Protein AF-A0A9W8QPH6-F1 (afdb_monomer)

Sequence (709 aa):
MYGTMNSGSGHKARTRTVLFAVLGLACQLSTSHVIPPYNDSLAPQSFYENPLHSRKEDDPTSFGWVRRFAAIGDSYTSGVGSGLQLGGLFHNLGDWWCSRYDLSYPMMVKNELGSGVEDMQYTACMGDQIPAIYDQAKALKGDIDLLTLTAGGNDLCLADIIKNCVVLPFFGEESCNEILKKAKDNLDNIVGDGISQLLTALDDKMAKDGIVVYNSYAQFFNTENEDCATKQSWALTPWIVYVWPDKLQTPLTMTVARRKKFNELTVGLNDLIRKKVNDMKGKVKYNLGFSSWDVWPSESVKGRMCDPSSTGSYPDPKQPDLLFFKPDTRNTWFKLPGKKRRVEDDQEVEAEEKIVHSPQEGEAFAPLTKEDLEQLRAAFPEPPKRDLDSRGVDRSIYRSSLWNSVNPSAAALKKLDARAPSPPGCPGDPGPWMPNLGKFLPDFFGRIFHPNEDGHNAMASFMVAKTIDMRAKVLGLSPEVCKITDEFKCSKKDGGKAYATANTLDETYKKFCEDLKPPGDDVYGWTKKQKYYEGTLDEHEYVLSLEVPAQKYDKQQCLDSMERIIHGCDGSDPENPMNWKFGGKWKRDEYTYEVNIKRDNRPWPAPKEADGWCKGKYKFLFSDFEMKGKGWSSWDYGQDTLLKKARDCLGKGVTKWKFEYFDKPDEDGYEWKSTFRTPVFVSNRCFRNNKVAFGAGGFTHGCTGDSGA

Mean predicted aligned error: 17.38 Å

Organism: Akanthomyces muscarius (NCBI:txid2231603)

Radius of gyration: 33.37 Å; Cα contacts (8 Å, |Δi|>4): 1262; chains: 1; bounding box: 130×60×75 Å

Structure (mmCIF, N/CA/C/O backbone):
data_AF-A0A9W8QPH6-F1
#
_entry.id   AF-A0A9W8QPH6-F1
#
loop_
_atom_site.group_PDB
_atom_site.id
_atom_site.type_symbol
_atom_site.label_atom_id
_atom_site.label_alt_id
_atom_site.label_comp_id
_atom_site.label_asym_id
_atom_site.label_entity_id
_atom_site.label_seq_id
_atom_site.pdbx_PDB_ins_code
_atom_site.Cartn_x
_atom_site.Cartn_y
_atom_site.Cartn_z
_atom_site.occupancy
_atom_site.B_iso_or_equiv
_atom_site.auth_seq_id
_atom_site.auth_comp_id
_atom_site.auth_asym_id
_atom_site.auth_atom_id
_atom_site.pdbx_PDB_model_num
ATOM 1 N N . MET A 1 1 ? -79.594 5.891 -29.400 1.00 34.91 1 MET A N 1
ATOM 2 C CA . MET A 1 1 ? -79.811 7.027 -30.319 1.00 34.91 1 MET A CA 1
ATOM 3 C C . MET A 1 1 ? -78.982 8.182 -29.811 1.00 34.91 1 MET A C 1
ATOM 5 O O . MET A 1 1 ? -79.172 8.527 -28.662 1.00 34.91 1 MET A O 1
ATOM 9 N N . TYR A 1 2 ? -78.029 8.677 -30.591 1.00 25.89 2 TYR A N 1
ATOM 10 C CA . TYR A 1 2 ? -77.812 10.105 -30.853 1.00 25.89 2 TYR A CA 1
ATOM 11 C C . TYR A 1 2 ? -76.587 10.215 -31.757 1.00 25.89 2 TYR A C 1
ATOM 13 O O . TYR A 1 2 ? -75.482 9.819 -31.395 1.00 25.89 2 TYR A O 1
ATOM 21 N N . GLY A 1 3 ? -76.839 10.673 -32.980 1.00 23.86 3 GLY A N 1
ATOM 22 C CA . GLY A 1 3 ? -75.811 11.039 -33.933 1.00 23.86 3 GLY A CA 1
ATOM 23 C C . GLY A 1 3 ? -75.282 12.450 -33.680 1.00 23.86 3 GLY A C 1
ATOM 24 O O . GLY A 1 3 ? -76.002 13.316 -33.192 1.00 23.86 3 GLY A O 1
ATOM 25 N N . THR A 1 4 ? -74.018 12.613 -34.076 1.00 27.38 4 THR A N 1
ATOM 26 C CA . THR A 1 4 ? -73.451 13.724 -34.866 1.00 27.38 4 THR A CA 1
ATOM 27 C C . THR A 1 4 ? -73.630 15.166 -34.367 1.00 27.38 4 THR A C 1
ATOM 29 O O . THR A 1 4 ? -74.707 15.730 -34.498 1.00 27.38 4 THR A O 1
ATOM 32 N N . MET A 1 5 ? -72.525 15.848 -34.022 1.00 25.97 5 MET A N 1
ATOM 33 C CA . MET A 1 5 ? -71.778 16.695 -34.977 1.00 25.97 5 MET A CA 1
ATOM 34 C C . MET A 1 5 ? -70.530 17.378 -34.368 1.00 25.97 5 MET A C 1
ATOM 36 O O . MET A 1 5 ? -70.567 17.985 -33.307 1.00 25.97 5 MET A O 1
ATOM 40 N N . ASN A 1 6 ? -69.443 17.248 -35.131 1.00 26.45 6 ASN A N 1
ATOM 41 C CA . ASN A 1 6 ? -68.242 18.068 -35.338 1.00 26.45 6 ASN A CA 1
ATOM 42 C C . ASN A 1 6 ? -67.990 19.419 -34.620 1.00 26.45 6 ASN A C 1
ATOM 44 O O . ASN A 1 6 ? -68.744 20.377 -34.751 1.00 26.45 6 ASN A O 1
ATOM 48 N N . SER A 1 7 ? -66.729 19.534 -34.172 1.00 27.75 7 SER A N 1
ATOM 49 C CA . SER A 1 7 ? -65.688 20.519 -34.568 1.00 27.75 7 SER A CA 1
ATOM 50 C C . SER A 1 7 ? -65.093 21.349 -33.425 1.00 27.75 7 SER A C 1
ATOM 52 O O . SER A 1 7 ? -65.807 21.930 -32.618 1.00 27.75 7 SER A O 1
ATOM 54 N N . GLY A 1 8 ? -63.757 21.429 -33.398 1.00 23.97 8 GLY A N 1
ATOM 55 C CA . GLY A 1 8 ? -63.021 22.408 -32.594 1.00 23.97 8 GLY A CA 1
ATOM 56 C C . GLY A 1 8 ? -61.659 21.917 -32.105 1.00 23.97 8 GLY A C 1
ATOM 57 O O . GLY A 1 8 ? -61.585 21.222 -31.101 1.00 23.97 8 GLY A O 1
ATOM 58 N N . SER A 1 9 ? -60.610 22.282 -32.853 1.00 26.91 9 SER A N 1
ATOM 59 C CA . SER A 1 9 ? -59.177 22.408 -32.505 1.00 26.91 9 SER A CA 1
ATOM 60 C C . SER A 1 9 ? -58.738 21.961 -31.097 1.00 26.91 9 SER A C 1
ATOM 62 O O . SER A 1 9 ? -59.230 22.455 -30.092 1.00 26.91 9 SER A O 1
ATOM 64 N N . GLY A 1 10 ? -57.749 21.083 -30.939 1.00 36.41 10 GLY A N 1
ATOM 65 C CA . GLY A 1 10 ? -56.367 21.332 -31.354 1.00 36.41 10 GLY A CA 1
ATOM 66 C C . GLY A 1 10 ? -55.564 21.890 -30.167 1.00 36.41 10 GLY A C 1
ATOM 67 O O . GLY A 1 10 ? -55.909 22.934 -29.640 1.00 36.41 10 GLY A O 1
ATOM 68 N N . HIS A 1 11 ? -54.481 21.195 -29.794 1.00 32.78 11 HIS A N 1
ATOM 69 C CA . HIS A 1 11 ? -53.516 21.517 -28.718 1.00 32.78 11 HIS A CA 1
ATOM 70 C C . HIS A 1 11 ? -53.918 21.156 -27.274 1.00 32.78 11 HIS A C 1
ATOM 72 O O . HIS A 1 11 ? -54.258 22.031 -26.488 1.00 32.78 11 HIS A O 1
ATOM 78 N N . LYS A 1 12 ? -53.776 19.870 -26.900 1.00 30.73 12 LYS A N 1
ATOM 79 C CA . LYS A 1 12 ? -53.351 19.382 -25.556 1.00 30.73 12 LYS A CA 1
ATOM 80 C C . LYS A 1 12 ? -53.425 17.845 -25.491 1.00 30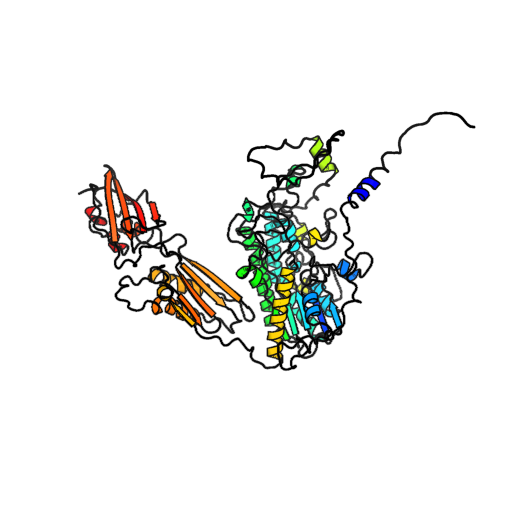.73 12 LYS A C 1
ATOM 82 O O . LYS A 1 12 ? -54.291 17.282 -24.839 1.00 30.73 12 LYS A O 1
ATOM 87 N N . ALA A 1 13 ? -52.531 17.139 -26.186 1.00 29.31 13 ALA A N 1
ATOM 88 C CA . ALA A 1 13 ? -52.465 15.670 -26.081 1.00 29.31 13 ALA A CA 1
ATOM 89 C C . ALA A 1 13 ? -51.074 15.069 -26.366 1.00 29.31 13 ALA A C 1
ATOM 91 O O . ALA A 1 13 ? -50.976 13.929 -26.802 1.00 29.31 13 ALA A O 1
ATOM 92 N N . ARG A 1 14 ? -49.980 15.815 -26.140 1.00 30.28 14 ARG A N 1
ATOM 93 C CA . ARG A 1 14 ? -48.608 15.281 -26.302 1.00 30.28 14 ARG A CA 1
ATOM 94 C C . ARG A 1 14 ? -47.751 15.266 -25.036 1.00 30.28 14 ARG A C 1
ATOM 96 O O . ARG A 1 14 ? -46.672 14.694 -25.054 1.00 30.28 14 ARG A O 1
ATOM 103 N N . THR A 1 15 ? -48.247 15.793 -23.918 1.00 32.31 15 THR A N 1
ATOM 104 C CA . THR A 1 15 ? -47.460 15.912 -22.675 1.00 32.31 15 THR A CA 1
ATOM 105 C C . THR A 1 15 ? -47.725 14.802 -21.650 1.00 32.31 15 THR A C 1
ATOM 107 O O . THR A 1 15 ? -47.071 14.770 -20.617 1.00 32.31 15 THR A O 1
ATOM 110 N N . ARG A 1 16 ? -48.660 13.874 -21.905 1.00 31.30 16 ARG A N 1
ATOM 111 C CA . ARG A 1 16 ? -48.999 12.791 -20.954 1.00 31.30 16 ARG A CA 1
ATOM 112 C C . ARG A 1 16 ? -48.498 11.394 -21.336 1.00 31.30 16 ARG A C 1
ATOM 114 O O . ARG A 1 16 ? -48.491 10.523 -20.478 1.00 31.30 16 ARG A O 1
ATOM 121 N N . THR A 1 17 ? -47.995 11.190 -22.553 1.00 29.70 17 THR A N 1
ATOM 122 C CA . THR A 1 17 ? -47.491 9.870 -22.992 1.00 29.70 17 THR A CA 1
ATOM 123 C C . THR A 1 17 ? -45.995 9.667 -22.704 1.00 29.70 17 THR A C 1
ATOM 125 O O . THR A 1 17 ? -45.531 8.537 -22.654 1.00 29.70 17 THR A O 1
ATOM 128 N N . VAL A 1 18 ? -45.234 10.735 -22.433 1.00 31.05 18 VAL A N 1
ATOM 129 C CA . VAL A 1 18 ? -43.787 10.635 -22.143 1.00 31.05 18 VAL A CA 1
ATOM 130 C C . VAL A 1 18 ? -43.510 10.285 -20.673 1.00 31.05 18 VAL A C 1
ATOM 132 O O . VAL A 1 18 ? -42.521 9.624 -20.378 1.00 31.05 18 VAL A O 1
ATOM 135 N N . LEU A 1 19 ? -44.417 10.623 -19.747 1.00 27.64 19 LEU A N 1
ATOM 136 C CA . LEU A 1 19 ? -44.213 10.359 -18.315 1.00 27.64 19 LEU A CA 1
ATOM 137 C C . LEU A 1 19 ? -44.389 8.874 -17.934 1.00 27.64 19 LEU A C 1
ATOM 139 O O . LEU A 1 19 ? -43.776 8.414 -16.978 1.00 27.64 19 LEU A O 1
ATOM 143 N N . PHE A 1 20 ? -45.160 8.101 -18.707 1.00 28.62 20 PHE A N 1
ATOM 144 C CA . PHE A 1 20 ? -45.342 6.660 -18.472 1.00 28.62 20 PHE A CA 1
ATOM 145 C C . PHE A 1 20 ? -44.271 5.780 -19.142 1.00 28.62 20 PHE A C 1
ATOM 147 O O . PHE A 1 20 ? -44.054 4.653 -18.707 1.00 28.62 20 PHE A O 1
ATOM 154 N N . ALA A 1 21 ? -43.543 6.292 -20.140 1.00 28.08 21 ALA A N 1
ATOM 155 C CA . ALA A 1 21 ? -42.453 5.551 -20.784 1.00 28.08 21 ALA A CA 1
ATOM 156 C C . ALA A 1 21 ? -41.146 5.566 -19.964 1.00 28.08 21 ALA A C 1
ATOM 158 O O . ALA A 1 21 ? -40.352 4.634 -20.063 1.00 28.08 21 ALA A O 1
ATOM 159 N N . VAL A 1 22 ? -40.945 6.579 -19.111 1.00 29.47 22 VAL A N 1
ATOM 160 C CA . VAL A 1 22 ? -39.766 6.679 -18.226 1.00 29.47 22 VAL A CA 1
ATOM 161 C C . VAL A 1 22 ? -39.915 5.803 -16.972 1.00 29.47 22 VAL A C 1
ATOM 163 O O . VAL A 1 22 ? -38.933 5.247 -16.495 1.00 29.47 22 VAL A O 1
ATOM 166 N N . LEU A 1 23 ? -41.143 5.579 -16.491 1.00 28.95 23 LEU A N 1
ATOM 167 C CA . LEU A 1 23 ? -41.429 4.617 -15.413 1.00 28.95 23 LEU A CA 1
ATOM 168 C C . LEU A 1 23 ? -41.485 3.158 -15.908 1.00 28.95 23 LEU A C 1
ATOM 170 O O . LEU A 1 23 ? -41.177 2.243 -15.150 1.00 28.95 23 LEU A O 1
ATOM 174 N N . GLY A 1 24 ? -41.814 2.930 -17.185 1.00 26.97 24 GLY A N 1
ATOM 175 C CA . GLY A 1 24 ? -41.874 1.590 -17.781 1.00 26.97 24 GLY A CA 1
ATOM 176 C C . GLY A 1 24 ? -40.510 0.947 -18.062 1.00 26.97 24 GLY A C 1
ATOM 177 O O . GLY A 1 24 ? -40.394 -0.273 -17.980 1.00 26.97 24 GLY A O 1
ATOM 178 N N . LEU A 1 25 ? -39.461 1.736 -18.335 1.00 27.11 25 LEU A N 1
ATOM 179 C CA . LEU A 1 25 ? -38.108 1.198 -18.567 1.00 27.11 25 LEU A CA 1
ATOM 180 C C . LEU A 1 25 ? -37.333 0.893 -17.273 1.00 27.11 25 LEU A C 1
ATOM 182 O O . LEU A 1 25 ? -36.382 0.119 -17.309 1.00 27.11 25 LEU A O 1
ATOM 186 N N . ALA A 1 26 ? -37.755 1.446 -16.133 1.00 28.55 26 ALA A N 1
ATOM 187 C CA . ALA A 1 26 ? -37.195 1.115 -14.821 1.00 28.55 26 ALA A CA 1
ATOM 188 C C . ALA A 1 26 ? -37.794 -0.175 -14.217 1.00 28.55 26 ALA A C 1
ATOM 190 O O . ALA A 1 26 ? -37.285 -0.676 -13.221 1.00 28.55 26 ALA A O 1
ATOM 191 N N . CYS A 1 27 ? -38.854 -0.732 -14.819 1.00 26.75 27 CYS A N 1
ATOM 192 C CA . CYS A 1 27 ? -39.609 -1.868 -14.277 1.00 26.75 27 CYS A CA 1
ATOM 193 C C . CYS A 1 27 ? -39.429 -3.183 -15.070 1.00 26.75 27 CYS A C 1
ATOM 195 O O . CYS A 1 27 ? -40.127 -4.157 -14.811 1.00 26.75 27 CYS A O 1
ATOM 197 N N . GLN A 1 28 ? -38.498 -3.242 -16.035 1.00 25.38 28 GLN A N 1
ATOM 198 C CA . GLN A 1 28 ? -38.234 -4.453 -16.841 1.00 25.38 28 GLN A CA 1
ATOM 199 C C . GLN A 1 28 ? -36.819 -5.045 -16.689 1.00 25.38 28 GLN A C 1
ATOM 201 O O . GLN A 1 28 ? -36.432 -5.907 -17.469 1.00 25.38 28 GLN A O 1
ATOM 206 N N . LEU A 1 29 ? -36.071 -4.655 -15.651 1.00 29.19 29 LEU A N 1
ATOM 207 C CA . LEU A 1 29 ? -34.862 -5.376 -15.206 1.00 29.19 29 LEU A CA 1
ATOM 208 C C . LEU A 1 29 ? -34.995 -5.982 -13.800 1.00 29.19 29 LEU A C 1
ATOM 210 O O . LEU A 1 29 ? -34.026 -6.488 -13.248 1.00 29.19 29 LEU A O 1
ATOM 214 N N . SER A 1 30 ? -36.203 -6.003 -13.238 1.00 27.38 30 SER A N 1
ATOM 215 C CA . SER A 1 30 ? -36.522 -6.789 -12.049 1.00 27.38 30 SER A CA 1
ATOM 216 C C . SER A 1 30 ? -37.290 -8.046 -12.452 1.00 27.38 30 SER A C 1
ATOM 218 O O . SER A 1 30 ? -38.467 -8.199 -12.130 1.00 27.38 30 SER A O 1
ATOM 220 N N . THR A 1 31 ? -36.633 -8.991 -13.128 1.00 26.91 31 THR A N 1
ATOM 221 C CA . THR A 1 31 ? -36.966 -10.392 -12.846 1.00 26.91 31 THR A CA 1
ATOM 222 C C . THR A 1 31 ? -36.381 -10.689 -11.479 1.00 26.91 31 THR A C 1
ATOM 224 O O . THR A 1 31 ? -35.292 -11.245 -11.355 1.00 26.91 31 THR A O 1
ATOM 227 N N . SER A 1 32 ? -37.096 -10.241 -10.449 1.00 29.22 32 SER A N 1
ATOM 228 C CA . SER A 1 32 ? -36.931 -10.710 -9.089 1.00 29.22 32 SER A CA 1
ATOM 229 C C . SER A 1 32 ? -37.043 -12.227 -9.157 1.00 29.22 32 SER A C 1
ATOM 231 O O . SER A 1 32 ? -38.141 -12.774 -9.246 1.00 29.22 32 SER A O 1
ATOM 233 N N . HIS A 1 33 ? -35.909 -12.922 -9.168 1.00 24.45 33 HIS A N 1
ATOM 234 C CA . HIS A 1 33 ? -35.897 -14.254 -8.600 1.00 24.45 33 HIS A CA 1
ATOM 235 C C . HIS A 1 33 ? -36.201 -14.003 -7.132 1.00 24.45 33 HIS A C 1
ATOM 237 O O . HIS A 1 33 ? -35.340 -13.571 -6.370 1.00 24.45 33 HIS A O 1
ATOM 243 N N . VAL A 1 34 ? -37.481 -14.131 -6.783 1.00 26.06 34 VAL A N 1
ATOM 244 C CA . VAL A 1 34 ? -37.929 -14.232 -5.402 1.00 26.06 34 VAL A CA 1
ATOM 245 C C . VAL A 1 34 ? -37.305 -15.523 -4.893 1.00 26.06 34 VAL A C 1
ATOM 247 O O . VAL A 1 34 ? -37.898 -16.594 -4.967 1.00 26.06 34 VAL A O 1
ATOM 250 N N . ILE A 1 35 ? -36.053 -15.431 -4.457 1.00 30.08 35 ILE A N 1
ATOM 251 C CA . ILE A 1 35 ? -35.504 -16.385 -3.516 1.00 30.08 35 ILE A CA 1
ATOM 252 C C . ILE A 1 35 ? -36.321 -16.123 -2.249 1.00 30.08 35 ILE A C 1
ATOM 254 O O . ILE A 1 35 ? -36.413 -14.963 -1.828 1.00 30.08 35 ILE A O 1
ATOM 258 N N . PRO A 1 36 ? -37.024 -17.130 -1.707 1.00 24.64 36 PRO A N 1
ATOM 259 C CA . PRO A 1 36 ? -37.829 -16.933 -0.514 1.00 24.64 36 PRO A CA 1
ATOM 260 C C . PRO A 1 36 ? -36.955 -16.299 0.578 1.00 24.64 36 PRO A C 1
ATOM 262 O O . PRO A 1 36 ? -35.760 -16.607 0.631 1.00 24.64 36 PRO A O 1
ATOM 265 N N . PRO A 1 37 ? -37.514 -15.412 1.425 1.00 27.17 37 PRO A N 1
ATOM 266 C CA . PRO A 1 37 ? -36.774 -14.879 2.559 1.00 27.17 37 PRO A CA 1
ATOM 267 C C . PRO A 1 37 ? -36.151 -16.057 3.299 1.00 27.17 37 PRO A C 1
ATOM 269 O O . PRO A 1 37 ? -36.844 -17.043 3.568 1.00 27.17 37 PRO A O 1
ATOM 272 N N . TYR A 1 38 ? -34.847 -15.975 3.568 1.00 33.78 38 TYR A N 1
ATOM 273 C CA . TYR A 1 38 ? -34.197 -16.908 4.471 1.00 33.78 38 TYR A CA 1
ATOM 274 C C . TYR A 1 38 ? -34.962 -16.827 5.790 1.00 33.78 38 TYR A C 1
ATOM 276 O O . TYR A 1 38 ? -34.931 -15.826 6.503 1.00 33.78 38 TYR A O 1
ATOM 284 N N . ASN A 1 39 ? -35.792 -17.838 6.010 1.00 27.09 39 ASN A N 1
ATOM 285 C CA . ASN A 1 39 ? -36.684 -17.894 7.136 1.00 27.09 39 ASN A CA 1
ATOM 286 C C . ASN A 1 39 ? -35.852 -18.409 8.305 1.00 27.09 39 ASN A C 1
ATOM 288 O O . ASN A 1 39 ? -35.534 -19.597 8.358 1.00 27.09 39 ASN A O 1
ATOM 292 N N . ASP A 1 40 ? -35.536 -17.519 9.240 1.00 35.78 40 ASP A N 1
ATOM 293 C CA . ASP A 1 40 ? -34.767 -17.781 10.468 1.00 35.78 40 ASP A CA 1
ATOM 294 C C . ASP A 1 40 ? -35.403 -18.856 11.381 1.00 35.78 40 ASP A C 1
ATOM 296 O O . ASP A 1 40 ? -34.892 -19.182 12.447 1.00 35.78 40 ASP A O 1
ATOM 300 N N . SER A 1 41 ? -36.543 -19.428 10.979 1.00 36.41 41 SER A N 1
ATOM 301 C CA . SER A 1 41 ? -37.345 -20.355 11.775 1.00 36.41 41 SER A CA 1
ATOM 302 C C . SER A 1 41 ? -37.253 -21.833 11.366 1.00 36.41 41 SER A C 1
ATOM 304 O O . SER A 1 41 ? -38.041 -22.633 11.867 1.00 36.41 41 SER A O 1
ATOM 306 N N . LEU A 1 42 ? -36.299 -22.242 10.512 1.00 32.97 42 LEU A N 1
ATOM 307 C CA . LEU A 1 42 ? -36.121 -23.667 10.153 1.00 32.97 42 LEU A CA 1
ATOM 308 C C . LEU A 1 42 ? -34.690 -24.229 10.229 1.00 32.97 42 LEU A C 1
ATOM 310 O O . LEU A 1 42 ? -34.496 -25.405 9.920 1.00 32.97 42 LEU A O 1
ATOM 314 N N . ALA A 1 43 ? -33.702 -23.473 10.713 1.00 28.66 43 ALA A N 1
ATOM 315 C CA . ALA A 1 43 ? -32.483 -24.101 11.216 1.00 28.66 43 ALA A CA 1
ATOM 316 C C . ALA A 1 43 ? -32.784 -24.662 12.617 1.00 28.66 43 ALA A C 1
ATOM 318 O O . ALA A 1 43 ? -33.250 -23.906 13.475 1.00 28.66 43 ALA A O 1
ATOM 319 N N . PRO A 1 44 ? -32.549 -25.956 12.900 1.00 31.11 44 PRO A N 1
ATOM 320 C CA . PRO A 1 44 ? -32.545 -26.416 14.277 1.00 31.11 44 PRO A CA 1
ATOM 321 C C . PRO A 1 44 ? -31.515 -25.564 15.022 1.00 31.11 44 PRO A C 1
ATOM 323 O O . PRO A 1 44 ? -30.340 -25.576 14.659 1.00 31.11 44 PRO A O 1
ATOM 326 N N . GLN A 1 45 ? -31.945 -24.825 16.049 1.00 37.19 45 GLN A N 1
ATOM 327 C CA . GLN A 1 45 ? -31.058 -24.267 17.068 1.00 37.19 45 GLN A CA 1
ATOM 328 C C . GLN A 1 45 ? -30.412 -25.433 17.831 1.00 37.19 45 GLN A C 1
ATOM 330 O O . GLN A 1 45 ? -30.727 -25.712 18.986 1.00 37.19 45 GLN A O 1
ATOM 335 N N . SER A 1 46 ? -29.525 -26.177 17.178 1.00 33.75 46 SER A N 1
ATOM 336 C CA . SER A 1 46 ? -28.513 -26.927 17.892 1.00 33.75 46 SER A CA 1
ATOM 337 C C . SER A 1 46 ? -27.560 -25.885 18.457 1.00 33.75 46 SER A C 1
ATOM 339 O O . SER A 1 46 ? -26.871 -25.204 17.698 1.00 33.75 46 SER A O 1
ATOM 341 N N . PHE A 1 47 ? -27.574 -25.753 19.781 1.00 38.84 47 PHE A N 1
ATOM 342 C CA . PHE A 1 47 ? -26.577 -25.077 20.603 1.00 38.84 47 PHE A CA 1
ATOM 343 C C . PHE A 1 47 ? -25.181 -25.667 20.335 1.00 38.84 47 PHE A C 1
ATOM 345 O O . PHE A 1 47 ? -24.637 -26.405 21.152 1.00 38.84 47 PHE A O 1
ATOM 352 N N . TYR A 1 48 ? -24.594 -25.391 19.173 1.00 38.62 48 TYR A N 1
ATOM 353 C CA . TYR A 1 48 ? -23.153 -25.484 19.035 1.00 38.62 48 TYR A CA 1
ATOM 354 C C . TYR A 1 48 ? -22.602 -24.282 19.792 1.00 38.62 48 TYR A C 1
ATOM 356 O O . TYR A 1 48 ? -22.761 -23.144 19.353 1.00 38.62 48 TYR A O 1
ATOM 364 N N . GLU A 1 49 ? -22.044 -24.532 20.979 1.00 47.28 49 GLU A N 1
ATOM 365 C CA . GLU A 1 49 ? -21.244 -23.537 21.687 1.00 47.28 49 GLU A CA 1
ATOM 366 C C . GLU A 1 49 ? -20.254 -22.937 20.691 1.00 47.28 49 GLU A C 1
ATOM 368 O O . GLU A 1 49 ? -19.494 -23.666 20.047 1.00 47.28 49 GLU A O 1
ATOM 373 N N . ASN A 1 50 ? -20.299 -21.615 20.526 1.00 56.31 50 ASN A N 1
ATOM 374 C CA . ASN A 1 50 ? -19.369 -20.929 19.651 1.00 56.31 50 ASN A CA 1
ATOM 375 C C . ASN A 1 50 ? -17.938 -21.252 20.132 1.00 56.31 50 ASN A C 1
ATOM 377 O O . ASN A 1 50 ? -17.616 -20.934 21.282 1.00 56.31 50 ASN A O 1
ATOM 381 N N . PRO A 1 51 ? -17.069 -21.851 19.294 1.00 55.38 51 PRO A N 1
ATOM 382 C CA . PRO A 1 51 ? -15.705 -22.210 19.679 1.00 55.38 51 PRO A CA 1
ATOM 383 C C . PRO A 1 51 ? -14.850 -21.030 20.160 1.00 55.38 51 PRO A C 1
ATOM 385 O O . PRO A 1 51 ? -13.793 -21.252 20.746 1.00 55.38 51 PRO A O 1
ATOM 388 N N . LEU A 1 52 ? -15.258 -19.785 19.885 1.00 59.00 52 LEU A N 1
ATOM 389 C CA . LEU A 1 52 ? -14.619 -18.570 20.401 1.00 59.00 52 LEU A CA 1
ATOM 390 C C . LEU A 1 52 ? -15.068 -18.213 21.828 1.00 59.00 52 LEU A C 1
ATOM 392 O O . LEU A 1 52 ? -14.342 -17.517 22.531 1.00 59.00 52 LEU A O 1
ATOM 396 N N . HIS A 1 53 ? -16.228 -18.697 22.275 1.00 60.12 53 HIS A N 1
ATOM 397 C CA . HIS A 1 53 ? -16.776 -18.472 23.619 1.00 60.12 53 HIS A CA 1
ATOM 398 C C . HIS A 1 53 ? -16.521 -19.642 24.580 1.00 60.12 53 HIS A C 1
ATOM 400 O O . HIS A 1 53 ? -16.548 -19.444 25.791 1.00 60.12 53 HIS A O 1
ATOM 406 N N . SER A 1 54 ? -16.257 -20.849 24.068 1.00 58.06 54 SER A N 1
ATOM 407 C CA . SER A 1 54 ? -15.993 -22.043 24.889 1.00 58.06 54 SER A CA 1
ATOM 408 C C . SER A 1 54 ? -14.542 -22.163 25.385 1.00 58.06 54 SER A C 1
ATOM 410 O O . SER A 1 54 ? -14.228 -23.038 26.195 1.00 58.06 54 SER A O 1
ATOM 412 N N . ARG A 1 55 ? -13.638 -21.297 24.905 1.00 66.06 55 ARG A N 1
ATOM 413 C CA . ARG A 1 55 ? -12.231 -21.245 25.338 1.00 66.06 55 ARG A CA 1
ATOM 414 C C . ARG A 1 55 ? -12.113 -20.555 26.692 1.00 66.06 55 ARG A C 1
ATOM 416 O O . ARG A 1 55 ? -12.888 -19.653 27.009 1.00 66.06 55 ARG A O 1
ATOM 423 N N . LYS A 1 56 ? -11.109 -20.954 27.476 1.00 70.62 56 LYS A N 1
ATOM 424 C CA . LYS A 1 56 ? -10.842 -20.351 28.788 1.00 70.62 56 LYS A CA 1
ATOM 425 C C . LYS A 1 56 ? -10.632 -18.838 28.656 1.00 70.62 56 LYS A C 1
ATOM 427 O O . LYS A 1 56 ? -10.072 -18.376 27.670 1.00 70.62 56 LYS A O 1
ATOM 432 N N . GLU A 1 57 ? -11.060 -18.062 29.649 1.00 74.75 57 GLU A N 1
ATOM 433 C CA . GLU A 1 57 ? -10.948 -16.592 29.604 1.00 74.75 57 GLU A CA 1
ATOM 434 C C . GLU A 1 57 ? -9.498 -16.073 29.621 1.00 74.75 57 GLU A C 1
ATOM 436 O O . GLU A 1 57 ? -9.260 -14.918 29.253 1.00 74.75 57 GLU A O 1
ATOM 441 N N . ASP A 1 58 ? -8.545 -16.917 30.036 1.00 78.19 58 ASP A N 1
ATOM 442 C CA . ASP A 1 58 ? -7.101 -16.671 29.987 1.00 78.19 58 ASP A CA 1
ATOM 443 C C . ASP A 1 58 ? -6.469 -17.020 28.626 1.00 78.19 58 ASP A C 1
ATOM 445 O O . ASP A 1 58 ? -5.276 -16.801 28.437 1.00 78.19 58 ASP A O 1
ATOM 449 N N . ASP A 1 59 ? -7.249 -17.506 27.656 1.00 82.19 59 ASP A N 1
ATOM 450 C CA . ASP A 1 59 ? -6.821 -17.696 26.270 1.00 82.19 59 ASP A CA 1
ATOM 451 C C . ASP A 1 59 ? -7.072 -16.402 25.466 1.00 82.19 59 ASP A C 1
ATOM 453 O O . ASP A 1 59 ? -8.220 -15.956 25.359 1.00 82.19 59 ASP A O 1
ATOM 457 N N . PRO A 1 60 ? -6.045 -15.784 24.850 1.00 84.06 60 PRO A N 1
ATOM 458 C CA . PRO A 1 60 ? -6.213 -14.557 24.069 1.00 84.06 60 PRO A CA 1
ATOM 459 C C . PRO A 1 60 ? -7.070 -14.735 22.809 1.00 84.06 60 PRO A C 1
ATOM 461 O O . PRO A 1 60 ? -7.524 -13.749 22.233 1.00 84.06 60 PRO A O 1
ATOM 464 N N . THR A 1 61 ? -7.299 -15.977 22.381 1.00 83.19 61 THR A N 1
ATOM 465 C CA . THR A 1 61 ? -8.195 -16.328 21.274 1.00 83.19 61 THR A CA 1
ATOM 466 C C . THR A 1 61 ? -9.644 -16.554 21.718 1.00 83.19 61 THR A C 1
ATOM 468 O O . THR A 1 61 ? -10.509 -16.792 20.875 1.00 83.19 61 THR A O 1
ATOM 471 N N . SER A 1 62 ? -9.925 -16.467 23.025 1.00 85.25 62 SER A N 1
ATOM 472 C CA . SER A 1 62 ? -11.283 -16.435 23.563 1.00 85.25 62 SER A CA 1
ATOM 473 C C . SER A 1 62 ? -11.883 -15.038 23.412 1.00 85.25 62 SER A C 1
ATOM 475 O O . SER A 1 62 ? -11.293 -14.034 23.818 1.00 85.25 62 SER A O 1
ATOM 477 N N . PHE A 1 63 ? -13.094 -14.974 22.865 1.00 88.06 63 PHE A N 1
ATOM 478 C CA . PHE A 1 63 ? -13.880 -13.746 22.730 1.00 88.06 63 PHE A CA 1
ATOM 479 C C . PHE A 1 63 ? -15.068 -13.691 23.703 1.00 88.06 63 PHE A C 1
ATOM 481 O O . PHE A 1 63 ? -15.904 -12.795 23.611 1.00 88.06 63 PHE A O 1
ATOM 488 N N . GLY A 1 64 ? -15.098 -14.584 24.703 1.00 86.19 64 GLY A N 1
ATOM 489 C CA . GLY A 1 64 ? -16.097 -14.599 25.783 1.00 86.19 64 GLY A CA 1
ATOM 490 C C . GLY A 1 64 ? -16.292 -13.267 26.513 1.00 86.19 64 GLY A C 1
ATOM 491 O O . GLY A 1 64 ? -17.373 -12.987 27.024 1.00 86.19 64 GLY A O 1
ATOM 492 N N . TRP A 1 65 ? -15.259 -12.427 26.517 1.00 90.75 65 TRP A N 1
ATOM 493 C CA . TRP A 1 65 ? -15.238 -11.118 27.160 1.00 90.75 65 TRP A CA 1
ATOM 494 C C . TRP A 1 65 ? -15.940 -10.009 26.353 1.00 90.75 65 TRP A C 1
ATOM 496 O O . TRP A 1 65 ? -16.155 -8.928 26.894 1.00 90.75 65 TRP A O 1
ATOM 506 N N . VAL A 1 66 ? -16.294 -10.245 25.083 1.00 94.62 66 VAL A N 1
ATOM 507 C CA . VAL A 1 66 ? -16.947 -9.246 24.223 1.00 94.62 66 VAL A CA 1
ATOM 508 C C . VAL A 1 66 ? -18.465 -9.379 24.329 1.00 94.62 66 VAL A C 1
ATOM 510 O O . VAL A 1 66 ? -19.084 -10.112 23.560 1.00 94.62 66 VAL A O 1
ATOM 513 N N . ARG A 1 67 ? -19.083 -8.646 25.261 1.00 94.94 67 ARG A N 1
ATOM 514 C CA . ARG A 1 67 ? -20.551 -8.583 25.396 1.00 94.94 67 ARG A CA 1
ATOM 515 C C . ARG A 1 67 ? -21.124 -7.359 24.696 1.00 94.94 67 ARG A C 1
ATOM 517 O O . ARG A 1 67 ? -22.225 -7.417 24.155 1.00 94.94 67 ARG A O 1
ATOM 524 N N . ARG A 1 68 ? -20.379 -6.253 24.670 1.00 97.50 68 ARG A N 1
ATOM 525 C CA . ARG A 1 68 ? -20.771 -5.000 24.016 1.00 97.50 68 ARG A CA 1
ATOM 526 C C . ARG A 1 68 ? -19.767 -4.625 22.942 1.00 97.50 68 ARG A C 1
ATOM 528 O O . ARG A 1 68 ? -18.607 -4.328 23.235 1.00 97.50 68 ARG A O 1
ATOM 535 N N . PHE A 1 69 ? -20.234 -4.620 21.698 1.00 98.06 69 PHE A N 1
ATOM 536 C CA . PHE A 1 69 ? -19.416 -4.360 20.519 1.00 98.06 69 PHE A CA 1
ATOM 537 C C . PHE A 1 69 ? -19.891 -3.096 19.798 1.00 98.06 69 PHE A C 1
ATOM 539 O O . PHE A 1 69 ? -21.075 -2.945 19.507 1.00 98.06 69 PHE A O 1
ATOM 546 N N . ALA A 1 70 ? -18.978 -2.179 19.486 1.00 98.56 70 ALA A N 1
ATOM 547 C CA . ALA A 1 70 ? -19.297 -0.960 18.752 1.00 98.56 70 ALA A CA 1
ATOM 548 C C . ALA A 1 70 ? -18.519 -0.846 17.436 1.00 98.56 70 ALA A C 1
ATOM 550 O O . ALA A 1 70 ? -17.341 -1.189 17.345 1.00 98.56 70 ALA A O 1
ATOM 551 N N . ALA A 1 71 ? -19.178 -0.304 16.419 1.00 98.56 71 ALA A N 1
ATOM 552 C CA . ALA A 1 71 ? -18.596 -0.028 15.117 1.00 98.56 71 ALA A CA 1
ATOM 553 C C . ALA A 1 71 ? -18.968 1.393 14.683 1.00 98.56 71 ALA A C 1
ATOM 555 O O . ALA A 1 71 ? -20.122 1.681 14.349 1.00 98.56 71 ALA A O 1
ATOM 556 N N . ILE A 1 72 ? -17.974 2.278 14.701 1.00 98.50 72 ILE A N 1
ATOM 557 C CA . ILE A 1 72 ? -18.093 3.675 14.266 1.00 98.50 72 ILE A CA 1
ATOM 558 C C . ILE A 1 72 ? -17.160 3.909 13.083 1.00 98.50 72 ILE A C 1
ATOM 560 O O . ILE A 1 72 ? -16.226 3.144 12.859 1.00 98.50 72 ILE A O 1
ATOM 564 N N . GLY A 1 73 ? -17.378 4.965 12.318 1.00 96.62 73 GLY A N 1
ATOM 565 C CA . GLY A 1 73 ? -16.474 5.327 11.238 1.00 96.62 73 GLY A CA 1
ATOM 566 C C . GLY A 1 73 ? -17.178 5.766 9.972 1.00 96.62 73 GLY A C 1
ATOM 567 O O . GLY A 1 73 ? -18.335 6.197 9.986 1.00 96.62 73 GLY A O 1
ATOM 568 N N . ASP A 1 74 ? -16.434 5.659 8.882 1.00 92.62 74 ASP A N 1
ATOM 569 C CA . ASP A 1 74 ? -16.864 6.060 7.552 1.00 92.62 74 ASP A CA 1
ATOM 570 C C . ASP A 1 74 ? -17.455 4.894 6.733 1.00 92.62 74 ASP A C 1
ATOM 572 O O . ASP A 1 74 ? -17.944 3.895 7.273 1.00 92.62 74 ASP A O 1
ATOM 576 N N . SER A 1 75 ? -17.426 5.030 5.405 1.00 92.19 75 SER A N 1
ATOM 577 C CA . SER A 1 75 ? -17.978 4.064 4.459 1.00 92.19 75 SER A CA 1
ATOM 578 C C . SER A 1 75 ? -17.272 2.703 4.456 1.00 92.19 75 SER A C 1
ATOM 580 O O . SER A 1 75 ? -17.866 1.713 4.028 1.00 92.19 75 SER A O 1
ATOM 582 N N . TYR A 1 76 ? -16.032 2.618 4.949 1.00 95.19 76 TYR A N 1
ATOM 583 C CA . TYR A 1 76 ? -15.322 1.344 5.077 1.00 95.19 76 TYR A CA 1
ATOM 584 C C . TYR A 1 76 ? -15.816 0.562 6.300 1.00 95.19 76 TYR A C 1
ATOM 586 O O . TYR A 1 76 ? -15.883 -0.663 6.253 1.00 95.19 76 TYR A O 1
ATOM 594 N N . THR A 1 77 ? -16.242 1.236 7.372 1.00 98.00 77 THR A N 1
ATOM 595 C CA . THR A 1 77 ? -16.943 0.570 8.480 1.00 98.00 77 THR A CA 1
ATOM 596 C C . THR A 1 77 ? -18.402 0.269 8.127 1.00 98.00 77 THR A C 1
ATOM 598 O O . THR A 1 77 ? -18.910 -0.771 8.544 1.00 98.00 77 THR A O 1
ATOM 601 N N . SER A 1 78 ? -19.095 1.119 7.351 1.00 94.69 78 SER A N 1
ATOM 602 C CA . SER A 1 78 ? -20.481 0.840 6.920 1.00 94.69 78 SER A CA 1
ATOM 603 C C . SER A 1 78 ? -20.588 -0.323 5.916 1.00 94.69 78 SER A C 1
ATOM 605 O O . SER A 1 78 ? -21.633 -0.960 5.811 1.00 94.69 78 SER A O 1
ATOM 607 N N . GLY A 1 79 ? -19.502 -0.617 5.201 1.00 93.75 79 GLY A N 1
ATOM 608 C CA . GLY A 1 79 ? -19.427 -1.693 4.214 1.00 93.75 79 GLY A CA 1
ATOM 609 C C . GLY A 1 79 ? -20.228 -1.422 2.951 1.00 93.75 79 GLY A C 1
ATOM 610 O O . GLY A 1 79 ? -21.012 -2.255 2.515 1.00 93.75 79 GLY A O 1
ATOM 611 N N . VAL A 1 80 ? -20.079 -0.226 2.376 1.00 87.31 80 VAL A N 1
ATOM 612 C CA . VAL A 1 80 ? -20.851 0.181 1.194 1.00 87.31 80 VAL A CA 1
ATOM 613 C C . VAL A 1 80 ? -20.727 -0.847 0.063 1.00 87.31 80 VAL A C 1
ATOM 615 O O . VAL A 1 80 ? -19.689 -0.963 -0.587 1.00 87.31 80 VAL A O 1
ATOM 618 N N . GLY A 1 81 ? -21.834 -1.531 -0.219 1.00 84.19 81 GLY A N 1
ATOM 619 C CA . GLY A 1 81 ? -21.979 -2.461 -1.333 1.00 84.19 81 GLY A CA 1
ATOM 620 C C . GLY A 1 81 ? -21.660 -3.920 -1.014 1.00 84.19 81 GLY A C 1
ATOM 621 O O . GLY A 1 81 ? -21.803 -4.732 -1.927 1.00 84.19 81 GLY A O 1
ATOM 622 N N . SER A 1 82 ? -21.242 -4.264 0.210 1.00 91.00 82 SER A N 1
ATOM 623 C CA . SER A 1 82 ? -20.902 -5.643 0.576 1.00 91.00 82 SER A CA 1
ATOM 624 C C . SER A 1 82 ? -22.126 -6.419 1.064 1.00 91.00 82 SER A C 1
ATOM 626 O O . SER A 1 82 ? -22.581 -6.237 2.187 1.00 91.00 82 SER A O 1
ATOM 628 N N . GLY A 1 83 ? -22.667 -7.316 0.238 1.00 90.50 83 GLY A N 1
ATOM 629 C CA . GLY A 1 83 ? -23.892 -8.049 0.575 1.00 90.50 83 GLY A CA 1
ATOM 630 C C . GLY A 1 83 ? -25.169 -7.209 0.458 1.00 90.50 83 GLY A C 1
ATOM 631 O O . GLY A 1 83 ? -25.348 -6.444 -0.494 1.00 90.50 83 GLY A O 1
ATOM 632 N N . LEU A 1 84 ? -26.092 -7.385 1.404 1.00 89.88 84 LEU A N 1
ATOM 633 C CA . LEU A 1 84 ? -27.386 -6.711 1.453 1.00 89.88 84 LEU A CA 1
ATOM 634 C C . LEU A 1 84 ? -27.354 -5.508 2.397 1.00 89.88 84 LEU A C 1
ATOM 636 O O . LEU A 1 84 ? -26.812 -5.542 3.502 1.00 89.88 84 LEU A O 1
ATOM 640 N N . GLN A 1 85 ? -28.000 -4.428 1.968 1.00 88.75 85 GLN A N 1
ATOM 641 C CA . GLN A 1 85 ? -28.171 -3.244 2.795 1.00 88.75 85 GLN A CA 1
ATOM 642 C C . GLN A 1 85 ? -29.117 -3.547 3.972 1.00 88.75 85 GLN A C 1
ATOM 644 O O . GLN A 1 85 ? -30.196 -4.105 3.782 1.00 88.75 85 GLN A O 1
ATOM 649 N N . LEU A 1 86 ? -28.73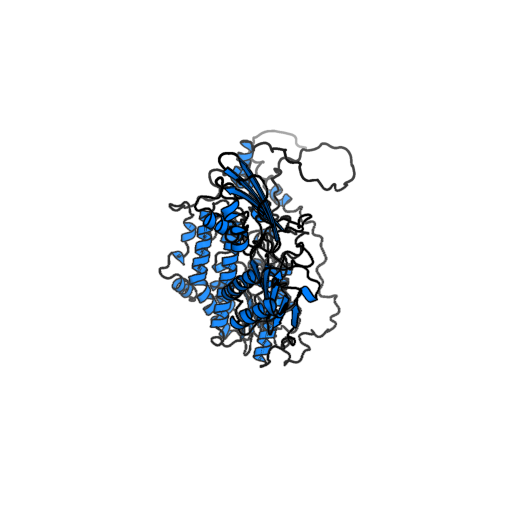4 -3.139 5.186 1.00 87.44 86 LEU A N 1
ATOM 650 C CA . LEU A 1 86 ? -29.471 -3.406 6.434 1.00 87.44 86 LEU A CA 1
ATOM 651 C C . LEU A 1 86 ? -30.766 -2.586 6.588 1.00 87.44 86 LEU A C 1
ATOM 653 O O . LEU A 1 86 ? -31.563 -2.821 7.500 1.00 87.44 86 LEU A O 1
ATOM 657 N N . GLY A 1 87 ? -30.978 -1.605 5.713 1.00 83.75 87 GLY A N 1
ATOM 658 C CA . GLY A 1 87 ? -32.180 -0.786 5.684 1.00 83.75 87 GLY A CA 1
ATOM 659 C C . GLY A 1 87 ? -32.679 -0.547 4.268 1.00 83.75 87 GLY A C 1
ATOM 660 O O . GLY A 1 87 ? -31.989 -0.795 3.283 1.00 83.75 87 GLY A O 1
ATOM 661 N N . GLY A 1 88 ? -33.882 0.003 4.173 1.00 74.19 88 GLY A N 1
ATOM 662 C CA . GLY A 1 88 ? -34.491 0.434 2.927 1.00 74.19 88 GLY A CA 1
ATOM 663 C C . GLY A 1 88 ? -35.308 1.710 3.099 1.00 74.19 88 GLY A C 1
ATOM 664 O O . GLY A 1 88 ? -35.560 2.190 4.203 1.00 74.19 88 GLY A O 1
ATOM 665 N N . LEU A 1 89 ? -35.812 2.232 1.982 1.00 71.31 89 LEU A N 1
ATOM 666 C CA . LEU A 1 89 ? -36.649 3.441 1.940 1.00 71.31 89 LEU A CA 1
ATOM 667 C C . LEU A 1 89 ? -37.860 3.421 2.892 1.00 71.31 89 LEU A C 1
ATOM 669 O O . LEU A 1 89 ? -38.376 4.476 3.250 1.00 71.31 89 LEU A O 1
ATOM 673 N N . PHE A 1 90 ? -38.326 2.235 3.289 1.00 76.81 90 PHE A N 1
ATOM 674 C CA . PHE A 1 90 ? -39.521 2.053 4.118 1.00 76.81 90 PHE A CA 1
ATOM 675 C C . PHE A 1 90 ? -39.258 1.323 5.445 1.00 76.81 90 PHE A C 1
ATOM 677 O O . PHE A 1 90 ? -40.203 1.056 6.181 1.00 76.81 90 PHE A O 1
ATOM 684 N N . HIS A 1 91 ? -38.006 0.987 5.767 1.00 75.62 91 HIS A N 1
ATOM 685 C CA . HIS A 1 91 ? -37.640 0.336 7.027 1.00 75.62 91 HIS A CA 1
ATOM 686 C C . HIS A 1 91 ? -36.189 0.660 7.379 1.00 75.62 91 HIS A C 1
ATOM 688 O O . HIS A 1 91 ? -35.321 0.604 6.520 1.00 75.62 91 HIS A O 1
ATOM 694 N N . ASN A 1 92 ? -35.917 0.988 8.642 1.00 79.12 92 ASN A N 1
ATOM 695 C CA . ASN A 1 92 ? -34.560 1.292 9.102 1.00 79.12 92 ASN A CA 1
ATOM 696 C C . ASN A 1 92 ? -33.848 2.371 8.248 1.00 79.12 92 ASN A C 1
ATOM 698 O O . ASN A 1 92 ? -32.769 2.176 7.690 1.00 79.12 92 ASN A O 1
ATOM 702 N N . LEU A 1 93 ? -34.498 3.538 8.142 1.00 79.31 93 LEU A N 1
ATOM 703 C CA . LEU A 1 93 ? -34.040 4.684 7.343 1.00 79.31 93 LEU A CA 1
ATOM 704 C C . LEU A 1 93 ? -32.621 5.151 7.698 1.00 79.31 93 LEU A C 1
ATOM 706 O O . LEU A 1 93 ? -31.933 5.683 6.833 1.00 79.31 93 LEU A O 1
ATOM 710 N N . GLY A 1 94 ? -32.196 4.969 8.953 1.00 81.19 94 GLY A N 1
ATOM 711 C CA . GLY A 1 94 ? -30.843 5.303 9.396 1.00 81.19 94 GLY A CA 1
ATOM 712 C C . GLY A 1 94 ? -29.787 4.442 8.707 1.00 81.19 94 GLY A C 1
ATOM 713 O O . GLY A 1 94 ? -28.835 4.985 8.152 1.00 81.19 94 GLY A O 1
ATOM 714 N N . ASP A 1 95 ? -29.989 3.12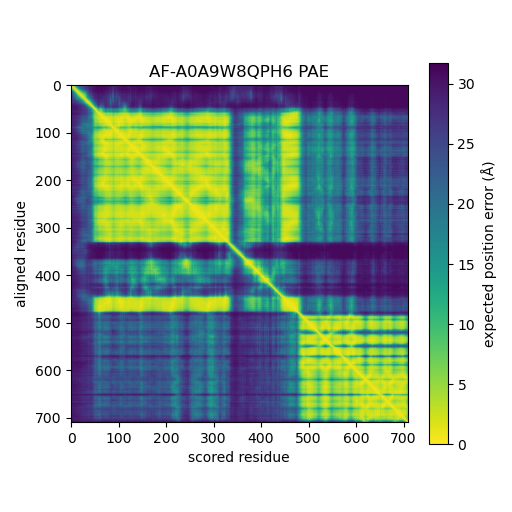4 8.673 1.00 85.25 95 ASP A N 1
ATOM 715 C CA . ASP A 1 95 ? -29.069 2.187 8.015 1.00 85.25 95 ASP A CA 1
ATOM 716 C C . ASP A 1 95 ? -29.086 2.342 6.494 1.00 85.25 95 ASP A C 1
ATOM 718 O O . ASP A 1 95 ? -28.034 2.276 5.854 1.00 85.25 95 ASP A O 1
ATOM 722 N N . TRP A 1 96 ? -30.258 2.632 5.921 1.00 80.06 96 TRP A N 1
ATOM 723 C CA . TRP A 1 96 ? -30.380 2.964 4.503 1.00 80.06 96 TRP A CA 1
ATOM 724 C C . TRP A 1 96 ? -29.582 4.231 4.156 1.00 80.06 96 TRP A C 1
ATOM 726 O O . TRP A 1 96 ? -28.703 4.210 3.295 1.00 80.06 96 TRP A O 1
ATOM 736 N N . TRP A 1 97 ? -29.817 5.324 4.889 1.00 78.31 97 TRP A N 1
ATOM 737 C CA . TRP A 1 97 ? -29.133 6.603 4.679 1.00 78.31 97 TRP A CA 1
ATOM 738 C C . TRP A 1 97 ? -27.619 6.504 4.881 1.00 78.31 97 TRP A C 1
ATOM 740 O O . TRP A 1 97 ? -26.850 7.075 4.108 1.00 78.31 97 TRP A O 1
ATOM 750 N N . CYS A 1 98 ? -27.186 5.759 5.898 1.00 84.56 98 CYS A N 1
ATOM 751 C CA . CYS A 1 98 ? -25.773 5.553 6.188 1.00 84.56 98 CYS A CA 1
ATOM 752 C C . CYS A 1 98 ? -25.108 4.465 5.341 1.00 84.56 98 CYS A C 1
ATOM 754 O O . CYS A 1 98 ? -23.894 4.299 5.455 1.00 84.56 98 CYS A O 1
ATOM 756 N N . SER A 1 99 ? -25.866 3.765 4.486 1.00 86.25 99 SER A N 1
ATOM 757 C CA . SER A 1 99 ? -25.367 2.681 3.633 1.00 86.25 99 SER A CA 1
ATOM 758 C C . SER A 1 99 ? -24.598 1.627 4.424 1.00 86.25 99 SER A C 1
ATOM 760 O O . SER A 1 99 ? -23.427 1.359 4.150 1.00 86.25 99 SER A O 1
ATOM 762 N N . ARG A 1 100 ? -25.270 1.068 5.438 1.00 90.25 100 ARG A N 1
ATOM 763 C CA . ARG A 1 100 ? -24.768 -0.046 6.252 1.00 90.25 100 ARG A CA 1
ATOM 764 C C . ARG A 1 100 ? -25.192 -1.383 5.660 1.00 90.25 100 ARG A C 1
ATOM 766 O O . ARG A 1 100 ? -26.368 -1.544 5.328 1.00 90.25 100 ARG A O 1
ATOM 773 N N . TYR A 1 101 ? -24.260 -2.323 5.561 1.00 92.88 101 TYR A N 1
ATOM 774 C CA . TYR A 1 101 ? -24.490 -3.623 4.932 1.00 92.88 101 TYR A CA 1
ATOM 775 C C . TYR A 1 101 ? -24.164 -4.805 5.857 1.00 92.88 101 TYR A C 1
ATOM 777 O O . TYR A 1 101 ? -23.370 -4.690 6.798 1.00 92.88 101 TYR A O 1
ATOM 785 N N . ASP A 1 102 ? -24.798 -5.947 5.589 1.00 94.38 102 ASP A N 1
ATOM 786 C CA . ASP A 1 102 ? -24.729 -7.173 6.391 1.00 94.38 102 ASP A CA 1
ATOM 787 C C . ASP A 1 102 ? -23.421 -7.970 6.228 1.00 94.38 102 ASP A C 1
ATOM 789 O O . ASP A 1 102 ? -23.036 -8.687 7.150 1.00 94.38 102 ASP A O 1
ATOM 793 N N . LEU A 1 103 ? -22.695 -7.788 5.119 1.00 95.62 103 LEU A N 1
ATOM 794 C CA . LEU A 1 103 ? -21.351 -8.333 4.888 1.00 95.62 103 LEU A CA 1
ATOM 795 C C . LEU A 1 103 ? -20.265 -7.259 5.052 1.00 95.62 103 LEU A C 1
ATOM 797 O O . LEU A 1 103 ? -19.190 -7.325 4.457 1.00 95.62 103 LEU A O 1
ATOM 801 N N . SER A 1 104 ? -20.534 -6.220 5.839 1.00 97.69 104 SER A N 1
ATOM 802 C CA . SER A 1 104 ? -19.496 -5.300 6.305 1.00 97.69 104 SER A CA 1
ATOM 803 C C . SER A 1 104 ? -18.578 -6.005 7.309 1.00 97.69 104 SER A C 1
ATOM 805 O O . SER A 1 104 ? -19.006 -6.894 8.048 1.00 97.69 104 SER A O 1
ATOM 807 N N . TYR A 1 105 ? -17.312 -5.592 7.389 1.00 98.12 105 TYR A N 1
ATOM 808 C CA . TYR A 1 105 ? -16.353 -6.247 8.286 1.00 98.12 105 TYR A CA 1
ATOM 809 C C . TYR A 1 105 ? -16.803 -6.275 9.769 1.00 98.12 105 TYR A C 1
ATOM 811 O O . TYR A 1 105 ? -16.570 -7.293 10.421 1.00 98.12 105 TYR A O 1
ATOM 819 N N . PRO A 1 106 ? -17.487 -5.251 10.338 1.00 98.00 106 PRO A N 1
ATOM 820 C CA . PRO A 1 106 ? -17.995 -5.350 11.704 1.00 98.00 106 PRO A CA 1
ATOM 821 C C . PRO A 1 106 ? -19.139 -6.358 11.827 1.00 98.00 106 PRO A C 1
ATOM 823 O O . PRO A 1 106 ? -19.236 -7.043 12.841 1.00 98.00 106 PRO A O 1
ATOM 826 N N . MET A 1 107 ? -19.996 -6.480 10.809 1.00 96.31 107 MET A N 1
ATOM 827 C CA . MET A 1 107 ? -21.078 -7.465 10.813 1.00 96.31 107 MET A CA 1
ATOM 828 C C . MET A 1 107 ? -20.551 -8.893 10.671 1.00 96.31 107 MET A C 1
ATOM 830 O O . MET A 1 107 ? -21.013 -9.770 11.396 1.00 96.31 107 MET A O 1
ATOM 834 N N . MET A 1 108 ? -19.529 -9.115 9.838 1.00 95.56 108 MET A N 1
ATOM 835 C CA . MET A 1 108 ? -18.814 -10.395 9.767 1.00 95.56 108 MET A CA 1
ATOM 836 C C . MET A 1 108 ? -18.250 -10.782 11.137 1.00 95.56 108 MET A C 1
ATOM 838 O O . MET A 1 108 ? -18.540 -11.865 11.635 1.00 95.56 108 MET A O 1
ATOM 842 N N . VAL A 1 109 ? -17.531 -9.867 11.800 1.00 94.31 109 VAL A N 1
ATOM 843 C CA . VAL A 1 109 ? -16.987 -10.113 13.146 1.00 94.31 109 VAL A CA 1
ATOM 844 C C . VAL A 1 109 ? -18.102 -10.389 14.151 1.00 94.31 109 VAL A C 1
ATOM 846 O O . VAL A 1 109 ? -18.014 -11.356 14.897 1.00 94.31 109 VAL A O 1
ATOM 849 N N . LYS A 1 110 ? -19.185 -9.602 14.160 1.00 94.31 110 LYS A N 1
ATOM 850 C CA . LYS A 1 110 ? -20.328 -9.861 15.047 1.00 94.31 110 LYS A CA 1
ATOM 851 C C . LYS A 1 110 ? -20.921 -11.254 14.824 1.00 94.31 110 LYS A C 1
ATOM 853 O O . LYS A 1 110 ? -21.274 -11.912 15.798 1.00 94.31 110 LYS A O 1
ATOM 858 N N . ASN A 1 111 ? -21.072 -11.680 13.574 1.00 89.94 111 ASN A N 1
ATOM 859 C CA . ASN A 1 111 ? -21.637 -12.987 13.256 1.00 89.94 111 ASN A CA 1
ATOM 860 C C . ASN A 1 111 ? -20.727 -14.118 13.756 1.00 89.94 111 ASN A C 1
ATOM 862 O O . ASN A 1 111 ? -21.234 -15.072 14.339 1.00 89.94 111 ASN A O 1
ATOM 866 N N . GLU A 1 112 ? -19.407 -13.958 13.629 1.00 86.12 112 GLU A N 1
ATOM 867 C CA . GLU A 1 112 ? -18.418 -14.895 14.177 1.00 86.12 112 GLU A CA 1
ATOM 868 C C . GLU A 1 112 ? -18.391 -14.910 15.711 1.00 86.12 112 GLU A C 1
ATOM 870 O O . GLU A 1 112 ? -18.206 -15.966 16.304 1.00 86.12 112 GLU A O 1
ATOM 875 N N . LEU A 1 113 ? -18.619 -13.776 16.383 1.00 86.75 113 LEU A N 1
ATOM 876 C CA . LEU A 1 113 ? -18.796 -13.728 17.844 1.00 86.75 113 LEU A CA 1
ATOM 877 C C . LEU A 1 113 ? -20.121 -14.389 18.280 1.00 86.75 113 LEU A C 1
ATOM 879 O O . LEU A 1 113 ? -20.226 -14.995 19.346 1.00 86.75 113 LEU A O 1
ATOM 883 N N . GLY A 1 114 ? -21.148 -14.350 17.435 1.00 82.62 114 GLY A N 1
ATOM 884 C CA . GLY A 1 114 ? -22.424 -15.015 17.680 1.00 82.62 114 GLY A CA 1
ATOM 885 C C . GLY A 1 114 ? -23.193 -14.432 18.872 1.00 82.62 114 GLY A C 1
ATOM 886 O O . GLY A 1 114 ? -23.161 -13.231 19.140 1.00 82.62 114 GLY A O 1
ATOM 887 N N . SER A 1 115 ? -23.923 -15.288 19.595 1.00 80.44 115 SER A N 1
ATOM 888 C CA . SER A 1 115 ? -24.849 -14.875 20.664 1.00 80.44 115 SER A CA 1
ATOM 889 C C . SER A 1 115 ? -24.180 -14.336 21.932 1.00 80.44 115 SER A C 1
ATOM 891 O O . SER A 1 115 ? -24.885 -13.952 22.860 1.00 80.44 115 SER A O 1
ATOM 893 N N . GLY A 1 116 ? -22.846 -14.335 22.010 1.00 82.06 116 GLY A N 1
ATOM 894 C CA . GLY A 1 116 ? -22.125 -13.734 23.131 1.00 82.06 116 GLY A CA 1
ATOM 895 C C . GLY A 1 116 ? -22.172 -12.204 23.140 1.00 82.06 116 GLY A C 1
ATOM 896 O O . GLY A 1 116 ? -22.017 -11.602 24.200 1.00 82.06 116 GLY A O 1
ATOM 897 N N . VAL A 1 117 ? -22.441 -11.579 21.987 1.00 91.19 117 VAL A N 1
ATOM 898 C CA . VAL A 1 117 ? -22.642 -10.129 21.876 1.00 91.19 117 VAL A CA 1
ATOM 899 C C . VAL A 1 117 ? -24.082 -9.783 22.256 1.00 91.19 117 VAL A C 1
ATOM 901 O O . VAL A 1 117 ? -25.021 -10.060 21.512 1.00 91.19 117 VAL A O 1
ATOM 904 N N . GLU A 1 118 ? -24.251 -9.144 23.408 1.00 92.75 118 GLU A N 1
ATOM 905 C CA . GLU A 1 118 ? -25.543 -8.732 23.967 1.00 92.75 118 GLU A CA 1
ATOM 906 C C . GLU A 1 118 ? -26.044 -7.405 23.388 1.00 92.75 118 GLU A C 1
ATOM 908 O O . GLU A 1 118 ? -27.246 -7.227 23.195 1.00 92.75 118 GLU A O 1
ATOM 913 N N . ASP A 1 119 ? -25.133 -6.471 23.099 1.00 94.56 119 ASP A N 1
ATOM 914 C CA . ASP A 1 119 ? -25.451 -5.165 22.511 1.00 94.56 119 ASP A CA 1
ATOM 915 C C . ASP A 1 119 ? -24.424 -4.826 21.428 1.00 94.56 119 ASP A C 1
ATOM 917 O O . ASP A 1 119 ? -23.214 -4.791 21.677 1.00 94.56 119 ASP A O 1
ATOM 921 N N . MET A 1 120 ? -24.917 -4.570 20.213 1.00 95.38 120 MET A N 1
ATOM 922 C CA . MET A 1 120 ? -24.111 -4.022 19.127 1.00 95.38 120 MET A CA 1
ATOM 923 C C . MET A 1 120 ? -24.538 -2.584 18.840 1.00 95.38 120 MET A C 1
ATOM 925 O O . MET A 1 120 ? -25.700 -2.322 18.530 1.00 95.38 120 MET A O 1
ATOM 929 N N . GLN A 1 121 ? -23.579 -1.663 18.865 1.00 97.50 121 GLN A N 1
ATOM 930 C CA . GLN A 1 121 ? -23.780 -0.272 18.470 1.00 97.50 121 GLN A CA 1
ATOM 931 C C . GLN A 1 121 ? -23.097 -0.005 17.132 1.00 97.50 121 GLN A C 1
ATOM 933 O O . GLN A 1 121 ? -21.890 0.224 17.075 1.00 97.50 121 GLN A O 1
ATOM 938 N N . TYR A 1 122 ? -23.871 -0.021 16.049 1.00 97.31 122 TYR A N 1
ATOM 939 C CA . TYR A 1 122 ? -23.360 0.202 14.701 1.00 97.31 122 TYR A CA 1
ATOM 940 C C . TYR A 1 122 ? -23.797 1.574 14.182 1.00 97.31 122 TYR A C 1
ATOM 942 O O . TYR A 1 122 ? -24.940 1.752 13.770 1.00 97.31 122 TYR A O 1
ATOM 950 N N . THR A 1 123 ? -22.907 2.569 14.250 1.00 96.25 123 THR A N 1
ATOM 951 C CA . THR A 1 123 ? -23.226 3.967 13.901 1.00 96.25 123 THR A CA 1
ATOM 952 C C . THR A 1 123 ? -22.412 4.531 12.738 1.00 96.25 123 THR A C 1
ATOM 954 O O . THR A 1 123 ? -22.674 5.661 12.326 1.00 96.25 123 THR A O 1
ATOM 957 N N . ALA A 1 124 ? -21.514 3.736 12.146 1.00 95.94 124 ALA A N 1
ATOM 958 C CA . ALA A 1 124 ? -20.742 4.124 10.967 1.00 95.94 124 ALA A CA 1
ATOM 959 C C . ALA A 1 124 ? -21.623 4.643 9.823 1.00 95.94 124 ALA A C 1
ATOM 961 O O . ALA A 1 124 ? -22.758 4.190 9.650 1.00 95.94 124 ALA A O 1
ATOM 962 N N . CYS A 1 125 ? -21.119 5.587 9.036 1.00 88.00 125 CYS A N 1
ATOM 963 C CA . CYS A 1 125 ? -21.928 6.232 8.011 1.00 88.00 125 CYS A CA 1
ATOM 964 C C . CYS A 1 125 ? -21.097 6.625 6.792 1.00 88.00 125 CYS A C 1
ATOM 966 O O . CYS A 1 125 ? -19.992 7.162 6.894 1.00 88.00 125 CYS A O 1
ATOM 968 N N . MET A 1 126 ? -21.655 6.379 5.611 1.00 83.69 126 MET A N 1
ATOM 969 C CA . MET A 1 126 ? -21.041 6.783 4.358 1.00 83.69 126 MET A CA 1
ATOM 970 C C . MET A 1 126 ? -20.828 8.304 4.284 1.00 83.69 126 MET A C 1
ATOM 972 O O . MET A 1 126 ? -21.745 9.102 4.482 1.00 83.69 126 MET A O 1
ATOM 976 N N . GLY A 1 127 ? -19.603 8.696 3.924 1.00 76.12 127 GLY A N 1
ATOM 977 C CA . GLY A 1 127 ? -19.209 10.095 3.752 1.00 76.12 127 GLY A CA 1
ATOM 978 C C . GLY A 1 127 ? -18.863 10.832 5.048 1.00 76.12 127 GLY A C 1
ATOM 979 O O . GLY A 1 127 ? -18.515 12.012 4.981 1.00 76.12 127 GLY A O 1
ATOM 980 N N . ASP A 1 128 ? -18.927 10.170 6.206 1.00 83.19 128 ASP A N 1
ATOM 981 C CA . ASP A 1 128 ? -18.555 10.800 7.468 1.00 83.19 128 ASP A CA 1
ATOM 982 C C . ASP A 1 128 ? -17.045 11.065 7.535 1.00 83.19 128 ASP A C 1
ATOM 984 O O . ASP A 1 128 ? -16.207 10.219 7.218 1.00 83.19 128 ASP A O 1
ATOM 988 N N . GLN A 1 129 ? -16.717 12.293 7.923 1.00 82.69 129 GLN A N 1
ATOM 989 C CA . GLN A 1 129 ? -15.368 12.766 8.236 1.00 82.69 129 GLN A CA 1
ATOM 990 C C . GLN A 1 129 ? -15.123 12.655 9.745 1.00 82.69 129 GLN A C 1
ATOM 992 O O . GLN A 1 129 ? -16.072 12.488 10.517 1.00 82.69 129 GLN A O 1
ATOM 997 N N . ILE A 1 130 ? -13.879 12.835 10.195 1.00 84.62 130 ILE A N 1
ATOM 998 C CA . ILE A 1 130 ? -13.514 12.732 11.617 1.00 84.62 130 ILE A CA 1
ATOM 999 C C . ILE A 1 130 ? -14.452 13.516 12.561 1.00 84.62 130 ILE A C 1
ATOM 1001 O O . ILE A 1 130 ? -14.835 12.942 13.579 1.00 84.62 130 ILE A O 1
ATOM 1005 N N . PRO A 1 131 ? -14.896 14.761 12.276 1.00 80.62 131 PRO A N 1
ATOM 1006 C CA . PRO A 1 131 ? -15.832 15.462 13.162 1.00 80.62 131 PRO A CA 1
ATOM 1007 C C . PRO A 1 131 ? -17.196 14.776 13.318 1.00 80.62 131 PRO A C 1
ATOM 1009 O O . PRO A 1 131 ? -17.747 14.756 14.413 1.00 80.62 131 PRO A O 1
ATOM 1012 N N . ALA A 1 132 ? -17.727 14.175 12.251 1.00 80.69 132 ALA A N 1
ATOM 1013 C CA . ALA A 1 132 ? -18.973 13.414 12.326 1.00 80.69 132 ALA A CA 1
ATOM 1014 C C . ALA A 1 132 ? -18.767 12.097 13.092 1.00 80.69 132 ALA A C 1
ATOM 1016 O O . ALA A 1 132 ? -19.588 11.723 13.922 1.00 80.69 132 ALA A O 1
ATOM 1017 N N . ILE A 1 133 ? -17.620 11.441 12.899 1.00 92.25 133 ILE A N 1
ATOM 1018 C CA . ILE A 1 133 ? -17.252 10.216 13.627 1.00 92.25 133 ILE A CA 1
ATOM 1019 C C . ILE A 1 133 ? -17.003 10.518 15.116 1.00 92.25 133 ILE A C 1
ATOM 1021 O O . ILE A 1 133 ? -17.318 9.708 15.983 1.00 92.25 133 ILE A O 1
ATOM 1025 N N . TYR A 1 134 ? -16.514 11.713 15.448 1.00 90.94 134 TYR A N 1
ATOM 1026 C CA . TYR A 1 134 ? -16.436 12.209 16.822 1.00 90.94 134 TYR A CA 1
ATOM 1027 C C . TYR A 1 134 ? -17.831 12.356 17.452 1.00 90.94 134 TYR A C 1
ATOM 1029 O O . TYR A 1 134 ? -18.034 11.996 18.614 1.00 90.94 134 TYR A O 1
ATOM 1037 N N . ASP A 1 135 ? -18.823 12.823 16.691 1.00 89.81 135 ASP A N 1
ATOM 1038 C CA . ASP A 1 135 ? -20.216 12.844 17.146 1.00 89.81 135 ASP A CA 1
ATOM 1039 C C . ASP A 1 135 ? -20.796 11.429 17.297 1.00 89.81 135 ASP A C 1
ATOM 1041 O O . ASP A 1 135 ? -21.466 11.166 18.300 1.00 89.81 135 ASP A O 1
ATOM 1045 N N . GLN A 1 136 ? -20.472 10.496 16.388 1.00 95.44 136 GLN A N 1
ATOM 1046 C CA . GLN A 1 136 ? -20.799 9.072 16.553 1.00 95.44 136 GLN A CA 1
ATOM 1047 C C . GLN A 1 136 ? -20.225 8.535 17.875 1.00 95.44 136 GLN A C 1
ATOM 1049 O O . GLN A 1 136 ? -20.963 7.936 18.655 1.00 95.44 136 GLN A O 1
ATOM 1054 N N . ALA A 1 137 ? -18.945 8.804 18.166 1.00 96.69 137 ALA A N 1
ATOM 1055 C CA . ALA A 1 137 ? -18.265 8.384 19.393 1.00 96.69 137 ALA A CA 1
ATOM 1056 C C . ALA A 1 137 ? -18.943 8.939 20.657 1.00 96.69 137 ALA A C 1
ATOM 1058 O O . ALA A 1 137 ? -19.221 8.195 21.598 1.00 96.69 137 ALA A O 1
ATOM 1059 N N . LYS A 1 138 ? -19.288 10.233 20.678 1.00 95.12 138 LYS A N 1
ATOM 1060 C CA . LYS A 1 138 ? -20.011 10.844 21.808 1.00 95.12 138 LYS A CA 1
ATOM 1061 C C . LYS A 1 138 ? -21.404 10.249 22.012 1.00 95.12 138 LYS A C 1
ATOM 1063 O O . LYS A 1 138 ? -21.856 10.166 23.158 1.00 95.12 138 LYS A O 1
ATOM 1068 N N . ALA A 1 139 ? -22.073 9.851 20.932 1.00 95.25 139 ALA A N 1
ATOM 1069 C CA . ALA A 1 139 ? -23.412 9.273 20.966 1.00 95.25 139 ALA A CA 1
ATOM 1070 C C . ALA A 1 139 ? -23.443 7.814 21.453 1.00 95.25 139 ALA A C 1
ATOM 1072 O O . ALA A 1 139 ? -24.516 7.325 21.807 1.00 95.25 139 ALA A O 1
ATOM 1073 N N . LEU A 1 140 ? -22.294 7.131 21.514 1.00 97.44 140 LEU A N 1
ATOM 1074 C CA . LEU A 1 140 ? -22.215 5.762 22.015 1.00 97.44 140 LEU A CA 1
ATOM 1075 C C . LEU A 1 140 ? -22.696 5.658 23.469 1.00 97.44 140 LEU A C 1
ATOM 1077 O O . LEU A 1 140 ? -22.372 6.490 24.328 1.00 97.44 140 LEU A O 1
ATOM 1081 N N . LYS A 1 141 ? -23.423 4.583 23.764 1.00 96.06 141 LYS A N 1
ATOM 1082 C CA . LYS A 1 141 ? -23.618 4.082 25.126 1.00 96.06 141 LYS A CA 1
ATOM 1083 C C . LYS A 1 141 ? -22.280 3.517 25.612 1.00 96.06 141 LYS A C 1
ATOM 1085 O O . LYS A 1 141 ? -21.571 2.886 24.832 1.00 96.06 141 LYS A O 1
ATOM 1090 N N . GLY A 1 142 ? -21.922 3.803 26.862 1.00 95.19 142 GLY A N 1
ATOM 1091 C CA . GLY A 1 142 ? -20.625 3.418 27.425 1.00 95.19 142 GLY A CA 1
ATOM 1092 C C . GLY A 1 142 ? -20.524 1.942 27.820 1.00 95.19 142 GLY A C 1
ATOM 1093 O O . GLY A 1 142 ? -21.432 1.157 27.560 1.00 95.19 142 GLY A O 1
ATOM 1094 N N . ASP A 1 143 ? -19.423 1.615 28.500 1.00 96.94 143 ASP A N 1
ATOM 1095 C CA . ASP A 1 143 ? -19.043 0.263 28.933 1.00 96.94 143 ASP A CA 1
ATOM 1096 C C . ASP A 1 143 ? -18.722 -0.689 27.762 1.00 96.94 143 ASP A C 1
ATOM 1098 O O . ASP A 1 143 ? -18.934 -1.891 27.830 1.00 96.94 143 ASP A O 1
ATOM 1102 N N . ILE A 1 144 ? -18.216 -0.162 26.647 1.00 98.44 144 ILE A N 1
ATOM 1103 C CA . ILE A 1 144 ? -17.931 -0.952 25.440 1.00 98.44 144 ILE A CA 1
ATOM 1104 C C . ILE A 1 144 ? -16.696 -1.837 25.642 1.00 98.44 144 ILE A C 1
ATOM 1106 O O . ILE A 1 144 ? -15.634 -1.329 26.004 1.00 98.44 144 ILE A O 1
ATOM 1110 N N . ASP A 1 145 ? -16.815 -3.131 25.339 1.00 98.06 145 ASP A N 1
ATOM 1111 C CA . ASP A 1 145 ? -15.713 -4.090 25.467 1.00 98.06 145 ASP A CA 1
ATOM 1112 C C . ASP A 1 145 ? -14.807 -4.026 24.234 1.00 98.06 145 ASP A C 1
ATOM 1114 O O . ASP A 1 145 ? -13.596 -3.843 24.347 1.00 98.06 145 ASP A O 1
ATOM 1118 N N . LEU A 1 146 ? -15.398 -4.109 23.040 1.00 98.38 146 LEU A N 1
ATOM 1119 C CA . LEU A 1 146 ? -14.685 -4.058 21.766 1.00 98.38 146 LEU A CA 1
ATOM 1120 C C . LEU A 1 146 ? -15.241 -2.926 20.903 1.00 98.38 146 LEU A C 1
ATOM 1122 O O . LEU A 1 146 ? -16.453 -2.782 20.757 1.00 98.38 146 LEU A O 1
ATOM 1126 N N . LEU A 1 147 ? -14.367 -2.132 20.292 1.00 98.69 147 LEU A N 1
ATOM 1127 C CA . LEU A 1 147 ? -14.756 -1.126 19.310 1.00 98.69 147 LEU A CA 1
ATOM 1128 C C . LEU A 1 147 ? -13.854 -1.195 18.086 1.00 98.69 147 LEU A C 1
ATOM 1130 O O . LEU A 1 147 ? -12.638 -1.332 18.204 1.00 98.69 147 LEU A O 1
ATOM 1134 N N . THR A 1 148 ? -14.437 -1.052 16.901 1.00 98.62 148 THR A N 1
ATOM 1135 C CA . THR A 1 148 ? -13.679 -0.920 15.656 1.00 98.62 148 THR A CA 1
ATOM 1136 C C . THR A 1 148 ? -14.061 0.327 14.873 1.00 98.62 148 THR A C 1
ATOM 1138 O O . THR A 1 148 ? -15.206 0.781 14.944 1.00 98.62 148 THR A O 1
ATOM 1141 N N . LEU A 1 149 ? -13.091 0.882 14.138 1.00 98.50 149 LEU A N 1
ATOM 1142 C CA . LEU A 1 149 ? -13.325 2.027 13.270 1.00 98.50 149 LEU A CA 1
ATOM 1143 C C . LEU A 1 149 ? -12.369 2.146 12.080 1.00 98.50 149 LEU A C 1
ATOM 1145 O O . LEU A 1 149 ? -11.225 1.695 12.139 1.00 98.50 149 LEU A O 1
ATOM 1149 N N . THR A 1 150 ? -12.836 2.867 11.061 1.00 97.81 150 THR A N 1
ATOM 1150 C CA . THR A 1 150 ? -12.050 3.552 10.027 1.00 97.81 150 THR A CA 1
ATOM 1151 C C . THR A 1 150 ? -12.405 5.041 10.045 1.00 97.81 150 THR A C 1
ATOM 1153 O O . THR A 1 150 ? -13.577 5.408 10.167 1.00 97.81 150 THR A O 1
ATOM 1156 N N . ALA A 1 151 ? -11.405 5.920 9.955 1.00 93.44 151 ALA A N 1
ATOM 1157 C CA . ALA A 1 151 ? -11.615 7.357 9.791 1.00 93.44 151 ALA A CA 1
ATOM 1158 C C . ALA A 1 151 ? -10.416 8.021 9.088 1.00 93.44 151 ALA A C 1
ATOM 1160 O O . ALA A 1 151 ? -9.287 7.535 9.150 1.00 93.44 151 ALA A O 1
ATOM 1161 N N . GLY A 1 152 ? -10.656 9.158 8.431 1.00 85.19 152 GLY A N 1
ATOM 1162 C CA . GLY A 1 152 ? -9.621 9.976 7.790 1.00 85.19 152 GLY A CA 1
ATOM 1163 C C . GLY A 1 152 ? -9.643 9.979 6.259 1.00 85.19 152 GLY A C 1
ATOM 1164 O O . GLY A 1 152 ? -9.205 10.957 5.658 1.00 85.19 152 GLY A O 1
ATOM 1165 N N . GLY A 1 153 ? -10.194 8.954 5.599 1.00 82.75 153 GLY A N 1
ATOM 1166 C CA . GLY A 1 153 ? -10.253 8.899 4.129 1.00 82.75 153 GLY A CA 1
ATOM 1167 C C . GLY A 1 153 ? -11.051 10.060 3.518 1.00 82.75 153 GLY A C 1
ATOM 1168 O O . GLY A 1 153 ? -10.592 10.731 2.587 1.00 82.75 153 GLY A O 1
ATOM 1169 N N . ASN A 1 154 ? -12.220 10.360 4.091 1.00 78.25 154 ASN A N 1
ATOM 1170 C CA . ASN A 1 154 ? -13.057 11.490 3.666 1.00 78.25 154 ASN A CA 1
ATOM 1171 C C . ASN A 1 154 ? -12.432 12.853 4.007 1.00 78.25 154 ASN A C 1
ATOM 1173 O O . ASN A 1 154 ? -12.662 13.828 3.291 1.00 78.25 154 ASN A O 1
ATOM 1177 N N . ASP A 1 155 ? -11.609 12.927 5.055 1.00 81.12 155 ASP A N 1
ATOM 1178 C CA . ASP A 1 155 ? -10.882 14.134 5.461 1.00 81.12 155 ASP A CA 1
ATOM 1179 C C . ASP A 1 155 ? -9.760 14.501 4.467 1.00 81.12 155 ASP A C 1
ATOM 1181 O O . ASP A 1 155 ? -9.414 15.675 4.324 1.00 81.12 155 ASP A O 1
ATOM 1185 N N . LEU A 1 156 ? -9.237 13.527 3.709 1.00 76.44 156 LEU A N 1
ATOM 1186 C CA . LEU A 1 156 ? -8.304 13.755 2.595 1.00 76.44 156 LEU A CA 1
ATOM 1187 C C . LEU A 1 156 ? -8.983 14.150 1.276 1.00 76.44 156 LEU A C 1
ATOM 1189 O O . LEU A 1 156 ? -8.298 14.360 0.278 1.00 76.44 156 LEU A O 1
ATOM 1193 N N . CYS A 1 157 ? -10.315 14.240 1.238 1.00 73.81 157 CYS A N 1
ATOM 1194 C CA . CYS A 1 157 ? -11.083 14.423 0.003 1.00 73.81 157 CYS A CA 1
ATOM 1195 C C . CYS A 1 157 ? -10.866 13.286 -1.018 1.00 73.81 157 CYS A C 1
ATOM 1197 O O . CYS A 1 157 ? -10.865 13.511 -2.231 1.00 73.81 157 CYS A O 1
ATOM 1199 N N . LEU A 1 158 ? -10.702 12.045 -0.540 1.00 77.31 158 LEU A N 1
ATOM 1200 C CA . LEU A 1 158 ? -10.473 10.877 -1.397 1.00 77.31 158 LEU A CA 1
ATOM 1201 C C . LEU A 1 158 ? -11.579 10.684 -2.448 1.00 77.31 158 LEU A C 1
ATOM 1203 O O . LEU A 1 158 ? -11.285 10.387 -3.607 1.00 77.31 158 LEU A O 1
ATOM 1207 N N . ALA A 1 159 ? -12.839 10.925 -2.077 1.00 74.94 159 ALA A N 1
ATOM 1208 C CA . ALA A 1 159 ? -13.969 10.867 -3.003 1.00 74.94 159 ALA A CA 1
ATOM 1209 C C . ALA A 1 159 ? -13.812 11.844 -4.186 1.00 74.94 159 ALA A C 1
ATOM 1211 O O . ALA A 1 159 ? -14.124 11.490 -5.324 1.00 74.94 159 ALA A O 1
ATOM 1212 N N . ASP A 1 160 ? -13.266 13.041 -3.950 1.00 72.75 160 ASP A N 1
ATOM 1213 C CA . ASP A 1 160 ? -13.021 14.028 -5.006 1.00 72.75 160 ASP A CA 1
ATOM 1214 C C . ASP A 1 160 ? -11.827 13.667 -5.878 1.00 72.75 160 ASP A C 1
ATOM 1216 O O . ASP A 1 160 ? -11.862 13.941 -7.079 1.00 72.75 160 ASP A O 1
ATOM 1220 N N . ILE A 1 161 ? -10.794 13.035 -5.312 1.00 82.44 161 ILE A N 1
ATOM 1221 C CA . ILE A 1 161 ? -9.685 12.477 -6.096 1.00 82.44 161 ILE A CA 1
ATOM 1222 C C . ILE A 1 161 ? -10.233 11.417 -7.049 1.00 82.44 161 ILE A C 1
ATOM 1224 O O . ILE A 1 161 ? -10.021 11.508 -8.255 1.00 82.44 161 ILE A O 1
ATOM 1228 N N . ILE A 1 162 ? -10.984 10.442 -6.535 1.00 83.25 162 ILE A N 1
ATOM 1229 C CA . ILE A 1 162 ? -11.575 9.375 -7.351 1.00 83.25 162 ILE A CA 1
ATOM 1230 C C . ILE A 1 162 ? -12.451 9.987 -8.447 1.00 83.25 162 ILE A C 1
ATOM 1232 O O . ILE A 1 162 ? -12.266 9.705 -9.632 1.00 83.25 162 ILE A O 1
ATOM 1236 N N . LYS A 1 163 ? -13.357 10.893 -8.071 1.00 78.00 163 LYS A N 1
ATOM 1237 C CA . LYS A 1 163 ? -14.272 11.550 -9.001 1.00 78.00 163 LYS A CA 1
ATOM 1238 C C . LYS A 1 163 ? -13.532 12.336 -10.082 1.00 78.00 163 LYS A C 1
ATOM 1240 O O . LYS A 1 163 ? -13.741 12.076 -11.258 1.00 78.00 163 LYS A O 1
ATOM 1245 N N . ASN A 1 164 ? -12.671 13.279 -9.716 1.00 77.50 164 ASN A N 1
ATOM 1246 C CA . ASN A 1 164 ? -12.110 14.252 -10.660 1.00 77.50 164 ASN A CA 1
ATOM 1247 C C . ASN A 1 164 ? -10.797 13.806 -11.311 1.00 77.50 164 ASN A C 1
ATOM 1249 O O . ASN A 1 164 ? -10.374 14.420 -12.288 1.00 77.50 164 ASN A O 1
ATOM 1253 N N . CYS A 1 165 ? -10.138 12.771 -10.788 1.00 87.00 165 CYS A N 1
ATOM 1254 C CA . CYS A 1 165 ? -8.883 12.271 -11.341 1.00 87.00 165 CYS A CA 1
ATOM 1255 C C . CYS A 1 165 ? -8.976 10.873 -11.956 1.00 87.00 165 CYS A C 1
ATOM 1257 O O . CYS A 1 165 ? -8.061 10.506 -12.691 1.00 87.00 165 CYS A O 1
ATOM 1259 N N . VAL A 1 166 ? -10.026 10.097 -11.657 1.00 89.12 166 VAL A N 1
ATOM 1260 C CA . VAL A 1 166 ? -10.129 8.697 -12.099 1.00 89.12 166 VAL A CA 1
ATOM 1261 C C . VAL A 1 166 ? -11.383 8.447 -12.924 1.00 89.12 166 VAL A C 1
ATOM 1263 O O . VAL A 1 166 ? -11.275 8.099 -14.097 1.00 89.12 166 VAL A O 1
ATOM 1266 N N . VAL A 1 167 ? -12.569 8.635 -12.337 1.00 82.06 167 VAL A N 1
ATOM 1267 C CA . VAL A 1 167 ? -13.826 8.187 -12.961 1.00 82.06 167 VAL A CA 1
ATOM 1268 C C . VAL A 1 167 ? -14.549 9.269 -13.759 1.00 82.06 167 VAL A C 1
ATOM 1270 O O . VAL A 1 167 ? -15.284 8.941 -14.676 1.00 82.06 167 VAL A O 1
ATOM 1273 N N . LEU A 1 168 ? -14.326 10.554 -13.484 1.00 80.19 168 LEU A N 1
ATOM 1274 C CA . LEU A 1 168 ? -14.817 11.681 -14.291 1.00 80.19 168 LEU A CA 1
ATOM 1275 C C . LEU A 1 168 ? -13.696 12.707 -14.571 1.00 80.19 168 LEU A C 1
ATOM 1277 O O . LEU A 1 168 ? -13.855 13.894 -14.264 1.00 80.19 168 LEU A O 1
ATOM 1281 N N . PRO A 1 169 ? -12.543 12.303 -15.143 1.00 85.56 169 PRO A N 1
ATOM 1282 C CA . PRO A 1 169 ? -11.352 13.144 -15.189 1.00 85.56 169 PRO A CA 1
ATOM 1283 C C . PRO A 1 169 ? -11.326 14.106 -16.385 1.00 85.56 169 PRO A C 1
ATOM 1285 O O . PRO A 1 169 ? -10.348 14.184 -17.125 1.00 85.56 169 PRO A O 1
ATOM 1288 N N . PHE A 1 170 ? -12.414 14.848 -16.585 1.00 80.88 170 PHE A N 1
ATOM 1289 C CA . PHE A 1 170 ? -12.644 15.697 -17.762 1.00 80.88 170 PHE A CA 1
ATOM 1290 C C . PHE A 1 170 ? -12.133 17.136 -17.611 1.00 80.88 170 PHE A C 1
ATOM 1292 O O . PHE A 1 170 ? -12.373 17.982 -18.471 1.00 80.88 170 PHE A O 1
ATOM 1299 N N . PHE A 1 171 ? -11.457 17.443 -16.505 1.00 78.25 171 PHE A N 1
ATOM 1300 C CA . PHE A 1 171 ? -11.042 18.804 -16.147 1.00 78.25 171 PHE A CA 1
ATOM 1301 C C . PHE A 1 171 ? -9.527 19.025 -16.186 1.00 78.25 171 PHE A C 1
ATOM 1303 O O . PHE A 1 171 ? -9.062 20.095 -15.793 1.00 78.25 171 PHE A O 1
ATOM 1310 N N . GLY A 1 172 ? -8.780 18.041 -16.690 1.00 82.25 172 GLY A N 1
ATOM 1311 C CA . GLY A 1 172 ? -7.351 18.158 -16.952 1.00 82.25 172 GLY A CA 1
ATOM 1312 C C . GLY A 1 172 ? -6.443 17.896 -15.752 1.00 82.25 172 GLY A C 1
ATOM 1313 O O . GLY A 1 172 ? -6.871 17.789 -14.601 1.00 82.25 172 GLY A O 1
ATOM 1314 N N . GLU A 1 173 ? -5.149 17.801 -16.056 1.00 86.88 173 GLU A N 1
ATOM 1315 C CA . GLU A 1 173 ? -4.094 17.404 -15.117 1.00 86.88 173 GLU A CA 1
ATOM 1316 C C . GLU A 1 173 ? -3.961 18.378 -13.944 1.00 86.88 173 GLU A C 1
ATOM 1318 O O . GLU A 1 173 ? -3.748 17.976 -12.802 1.00 86.88 173 GLU A O 1
ATOM 1323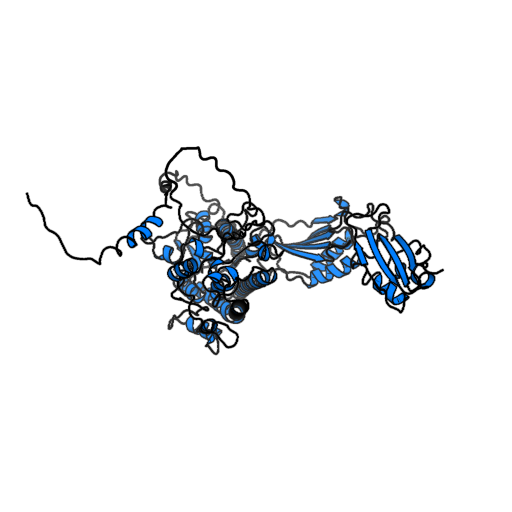 N N . GLU A 1 174 ? -4.109 19.669 -14.221 1.00 83.56 174 GLU A N 1
ATOM 1324 C CA . GLU A 1 174 ? -3.954 20.721 -13.226 1.00 83.56 174 GLU A CA 1
ATOM 1325 C C . GLU A 1 174 ? -5.037 20.661 -12.148 1.00 83.56 174 GLU A C 1
ATOM 1327 O O . GLU A 1 174 ? -4.731 20.704 -10.957 1.00 83.56 174 GLU A O 1
ATOM 1332 N N . SER A 1 175 ? -6.293 20.450 -12.558 1.00 82.06 175 SER A N 1
ATOM 1333 C CA . SER A 1 175 ? -7.405 20.274 -11.625 1.00 82.06 175 SER A CA 1
ATOM 1334 C C . SER A 1 175 ? -7.179 19.067 -10.715 1.00 82.06 175 SER A C 1
ATOM 1336 O O . SER A 1 175 ? -7.473 19.137 -9.526 1.00 82.06 175 SER A O 1
ATOM 1338 N N . CYS A 1 176 ? -6.635 17.971 -11.253 1.00 86.81 176 CYS A N 1
ATOM 1339 C CA . CYS A 1 176 ? -6.306 16.803 -10.445 1.00 86.81 176 CYS A CA 1
ATOM 1340 C C . CYS A 1 176 ? -5.154 17.082 -9.464 1.00 86.81 176 CYS A C 1
ATOM 1342 O O . CYS A 1 176 ? -5.247 16.740 -8.285 1.00 86.81 176 CYS A O 1
ATOM 1344 N N . ASN A 1 177 ? -4.080 17.733 -9.920 1.00 88.19 177 ASN A N 1
ATOM 1345 C CA . ASN A 1 177 ? -2.924 18.035 -9.074 1.00 88.19 177 ASN A CA 1
ATOM 1346 C C . ASN A 1 177 ? -3.268 18.975 -7.909 1.00 88.19 177 ASN A C 1
ATOM 1348 O O . ASN A 1 177 ? -2.724 18.797 -6.823 1.00 88.19 177 ASN A O 1
ATOM 1352 N N . GLU A 1 178 ? -4.181 19.931 -8.087 1.00 82.50 178 GLU A N 1
ATOM 1353 C CA . GLU A 1 178 ? -4.627 20.807 -6.992 1.00 82.50 178 GLU A CA 1
ATOM 1354 C C . GLU A 1 178 ? -5.462 20.056 -5.944 1.00 82.50 178 GLU A C 1
ATOM 1356 O O . GLU A 1 178 ? -5.283 20.272 -4.745 1.00 82.50 178 GLU A O 1
ATOM 1361 N N . ILE A 1 179 ? -6.308 19.106 -6.362 1.00 80.12 179 ILE A N 1
ATOM 1362 C CA . ILE A 1 179 ? -7.025 18.227 -5.422 1.00 80.12 179 ILE A CA 1
ATOM 1363 C C . ILE A 1 179 ? -6.024 17.358 -4.646 1.00 80.12 179 ILE A C 1
ATOM 1365 O O . ILE A 1 179 ? -6.130 17.240 -3.427 1.00 80.12 179 ILE A O 1
ATOM 1369 N N . LEU A 1 180 ? -5.012 16.803 -5.322 1.00 86.56 180 LEU A N 1
ATOM 1370 C CA . LEU A 1 180 ? -3.959 16.014 -4.673 1.00 86.56 180 LEU A CA 1
ATOM 1371 C C . LEU A 1 180 ? -3.117 16.837 -3.698 1.00 86.56 180 LEU A C 1
ATOM 1373 O O . LEU A 1 180 ? -2.779 16.356 -2.617 1.00 86.56 180 LEU A O 1
ATOM 1377 N N . LYS A 1 181 ? -2.796 18.082 -4.054 1.00 85.12 181 LYS A N 1
ATOM 1378 C CA . LYS A 1 181 ? -2.103 19.010 -3.159 1.00 85.12 181 LYS A CA 1
ATOM 1379 C C . LYS A 1 181 ? -2.935 19.273 -1.906 1.00 85.12 181 LYS A C 1
ATOM 1381 O O . LYS A 1 181 ? -2.409 19.166 -0.806 1.00 85.12 181 LYS A O 1
ATOM 1386 N N . LYS A 1 182 ? -4.238 19.515 -2.060 1.00 78.56 182 LYS A N 1
ATOM 1387 C CA . LYS A 1 182 ? -5.152 19.707 -0.928 1.00 78.56 182 LYS A CA 1
ATOM 1388 C C . LYS A 1 182 ? -5.251 18.470 -0.037 1.00 78.56 182 LYS A C 1
ATOM 1390 O O . LYS A 1 182 ? -5.246 18.601 1.183 1.00 78.56 182 LYS A O 1
ATOM 1395 N N . ALA A 1 183 ? -5.315 17.279 -0.627 1.00 85.00 183 ALA A N 1
ATOM 1396 C CA . ALA A 1 183 ? -5.295 16.033 0.131 1.00 85.00 183 ALA A CA 1
ATOM 1397 C C . ALA A 1 183 ? -4.020 15.922 0.979 1.00 85.00 183 ALA A C 1
ATOM 1399 O O . ALA A 1 183 ? -4.092 15.598 2.160 1.00 85.00 183 ALA A O 1
ATOM 1400 N N . LYS A 1 184 ? -2.864 16.280 0.408 1.00 86.31 184 LYS A N 1
ATOM 1401 C CA . LYS A 1 184 ? -1.594 16.321 1.138 1.00 86.31 184 LYS A CA 1
ATOM 1402 C C . LYS A 1 184 ? -1.585 17.372 2.255 1.00 86.31 184 LYS A C 1
ATOM 1404 O O . LYS A 1 184 ? -1.205 17.054 3.375 1.00 86.31 184 LYS A O 1
ATOM 1409 N N . ASP A 1 185 ? -2.083 18.579 1.996 1.00 81.19 185 ASP A N 1
ATOM 1410 C CA . ASP A 1 185 ? -2.176 19.632 3.015 1.00 81.19 185 ASP A CA 1
ATOM 1411 C C . ASP A 1 185 ? -3.093 19.218 4.186 1.00 81.19 185 ASP A C 1
ATOM 1413 O O . ASP A 1 185 ? -2.784 19.493 5.349 1.00 81.19 185 ASP A O 1
ATOM 1417 N N . ASN A 1 186 ? -4.208 18.533 3.902 1.00 78.19 186 ASN A N 1
ATOM 1418 C CA . ASN A 1 186 ? -5.113 18.007 4.928 1.00 78.19 186 ASN A CA 1
ATOM 1419 C C . ASN A 1 186 ? -4.465 16.887 5.750 1.00 78.19 186 ASN A C 1
ATOM 1421 O O . ASN A 1 186 ? -4.629 16.859 6.975 1.00 78.19 186 ASN A O 1
ATOM 1425 N N . LEU A 1 187 ? -3.727 15.992 5.087 1.00 83.88 187 LEU A N 1
ATOM 1426 C CA . LEU A 1 187 ? -2.959 14.936 5.741 1.00 83.88 187 LEU A CA 1
ATOM 1427 C C . LEU A 1 187 ? -1.973 15.532 6.753 1.00 83.88 187 LEU A C 1
ATOM 1429 O O . LEU A 1 187 ? -1.957 15.119 7.911 1.00 83.88 187 LEU A O 1
ATOM 1433 N N . ASP A 1 188 ? -1.214 16.544 6.332 1.00 79.50 188 ASP A N 1
ATOM 1434 C CA . ASP A 1 188 ? -0.141 17.130 7.136 1.00 79.50 188 ASP A CA 1
ATOM 1435 C C . ASP A 1 188 ? -0.665 17.966 8.320 1.00 79.50 188 ASP A C 1
ATOM 1437 O O . ASP A 1 188 ? -0.020 18.011 9.368 1.00 79.50 188 ASP A O 1
ATOM 1441 N N . ASN A 1 189 ? -1.833 18.611 8.186 1.00 76.56 189 ASN A N 1
ATOM 1442 C CA . ASN A 1 189 ? -2.261 19.653 9.134 1.00 76.56 189 ASN A CA 1
ATOM 1443 C C . ASN A 1 189 ? -3.563 19.374 9.902 1.00 76.56 189 ASN A C 1
ATOM 1445 O O . ASN A 1 189 ? -3.802 20.018 10.924 1.00 76.56 189 ASN A O 1
ATOM 1449 N N . ILE A 1 190 ? -4.445 18.491 9.424 1.00 74.12 190 ILE A N 1
ATOM 1450 C CA . ILE A 1 190 ? -5.817 18.370 9.963 1.00 74.12 190 ILE A CA 1
ATOM 1451 C C . ILE A 1 190 ? -6.088 16.976 10.521 1.00 74.12 190 ILE A C 1
ATOM 1453 O O . ILE A 1 190 ? -6.543 16.843 11.659 1.00 74.12 190 ILE A O 1
ATOM 1457 N N . VAL A 1 191 ? -5.792 15.936 9.739 1.00 80.12 191 VAL A N 1
ATOM 1458 C CA . VAL A 1 191 ? -6.193 14.557 10.061 1.00 80.12 191 VAL A CA 1
ATOM 1459 C C . VAL A 1 191 ? -5.608 14.096 11.396 1.00 80.12 191 VAL A C 1
ATOM 1461 O O . VAL A 1 191 ? -6.310 13.515 12.224 1.00 80.12 191 VAL A O 1
ATOM 1464 N N . GLY A 1 192 ? -4.335 14.407 11.646 1.00 85.50 192 GLY A N 1
ATOM 1465 C CA . GLY A 1 192 ? -3.620 13.912 12.817 1.00 85.50 192 GLY A CA 1
ATOM 1466 C C . GLY A 1 192 ? -4.214 14.363 14.156 1.00 85.50 192 GLY A C 1
ATOM 1467 O O . GLY A 1 192 ? -4.277 13.569 15.094 1.00 85.50 192 GLY A O 1
ATOM 1468 N N . ASP A 1 193 ? -4.639 15.620 14.267 1.00 84.00 193 ASP A N 1
ATOM 1469 C CA . ASP A 1 193 ? -5.202 16.156 15.514 1.00 84.00 193 ASP A CA 1
ATOM 1470 C C . ASP A 1 193 ? -6.662 15.747 15.699 1.00 84.00 193 ASP A C 1
ATOM 1472 O O . ASP A 1 193 ? -7.098 15.497 16.827 1.00 84.00 193 ASP A O 1
ATOM 1476 N N . GLY A 1 194 ? -7.405 15.616 14.596 1.00 84.75 194 GLY A N 1
ATOM 1477 C CA . GLY A 1 194 ? -8.750 15.053 14.612 1.00 84.75 194 GLY A CA 1
ATOM 1478 C C . GLY A 1 194 ? -8.765 13.623 15.161 1.00 84.75 194 GLY A C 1
ATOM 1479 O O . GLY A 1 194 ? -9.571 13.319 16.038 1.00 84.75 194 GLY A O 1
ATOM 1480 N N . ILE A 1 195 ? -7.840 12.765 14.709 1.00 92.88 195 ILE A N 1
ATOM 1481 C CA . ILE A 1 195 ? -7.717 11.383 15.206 1.00 92.88 195 ILE A CA 1
ATOM 1482 C C . ILE A 1 195 ? -7.458 11.363 16.714 1.00 92.88 195 ILE A C 1
ATOM 1484 O O . ILE A 1 195 ? -8.118 10.616 17.433 1.00 92.88 195 ILE A O 1
ATOM 1488 N N . SER A 1 196 ? -6.533 12.190 17.214 1.00 93.69 196 SER A N 1
ATOM 1489 C CA . SER A 1 196 ? -6.245 12.251 18.652 1.00 93.69 196 SER A CA 1
ATOM 1490 C C . SER A 1 196 ? -7.489 12.601 19.476 1.00 93.69 196 SER A C 1
ATOM 1492 O O . SER A 1 196 ? -7.747 11.947 20.480 1.00 93.69 196 SER A O 1
ATOM 1494 N N . GLN A 1 197 ? -8.292 13.575 19.039 1.00 89.94 197 GLN A N 1
ATOM 1495 C CA . GLN A 1 197 ? -9.525 13.955 19.744 1.00 89.94 197 GLN A CA 1
ATOM 1496 C C . GLN A 1 197 ? -10.619 12.898 19.662 1.00 89.94 197 GLN A C 1
ATOM 1498 O O . GLN A 1 197 ? -11.312 12.673 20.652 1.00 89.94 197 GLN A O 1
ATOM 1503 N N . LEU A 1 198 ? -10.772 12.253 18.503 1.00 94.81 198 LEU A N 1
ATOM 1504 C CA . LEU A 1 198 ? -11.683 11.124 18.341 1.00 94.81 198 LEU A CA 1
ATOM 1505 C C . LEU A 1 198 ? -11.350 10.011 19.337 1.00 94.81 198 LEU A C 1
ATOM 1507 O O . LEU A 1 198 ? -12.238 9.543 20.040 1.00 94.81 198 LEU A O 1
ATOM 1511 N N . LEU A 1 199 ? -10.074 9.639 19.438 1.00 97.31 199 LEU A N 1
ATOM 1512 C CA . LEU A 1 199 ? -9.620 8.620 20.383 1.00 97.31 199 LEU A CA 1
ATOM 1513 C C . LEU A 1 199 ? -9.854 9.056 21.837 1.00 97.31 199 LEU A C 1
ATOM 1515 O O . LEU A 1 199 ? -10.408 8.296 22.620 1.00 97.31 199 LEU A O 1
ATOM 1519 N N . THR A 1 200 ? -9.546 10.305 22.196 1.00 96.69 200 THR A N 1
ATOM 1520 C CA . THR A 1 200 ? -9.852 10.816 23.544 1.00 96.69 200 THR A CA 1
ATOM 1521 C C . THR A 1 200 ? -11.351 10.788 23.864 1.00 96.69 200 THR A C 1
ATOM 1523 O O . THR A 1 200 ? -11.724 10.463 24.983 1.00 96.69 200 THR A O 1
ATOM 1526 N N . ALA A 1 201 ? -12.242 11.070 22.909 1.00 95.69 201 ALA A N 1
ATOM 1527 C CA . ALA A 1 201 ? -13.688 11.018 23.161 1.00 95.69 201 ALA A CA 1
ATOM 1528 C C . ALA A 1 201 ? -14.221 9.611 23.465 1.00 95.69 201 ALA A C 1
ATOM 1530 O O . ALA A 1 201 ? -15.304 9.481 24.041 1.00 95.69 201 ALA A O 1
ATOM 1531 N N . LEU A 1 202 ? -13.478 8.564 23.100 1.00 97.69 202 LEU A N 1
ATOM 1532 C CA . LEU A 1 202 ? -13.827 7.187 23.434 1.00 97.69 202 LEU A CA 1
ATOM 1533 C C . LEU A 1 202 ? -13.487 6.824 24.881 1.00 97.69 202 LEU A C 1
ATOM 1535 O O . LEU A 1 202 ? -14.018 5.828 25.373 1.00 97.69 202 LEU A O 1
ATOM 1539 N N . ASP A 1 203 ? -12.675 7.619 25.591 1.00 95.69 203 ASP A N 1
ATOM 1540 C CA . ASP A 1 203 ? -12.293 7.313 26.974 1.00 95.69 203 ASP A CA 1
ATOM 1541 C C . ASP A 1 203 ? -13.517 7.109 27.859 1.00 95.69 203 ASP A C 1
ATOM 1543 O O . ASP A 1 203 ? -13.612 6.100 28.544 1.00 95.69 203 ASP A O 1
ATOM 1547 N N . ASP A 1 204 ? -14.524 7.974 27.795 1.00 94.00 204 ASP A N 1
ATOM 1548 C CA . ASP A 1 204 ? -15.722 7.831 28.633 1.00 94.00 204 ASP A CA 1
ATOM 1549 C C . ASP A 1 204 ? -16.655 6.693 28.184 1.00 94.00 204 ASP A C 1
ATOM 1551 O O . ASP A 1 204 ? -17.629 6.374 28.868 1.00 94.00 204 ASP A O 1
ATOM 1555 N N . LYS A 1 205 ? -16.376 6.068 27.035 1.00 97.69 205 LYS A N 1
ATOM 1556 C CA . LYS A 1 205 ? -17.235 5.056 26.408 1.00 97.69 205 LYS A CA 1
ATOM 1557 C C . LYS A 1 205 ? -16.716 3.639 26.582 1.00 97.69 205 LYS A C 1
ATOM 1559 O O . LYS A 1 205 ? -17.523 2.721 26.692 1.00 97.69 205 LYS A O 1
ATOM 1564 N N . MET A 1 206 ? -15.404 3.453 26.635 1.00 98.12 206 MET A N 1
ATOM 1565 C CA . MET A 1 206 ? -14.815 2.120 26.753 1.00 98.12 206 MET A CA 1
ATOM 1566 C C . MET A 1 206 ? -14.921 1.568 28.182 1.00 98.12 206 MET A C 1
ATOM 1568 O O . MET A 1 206 ? -14.785 2.309 29.167 1.00 98.12 206 MET A O 1
ATOM 1572 N N . ALA A 1 207 ? -15.150 0.260 28.286 1.00 97.19 207 ALA A N 1
ATOM 1573 C CA . ALA A 1 207 ? -15.055 -0.510 29.520 1.00 97.19 207 ALA A CA 1
ATOM 1574 C C . ALA A 1 207 ? -13.608 -0.555 30.032 1.00 97.19 207 ALA A C 1
ATOM 1576 O O . ALA A 1 207 ? -12.650 -0.216 29.325 1.00 97.19 207 ALA A O 1
ATOM 1577 N N . LYS A 1 208 ? -13.436 -1.003 31.279 1.00 94.06 208 LYS A N 1
ATOM 1578 C CA . LYS A 1 208 ? -12.106 -1.344 31.790 1.00 94.06 208 LYS A CA 1
ATOM 1579 C C . LYS A 1 208 ? -11.530 -2.486 30.948 1.00 94.06 208 LYS A C 1
ATOM 1581 O O . LYS A 1 208 ? -12.238 -3.435 30.641 1.00 94.06 208 LYS A O 1
ATOM 1586 N N . ASP A 1 209 ? -10.258 -2.368 30.578 1.00 93.94 209 ASP A N 1
ATOM 1587 C CA . ASP A 1 209 ? -9.545 -3.327 29.726 1.00 93.94 209 ASP A CA 1
ATOM 1588 C C . ASP A 1 209 ? -10.138 -3.489 28.308 1.00 93.94 209 ASP A C 1
ATOM 1590 O O . ASP A 1 209 ? -9.669 -4.329 27.538 1.00 93.94 209 ASP A O 1
ATOM 1594 N N . GLY A 1 210 ? -11.099 -2.636 27.926 1.00 97.12 210 GLY A N 1
ATOM 1595 C CA . GLY A 1 210 ? -11.702 -2.624 26.597 1.00 97.12 210 GLY A CA 1
ATOM 1596 C C . GLY A 1 210 ? -10.675 -2.366 25.493 1.00 97.12 210 GLY A C 1
ATOM 1597 O O . GLY A 1 210 ? -9.641 -1.726 25.715 1.00 97.12 210 GLY A O 1
ATOM 1598 N N . ILE A 1 211 ? -10.958 -2.878 24.298 1.00 98.25 211 ILE A N 1
ATOM 1599 C CA . ILE A 1 211 ? -10.059 -2.848 23.144 1.00 98.25 211 ILE A CA 1
ATOM 1600 C C . ILE A 1 211 ? -10.688 -2.022 22.023 1.00 98.25 211 ILE A C 1
ATOM 1602 O O . ILE A 1 211 ? -11.817 -2.263 21.604 1.00 98.25 211 ILE A O 1
ATOM 1606 N N . VAL A 1 212 ? -9.925 -1.071 21.494 1.00 98.62 212 VAL A N 1
ATOM 1607 C CA . VAL A 1 212 ? -10.243 -0.332 20.271 1.00 98.62 212 VAL A CA 1
ATOM 1608 C C . VAL A 1 212 ? -9.283 -0.769 19.168 1.00 98.62 212 VAL A C 1
ATOM 1610 O O . VAL A 1 212 ? -8.064 -0.665 19.327 1.00 98.62 212 VAL A O 1
ATOM 1613 N N . VAL A 1 213 ? -9.819 -1.221 18.034 1.00 98.25 213 VAL A N 1
ATOM 1614 C CA . VAL A 1 213 ? -9.042 -1.561 16.834 1.00 98.25 213 VAL A CA 1
ATOM 1615 C C . VAL A 1 213 ? -9.346 -0.579 15.710 1.00 98.25 213 VAL A C 1
ATOM 1617 O O . VAL A 1 213 ? -10.440 -0.567 15.142 1.00 98.25 213 VAL A O 1
ATOM 1620 N N . TYR A 1 214 ? -8.345 0.225 15.368 1.00 98.25 214 TYR A N 1
ATOM 1621 C CA . TYR A 1 214 ? -8.391 1.159 14.250 1.00 98.25 214 TYR A CA 1
ATOM 1622 C C . TYR A 1 214 ? -7.888 0.457 12.983 1.00 98.25 214 TYR A C 1
ATOM 1624 O O . TYR A 1 214 ? -6.710 0.104 12.899 1.00 98.25 214 TYR A O 1
ATOM 1632 N N . ASN A 1 215 ? -8.765 0.245 12.003 1.00 97.44 215 ASN A N 1
ATOM 1633 C CA . ASN A 1 215 ? -8.414 -0.386 10.732 1.00 97.44 215 ASN A CA 1
ATOM 1634 C C . ASN A 1 215 ? -7.822 0.622 9.739 1.00 97.44 215 ASN A C 1
ATOM 1636 O O . ASN A 1 215 ? -8.267 1.766 9.641 1.00 97.44 215 ASN A O 1
ATOM 1640 N N . SER A 1 216 ? -6.820 0.176 8.984 1.00 95.12 216 SER A N 1
ATOM 1641 C CA . SER A 1 216 ? -6.203 0.935 7.898 1.00 95.12 216 SER A CA 1
ATOM 1642 C C . SER A 1 216 ? -7.116 1.043 6.670 1.00 95.12 216 SER A C 1
ATOM 1644 O O . SER A 1 216 ? -8.108 0.324 6.539 1.00 95.12 216 SER A O 1
ATOM 1646 N N . TYR A 1 217 ? -6.726 1.884 5.715 1.00 95.94 217 TYR A N 1
ATOM 1647 C CA . TYR A 1 217 ? -7.170 1.779 4.320 1.00 95.94 217 TYR A CA 1
ATOM 1648 C C . TYR A 1 217 ? -6.179 0.914 3.531 1.00 95.94 217 TYR A C 1
ATOM 1650 O O . TYR A 1 217 ? -5.150 0.518 4.082 1.00 95.94 217 TYR A O 1
ATOM 1658 N N . ALA A 1 218 ? -6.461 0.626 2.260 1.00 94.19 218 ALA A N 1
ATOM 1659 C CA . ALA A 1 218 ? -5.573 -0.148 1.395 1.00 94.19 218 ALA A CA 1
ATOM 1660 C C . ALA A 1 218 ? -5.343 0.540 0.044 1.00 94.19 218 ALA A C 1
ATOM 1662 O O . ALA A 1 218 ? -6.217 1.240 -0.470 1.00 94.19 218 ALA A O 1
ATOM 1663 N N . GLN A 1 219 ? -4.144 0.374 -0.514 1.00 94.56 219 GLN A N 1
ATOM 1664 C CA . GLN A 1 219 ? -3.736 0.969 -1.780 1.00 94.56 219 GLN A CA 1
ATOM 1665 C C . GLN A 1 219 ? -4.603 0.429 -2.919 1.00 94.56 219 GLN A C 1
ATOM 1667 O O . GLN A 1 219 ? -4.721 -0.777 -3.109 1.00 94.56 219 GLN A O 1
ATOM 1672 N N . PHE A 1 220 ? -5.168 1.317 -3.734 1.00 93.69 220 PHE A N 1
ATOM 1673 C CA . PHE A 1 220 ? -6.093 0.900 -4.789 1.00 93.69 220 PHE A CA 1
ATOM 1674 C C . PHE A 1 220 ? -5.418 0.286 -6.005 1.00 93.69 220 PHE A C 1
ATOM 1676 O O . PHE A 1 220 ? -6.025 -0.538 -6.683 1.00 93.69 220 PHE A O 1
ATOM 1683 N N . PHE A 1 221 ? -4.198 0.715 -6.327 1.00 96.44 221 PHE A N 1
ATOM 1684 C CA . PHE A 1 221 ? -3.642 0.514 -7.658 1.00 96.44 221 PHE A CA 1
ATOM 1685 C C . PHE A 1 221 ? -2.323 -0.259 -7.638 1.00 96.44 221 PHE A C 1
ATOM 1687 O O . PHE A 1 221 ? -1.389 0.108 -6.933 1.00 96.44 221 PHE A O 1
ATOM 1694 N N . ASN A 1 222 ? -2.194 -1.285 -8.475 1.00 95.94 222 ASN A N 1
ATOM 1695 C CA . ASN A 1 222 ? -0.900 -1.861 -8.834 1.00 95.94 222 ASN A CA 1
ATOM 1696 C C . ASN A 1 222 ? -0.096 -0.814 -9.643 1.00 95.94 222 ASN A C 1
ATOM 1698 O O . ASN A 1 222 ? -0.692 0.026 -10.318 1.00 95.94 222 ASN A O 1
ATOM 1702 N N . THR A 1 223 ? 1.239 -0.809 -9.566 1.00 95.81 223 THR A N 1
ATOM 1703 C CA . THR A 1 223 ? 2.117 0.186 -10.224 1.00 95.81 223 THR A CA 1
ATOM 1704 C C . THR A 1 223 ? 3.218 -0.431 -11.097 1.00 95.81 223 THR A C 1
ATOM 1706 O O . THR A 1 223 ? 4.238 0.214 -11.327 1.00 95.81 223 THR A O 1
ATOM 1709 N N . GLU A 1 224 ? 3.051 -1.676 -11.542 1.00 91.12 224 GLU A N 1
ATOM 1710 C CA . GLU A 1 224 ? 4.095 -2.459 -12.216 1.00 91.12 224 GLU A CA 1
ATOM 1711 C C . GLU A 1 224 ? 4.338 -2.036 -13.674 1.00 91.12 224 GLU A C 1
ATOM 1713 O O . GLU A 1 224 ? 5.484 -1.854 -14.075 1.00 91.12 224 GLU A O 1
ATOM 1718 N N . ASN A 1 225 ? 3.279 -1.831 -14.465 1.00 93.88 225 ASN A N 1
ATOM 1719 C CA . ASN A 1 225 ? 3.383 -1.536 -15.902 1.00 93.88 225 ASN A CA 1
ATOM 1720 C C . ASN A 1 225 ? 2.368 -0.477 -16.365 1.00 93.88 225 ASN A C 1
ATOM 1722 O O . ASN A 1 225 ? 1.484 -0.113 -15.603 1.00 93.88 225 ASN A O 1
ATOM 1726 N N . GLU A 1 226 ? 2.441 -0.009 -17.616 1.00 94.38 226 GLU A N 1
ATOM 1727 C CA . GLU A 1 226 ? 1.539 1.021 -18.175 1.00 94.38 226 GLU A CA 1
ATOM 1728 C C . GLU A 1 226 ? 0.260 0.476 -18.843 1.00 94.38 226 GLU A C 1
ATOM 1730 O O . GLU A 1 226 ? -0.484 1.228 -19.483 1.00 94.38 226 GLU A O 1
ATOM 1735 N N . ASP A 1 227 ? -0.056 -0.811 -18.684 1.00 93.31 227 ASP A N 1
ATOM 1736 C CA . ASP A 1 227 ? -1.230 -1.413 -19.332 1.00 93.31 227 ASP A CA 1
ATOM 1737 C C . ASP A 1 227 ? -2.531 -0.750 -18.874 1.00 93.31 227 ASP A C 1
ATOM 1739 O O . ASP A 1 227 ? -3.428 -0.513 -19.680 1.00 93.31 227 ASP A O 1
ATOM 1743 N N . CYS A 1 228 ? -2.617 -0.341 -17.606 1.00 93.00 228 CYS A N 1
ATOM 1744 C CA . CYS A 1 228 ? -3.799 0.359 -17.104 1.00 93.00 228 CYS A CA 1
ATOM 1745 C C . CYS A 1 228 ? -4.020 1.739 -17.747 1.00 93.00 228 CYS A C 1
ATOM 1747 O O . CYS A 1 228 ? -5.147 2.222 -17.806 1.00 93.00 228 CYS A O 1
ATOM 1749 N N . ALA A 1 229 ? -2.957 2.382 -18.232 1.00 92.00 229 ALA A N 1
ATOM 1750 C CA . ALA A 1 229 ? -3.041 3.681 -18.893 1.00 92.00 229 ALA A CA 1
ATOM 1751 C C . ALA A 1 229 ? -3.308 3.563 -20.397 1.00 92.00 229 ALA A C 1
ATOM 1753 O O . ALA A 1 229 ? -3.853 4.488 -20.995 1.00 92.00 229 ALA A O 1
ATOM 1754 N N . THR A 1 230 ? -2.885 2.453 -21.004 1.00 89.50 230 THR A N 1
ATOM 1755 C CA . THR A 1 230 ? -2.852 2.270 -22.463 1.00 89.50 230 THR A CA 1
ATOM 1756 C C . THR A 1 230 ? -3.934 1.321 -22.980 1.00 89.50 230 THR A C 1
ATOM 1758 O O . THR A 1 230 ? -4.413 1.498 -24.098 1.00 89.50 230 THR A O 1
ATOM 1761 N N . LYS A 1 231 ? -4.353 0.336 -22.177 1.00 88.50 231 LYS A N 1
ATOM 1762 C CA . LYS A 1 231 ? -5.315 -0.716 -22.555 1.00 88.50 231 LYS A CA 1
ATOM 1763 C C . LYS A 1 231 ? -6.673 -0.592 -21.861 1.00 88.50 231 LYS A C 1
ATOM 1765 O O . LYS A 1 231 ? -7.589 -1.333 -22.209 1.00 88.50 231 LYS A O 1
ATOM 1770 N N . GLN A 1 232 ? -6.807 0.309 -20.887 1.00 89.62 232 GLN A N 1
ATOM 1771 C CA . GLN A 1 232 ? -8.031 0.489 -20.108 1.00 89.62 232 GLN A CA 1
ATOM 1772 C C . GLN A 1 232 ? -8.526 1.940 -20.145 1.00 89.62 232 GLN A C 1
ATOM 1774 O O . GLN A 1 232 ? -7.729 2.878 -20.194 1.00 89.62 232 GLN A O 1
ATOM 1779 N N . SER A 1 233 ? -9.845 2.119 -20.049 1.00 88.19 233 SER A N 1
ATOM 1780 C CA . SER A 1 233 ? -10.501 3.421 -19.933 1.00 88.19 233 SER A CA 1
ATOM 1781 C C . SER A 1 233 ? -11.255 3.507 -18.611 1.00 88.19 233 SER A C 1
ATOM 1783 O O . SER A 1 233 ? -12.205 2.768 -18.373 1.00 88.19 233 SER A O 1
ATOM 1785 N N . TRP A 1 234 ? -10.804 4.400 -17.733 1.00 87.81 234 TRP A N 1
ATOM 1786 C CA . TRP A 1 234 ? -11.366 4.578 -16.387 1.00 87.81 234 TRP A CA 1
ATOM 1787 C C . TRP A 1 234 ? -12.455 5.642 -16.313 1.00 87.81 234 TRP A C 1
ATOM 1789 O O . TRP A 1 234 ? -13.249 5.657 -15.373 1.00 87.81 234 TRP A O 1
ATOM 1799 N N . ALA A 1 235 ? -12.504 6.521 -17.311 1.00 83.50 235 ALA A N 1
ATOM 1800 C CA . ALA A 1 235 ? -13.499 7.567 -17.385 1.00 83.50 235 ALA A CA 1
ATOM 1801 C C . ALA A 1 235 ? -14.879 6.956 -17.636 1.00 83.50 235 ALA A C 1
ATOM 1803 O O . ALA A 1 235 ? -15.131 6.352 -18.677 1.00 83.50 235 ALA A O 1
ATOM 1804 N N . LEU A 1 236 ? -15.794 7.159 -16.699 1.00 75.38 236 LEU A N 1
ATOM 1805 C CA . LEU A 1 236 ? -17.207 6.899 -16.893 1.00 75.38 236 LEU A CA 1
ATOM 1806 C C . LEU A 1 236 ? -17.719 7.883 -17.939 1.00 75.38 236 LEU A C 1
ATOM 1808 O O . LEU A 1 236 ? -17.511 9.088 -17.827 1.00 75.38 236 LEU A O 1
ATOM 1812 N N . THR A 1 237 ? -18.416 7.383 -18.956 1.00 71.62 237 THR A N 1
ATOM 1813 C CA . THR A 1 237 ? -18.980 8.198 -20.050 1.00 71.62 237 THR A CA 1
ATOM 1814 C C . THR A 1 237 ? -17.940 9.025 -20.831 1.00 71.62 237 THR A C 1
ATOM 1816 O O . THR A 1 237 ? -18.110 10.230 -20.998 1.00 71.62 237 THR A O 1
ATOM 1819 N N . PRO A 1 238 ? -16.876 8.412 -21.389 1.00 71.44 238 PRO A N 1
ATOM 1820 C CA . PRO A 1 238 ? -15.800 9.156 -22.052 1.00 71.44 238 PRO A CA 1
ATOM 1821 C C . PRO A 1 238 ? -16.286 9.944 -23.280 1.00 71.44 238 PRO A C 1
ATOM 1823 O O . PRO A 1 238 ? -15.693 10.951 -23.648 1.00 71.44 238 PRO A O 1
ATOM 1826 N N . TRP A 1 239 ? -17.401 9.524 -23.885 1.00 71.38 239 TRP A N 1
ATOM 1827 C CA . TRP A 1 239 ? -18.021 10.153 -25.051 1.00 71.38 239 TRP A CA 1
ATOM 1828 C C . TRP A 1 239 ? -18.575 11.566 -24.790 1.00 71.38 239 TRP A C 1
ATOM 1830 O O . TRP A 1 239 ? -18.805 12.310 -25.745 1.00 71.38 239 TRP A O 1
ATOM 1840 N N . ILE A 1 240 ? -18.769 11.970 -23.528 1.00 73.75 240 ILE A N 1
ATOM 1841 C CA . ILE A 1 240 ? -19.343 13.279 -23.177 1.00 73.75 240 ILE A CA 1
ATOM 1842 C C . ILE A 1 240 ? -18.484 14.459 -23.664 1.00 73.75 240 ILE A C 1
ATOM 1844 O O . ILE A 1 240 ? -19.008 15.542 -23.934 1.00 73.75 240 ILE A O 1
ATOM 1848 N N . VAL A 1 241 ? -17.180 14.239 -23.864 1.00 72.69 241 VAL A N 1
ATOM 1849 C CA . VAL A 1 241 ? -16.255 15.242 -24.417 1.00 72.69 241 VAL A CA 1
ATOM 1850 C C . VAL A 1 241 ? -16.630 15.659 -25.840 1.00 72.69 241 VAL A C 1
ATOM 1852 O O . VAL A 1 241 ? -16.431 16.810 -26.207 1.00 72.69 241 VAL A O 1
ATOM 1855 N N . TYR A 1 242 ? -17.242 14.770 -26.631 1.00 75.38 242 TYR A N 1
ATOM 1856 C CA . TYR A 1 242 ? -17.694 15.093 -27.990 1.00 75.38 242 TYR A CA 1
ATOM 1857 C C . TYR A 1 242 ? -18.972 15.939 -27.998 1.00 75.38 242 TYR A C 1
ATOM 1859 O O . TYR A 1 242 ? -19.229 16.668 -28.953 1.00 75.38 242 TYR A O 1
ATOM 1867 N N . VAL A 1 243 ? -19.764 15.876 -26.924 1.00 75.12 243 VAL A N 1
ATOM 1868 C CA . VAL A 1 243 ? -20.965 16.706 -26.756 1.00 75.12 243 VAL A CA 1
ATOM 1869 C C . VAL A 1 243 ? -20.581 18.134 -26.353 1.00 75.12 243 VAL A C 1
ATOM 1871 O O . VAL A 1 243 ? -21.173 19.100 -26.853 1.00 75.12 243 VAL A O 1
ATOM 1874 N N . TRP A 1 244 ? -19.554 18.266 -25.503 1.00 78.88 244 TRP A N 1
ATOM 1875 C CA . TRP A 1 244 ? -19.088 19.524 -24.905 1.00 78.88 244 TRP A CA 1
ATOM 1876 C C . TRP A 1 244 ? -17.577 19.781 -25.121 1.00 78.88 244 TRP A C 1
ATOM 1878 O O . TRP A 1 244 ? -16.849 19.964 -24.139 1.00 78.88 244 TRP A O 1
ATOM 1888 N N . PRO A 1 245 ? -17.086 19.832 -26.376 1.00 78.94 245 PRO A N 1
ATOM 1889 C CA . PRO A 1 245 ? -15.649 19.894 -26.677 1.00 78.94 245 PRO A CA 1
ATOM 1890 C C . PRO A 1 245 ? -14.970 21.183 -26.195 1.00 78.94 245 PRO A C 1
ATOM 1892 O O . PRO A 1 245 ? -13.796 21.166 -25.847 1.00 78.94 245 PRO A O 1
ATOM 1895 N N . ASP A 1 246 ? -15.714 22.287 -26.100 1.00 79.19 246 ASP A N 1
ATOM 1896 C CA . ASP A 1 246 ? -15.190 23.575 -25.622 1.00 79.19 246 ASP A CA 1
ATOM 1897 C C . ASP A 1 246 ? -15.155 23.682 -24.084 1.00 79.19 246 ASP A C 1
ATOM 1899 O O . ASP A 1 246 ? -14.736 24.701 -23.537 1.00 79.19 246 ASP A O 1
ATOM 1903 N N . LYS A 1 247 ? -15.648 22.661 -23.365 1.00 76.94 247 LYS A N 1
ATOM 1904 C CA . LYS A 1 247 ? -15.795 22.685 -21.897 1.00 76.94 247 LYS A CA 1
ATOM 1905 C C . LYS A 1 247 ? -15.104 21.539 -21.178 1.00 76.94 247 LYS A C 1
ATOM 1907 O O . LYS A 1 247 ? -14.781 21.683 -19.999 1.00 76.94 247 LYS A O 1
ATOM 1912 N N . LEU A 1 248 ? -14.938 20.407 -21.851 1.00 78.75 248 LEU A N 1
ATOM 1913 C CA . LEU A 1 248 ? -14.383 19.186 -21.287 1.00 78.75 248 LEU A CA 1
ATOM 1914 C C . LEU A 1 248 ? -13.093 18.824 -22.015 1.00 78.75 248 LEU A C 1
ATOM 1916 O O . LEU A 1 248 ? -12.997 18.938 -23.232 1.00 78.75 248 LEU A O 1
ATOM 1920 N N . GLN A 1 249 ? -12.106 18.377 -21.251 1.00 80.94 249 GLN A N 1
ATOM 1921 C CA . GLN A 1 249 ? -10.836 17.889 -21.770 1.00 80.94 249 GLN A CA 1
ATOM 1922 C C . GLN A 1 249 ? -10.880 16.375 -21.961 1.00 80.94 249 GLN A C 1
ATOM 1924 O O . GLN A 1 249 ? -11.690 15.674 -21.345 1.00 80.94 249 GLN A O 1
ATOM 1929 N N . THR A 1 250 ? -9.967 15.872 -22.794 1.00 82.06 250 THR A N 1
ATOM 1930 C CA . THR A 1 250 ? -9.714 14.436 -22.921 1.00 82.06 250 THR A CA 1
ATOM 1931 C C . THR A 1 250 ? -9.500 13.826 -21.532 1.00 82.06 250 THR A C 1
ATOM 1933 O O . THR A 1 250 ? -8.750 14.402 -20.737 1.00 82.06 250 THR A O 1
ATOM 1936 N N . PRO A 1 251 ? -10.135 12.684 -21.222 1.00 84.44 251 PRO A N 1
ATOM 1937 C CA . PRO A 1 251 ? -10.063 12.117 -19.886 1.00 84.44 251 PRO A CA 1
ATOM 1938 C C . PRO A 1 251 ? -8.632 11.734 -19.504 1.00 84.44 251 PRO A C 1
ATOM 1940 O O . PRO A 1 251 ? -7.891 11.183 -20.322 1.00 84.44 251 PRO A O 1
ATOM 1943 N N . LEU A 1 252 ? -8.251 11.993 -18.252 1.00 89.69 252 LEU A N 1
ATOM 1944 C CA . LEU A 1 252 ? -6.955 11.552 -17.735 1.00 89.69 252 LEU A CA 1
ATOM 1945 C C . LEU A 1 252 ? -6.856 10.023 -17.717 1.00 89.69 252 LEU A C 1
ATOM 1947 O O . LEU A 1 252 ? -7.808 9.320 -17.381 1.00 89.69 252 LEU A O 1
ATOM 1951 N N . THR A 1 253 ? -5.665 9.518 -18.033 1.00 91.75 253 THR A N 1
ATOM 1952 C CA . THR A 1 253 ? -5.343 8.089 -17.983 1.00 91.75 253 THR A CA 1
ATOM 1953 C C . THR A 1 253 ? -4.643 7.708 -16.678 1.00 91.75 253 THR A C 1
ATOM 1955 O O . THR A 1 253 ? -4.032 8.540 -15.990 1.00 91.75 253 THR A O 1
ATOM 1958 N N . MET A 1 254 ? -4.704 6.417 -16.343 1.00 93.69 254 MET A N 1
ATOM 1959 C CA . MET A 1 254 ? -4.160 5.840 -15.110 1.00 93.69 254 MET A CA 1
ATOM 1960 C C . MET A 1 254 ? -2.692 5.417 -15.254 1.00 93.69 254 MET A C 1
ATOM 1962 O O . MET A 1 254 ? -2.339 4.247 -15.076 1.00 93.69 254 MET A O 1
ATOM 1966 N N . THR A 1 255 ? -1.821 6.383 -15.569 1.00 95.38 255 THR A N 1
ATOM 1967 C CA . THR A 1 255 ? -0.365 6.161 -15.681 1.00 95.38 255 THR A CA 1
ATOM 1968 C C . THR A 1 255 ? 0.227 5.578 -14.401 1.00 95.38 255 THR A C 1
ATOM 1970 O O . THR A 1 255 ? -0.312 5.783 -13.307 1.00 95.38 255 THR A O 1
ATOM 1973 N N . VAL A 1 256 ? 1.356 4.867 -14.500 1.00 96.00 256 VAL A N 1
ATOM 1974 C CA . VAL A 1 256 ? 2.086 4.384 -13.311 1.00 96.00 256 VAL A CA 1
ATOM 1975 C C . VAL A 1 256 ? 2.405 5.547 -12.371 1.00 96.00 256 VAL A C 1
ATOM 1977 O O . VAL A 1 256 ? 2.203 5.436 -11.164 1.00 96.00 256 VAL A O 1
ATOM 1980 N N . ALA A 1 257 ? 2.835 6.692 -12.912 1.00 94.56 257 ALA A N 1
ATOM 1981 C CA . ALA A 1 257 ? 3.130 7.885 -12.119 1.00 94.56 257 ALA A CA 1
ATOM 1982 C C . ALA A 1 257 ? 1.906 8.397 -11.337 1.00 94.56 257 ALA A C 1
ATOM 1984 O O . ALA A 1 257 ? 2.031 8.743 -10.162 1.00 94.56 257 ALA A O 1
ATOM 1985 N N . ARG A 1 258 ? 0.714 8.416 -11.950 1.00 93.94 258 ARG A N 1
ATOM 1986 C CA . ARG A 1 258 ? -0.520 8.833 -11.264 1.00 93.94 258 ARG A CA 1
ATOM 1987 C C . ARG A 1 258 ? -0.927 7.835 -10.182 1.00 93.94 258 ARG A C 1
ATOM 1989 O O . ARG A 1 258 ? -1.247 8.242 -9.069 1.00 93.94 258 ARG A O 1
ATOM 1996 N N . ARG A 1 259 ? -0.860 6.536 -10.483 1.00 95.94 259 ARG A N 1
ATOM 1997 C CA . ARG A 1 259 ? -1.163 5.469 -9.516 1.00 95.94 259 ARG A CA 1
ATOM 1998 C C . ARG A 1 259 ? -0.233 5.513 -8.306 1.00 95.94 259 ARG A C 1
ATOM 2000 O O . ARG A 1 259 ? -0.713 5.407 -7.184 1.00 95.94 259 ARG A O 1
ATOM 2007 N N . LYS A 1 260 ? 1.064 5.776 -8.514 1.00 95.19 260 LYS A N 1
ATOM 2008 C CA . LYS A 1 260 ? 2.028 6.005 -7.425 1.00 95.19 260 LYS A CA 1
ATOM 2009 C C . LYS A 1 260 ? 1.614 7.178 -6.532 1.00 95.19 260 LYS A C 1
ATOM 2011 O O . LYS A 1 260 ? 1.537 6.990 -5.326 1.00 95.19 260 LYS A O 1
ATOM 2016 N N . LYS A 1 261 ? 1.238 8.330 -7.104 1.00 92.94 261 LYS A N 1
ATOM 2017 C CA . LYS A 1 261 ? 0.749 9.486 -6.322 1.00 92.94 261 LYS A CA 1
ATOM 2018 C C . LYS A 1 261 ? -0.481 9.153 -5.463 1.00 92.94 261 LYS A C 1
ATOM 2020 O O . LYS A 1 261 ? -0.567 9.591 -4.321 1.00 92.94 261 LYS A O 1
ATOM 2025 N N . PHE A 1 262 ? -1.439 8.387 -5.988 1.00 93.19 262 PHE A N 1
ATOM 2026 C CA . PHE A 1 262 ? -2.620 7.975 -5.212 1.00 93.19 262 PHE A CA 1
ATOM 2027 C C . PHE A 1 262 ? -2.264 6.999 -4.086 1.00 93.19 262 PHE A C 1
ATOM 2029 O O . PHE A 1 262 ? -2.738 7.134 -2.957 1.00 93.19 262 PHE A O 1
ATOM 2036 N N . ASN A 1 263 ? -1.386 6.044 -4.380 1.00 93.62 263 ASN A N 1
ATOM 2037 C CA . ASN A 1 263 ? -0.887 5.093 -3.398 1.00 93.62 263 ASN A CA 1
ATOM 2038 C C . ASN A 1 263 ? -0.079 5.778 -2.285 1.00 93.62 263 ASN A C 1
ATOM 2040 O O . ASN A 1 263 ? -0.212 5.390 -1.129 1.00 93.62 263 ASN A O 1
ATOM 2044 N N . GLU A 1 264 ? 0.707 6.810 -2.603 1.00 91.50 264 GLU A N 1
ATOM 2045 C CA . GLU A 1 264 ? 1.448 7.618 -1.623 1.00 91.50 264 GLU A CA 1
ATOM 2046 C C . GLU A 1 264 ? 0.519 8.295 -0.608 1.00 91.50 264 GLU A C 1
ATOM 2048 O O . GLU A 1 264 ? 0.841 8.324 0.577 1.00 91.50 264 GLU A O 1
ATOM 2053 N N . LEU A 1 265 ? -0.650 8.791 -1.035 1.00 90.19 265 LEU A N 1
ATOM 2054 C CA . LEU A 1 265 ? -1.644 9.357 -0.114 1.00 90.19 265 LEU A CA 1
ATOM 2055 C C . LEU A 1 265 ? -2.214 8.299 0.834 1.00 90.19 265 LEU A C 1
ATOM 2057 O O . LEU A 1 265 ? -2.393 8.572 2.018 1.00 90.19 265 LEU A O 1
ATOM 2061 N N . THR A 1 266 ? -2.468 7.091 0.328 1.00 92.31 266 THR A N 1
ATOM 2062 C CA . THR A 1 266 ? -2.996 5.987 1.145 1.00 92.31 266 THR A CA 1
ATOM 2063 C C . THR A 1 266 ? -1.969 5.527 2.179 1.00 92.31 266 THR A C 1
ATOM 2065 O O . THR A 1 266 ? -2.293 5.394 3.357 1.00 92.31 266 THR A O 1
ATOM 2068 N N . VAL A 1 267 ? -0.712 5.358 1.758 1.00 90.06 267 VAL A N 1
ATOM 2069 C CA . VAL A 1 267 ? 0.402 5.014 2.656 1.00 90.06 267 VAL A CA 1
ATOM 2070 C C . VAL A 1 267 ? 0.609 6.113 3.694 1.00 90.06 267 VAL A C 1
ATOM 2072 O O . VAL A 1 267 ? 0.648 5.819 4.883 1.00 90.06 267 VAL A O 1
ATOM 2075 N N . GLY A 1 268 ? 0.649 7.379 3.270 1.00 87.38 268 GLY A N 1
ATOM 2076 C CA . GLY A 1 268 ? 0.805 8.514 4.179 1.00 87.38 268 GLY A CA 1
ATOM 2077 C C . GLY A 1 268 ? -0.320 8.615 5.213 1.00 87.38 268 GLY A C 1
ATOM 2078 O O . GLY A 1 268 ? -0.052 8.891 6.382 1.00 87.38 268 GLY A O 1
ATOM 2079 N N . LEU A 1 269 ? -1.568 8.337 4.817 1.00 91.69 269 LEU A N 1
ATOM 2080 C CA . LEU A 1 269 ? -2.703 8.263 5.740 1.00 91.69 269 LEU A CA 1
ATOM 2081 C C . LEU A 1 269 ? -2.529 7.139 6.760 1.00 91.69 269 LEU A C 1
ATOM 2083 O O . LEU A 1 269 ? -2.659 7.374 7.960 1.00 91.69 269 LEU A O 1
ATOM 2087 N N . ASN A 1 270 ? -2.208 5.932 6.296 1.00 93.44 270 ASN A N 1
ATOM 2088 C CA . ASN A 1 270 ? -2.002 4.776 7.163 1.00 93.44 270 ASN A CA 1
ATOM 2089 C C . ASN A 1 270 ? -0.840 4.996 8.145 1.00 93.44 270 ASN A C 1
ATOM 2091 O O . ASN A 1 270 ? -0.969 4.666 9.324 1.00 93.44 270 ASN A O 1
ATOM 2095 N N . ASP A 1 271 ? 0.260 5.603 7.696 1.00 89.31 271 ASP A N 1
ATOM 2096 C CA . ASP A 1 271 ? 1.402 5.959 8.541 1.00 89.31 271 ASP A CA 1
ATOM 2097 C C . ASP A 1 271 ? 1.012 6.981 9.615 1.00 89.31 271 ASP A C 1
ATOM 2099 O O . ASP A 1 271 ? 1.378 6.829 10.785 1.00 89.31 271 ASP A O 1
ATOM 2103 N N . LEU A 1 272 ? 0.225 7.999 9.249 1.00 88.44 272 LEU A N 1
ATOM 2104 C CA . LEU A 1 272 ? -0.278 8.992 10.194 1.00 88.44 272 LEU A CA 1
ATOM 2105 C C . LEU A 1 272 ? -1.223 8.370 11.227 1.00 88.44 272 LEU A C 1
ATOM 2107 O O . LEU A 1 272 ? -1.073 8.643 12.420 1.00 88.44 272 LEU A O 1
ATOM 2111 N N . ILE A 1 273 ? -2.168 7.527 10.797 1.00 93.06 273 ILE A N 1
ATOM 2112 C CA . ILE A 1 273 ? -3.089 6.826 11.699 1.00 93.06 273 ILE A CA 1
ATOM 2113 C C . ILE A 1 273 ? -2.291 5.947 12.661 1.00 93.06 273 ILE A C 1
ATOM 2115 O O . ILE A 1 273 ? -2.469 6.067 13.872 1.00 93.06 273 ILE A O 1
ATOM 2119 N N . ARG A 1 274 ? -1.371 5.116 12.153 1.00 90.69 274 ARG A N 1
ATOM 2120 C CA . ARG A 1 274 ? -0.511 4.255 12.977 1.00 90.69 274 ARG A CA 1
ATOM 2121 C C . ARG A 1 274 ? 0.264 5.072 14.004 1.00 90.69 274 ARG A C 1
ATOM 2123 O O . ARG A 1 274 ? 0.270 4.730 15.186 1.00 90.69 274 ARG A O 1
ATOM 2130 N N . LYS A 1 275 ? 0.891 6.168 13.567 1.00 87.69 275 LYS A N 1
ATOM 2131 C CA . LYS A 1 275 ? 1.623 7.076 14.450 1.00 87.69 275 LYS A CA 1
ATOM 2132 C C . LYS A 1 275 ? 0.715 7.619 15.550 1.00 87.69 275 LYS A C 1
ATOM 2134 O O . LYS A 1 275 ? 1.072 7.527 16.716 1.00 87.69 275 LYS A O 1
ATOM 2139 N N . LYS A 1 276 ? -0.467 8.135 15.206 1.00 92.62 276 LYS A N 1
ATOM 2140 C CA . LYS A 1 276 ? -1.401 8.712 16.183 1.00 92.62 276 LYS A CA 1
ATOM 2141 C C . LYS A 1 276 ? -1.991 7.665 17.124 1.00 92.62 276 LYS A C 1
ATOM 2143 O O . LYS A 1 276 ? -2.123 7.943 18.309 1.00 92.62 276 LYS A O 1
ATOM 2148 N N . VAL A 1 277 ? -2.272 6.459 16.638 1.00 92.62 277 VAL A N 1
ATOM 2149 C CA . VAL A 1 277 ? -2.643 5.314 17.477 1.00 92.62 277 VAL A CA 1
ATOM 2150 C C . VAL A 1 277 ? -1.543 5.027 18.500 1.00 92.62 277 VAL A C 1
ATOM 2152 O O . VAL A 1 277 ? -1.830 4.952 19.692 1.00 92.62 277 VAL A O 1
ATOM 2155 N N . ASN A 1 278 ? -0.285 4.942 18.067 1.00 89.62 278 ASN A N 1
ATOM 2156 C CA . ASN A 1 278 ? 0.848 4.717 18.964 1.00 89.62 278 ASN A CA 1
ATOM 2157 C C . ASN A 1 278 ? 1.058 5.875 19.951 1.00 89.62 278 ASN A C 1
ATOM 2159 O O . ASN A 1 278 ? 1.239 5.627 21.139 1.00 89.62 278 ASN A O 1
ATOM 2163 N N . ASP A 1 279 ? 0.957 7.126 19.496 1.00 90.12 279 ASP A N 1
ATOM 2164 C CA . ASP A 1 279 ? 1.105 8.324 20.332 1.00 90.12 279 ASP A CA 1
ATOM 2165 C C . ASP A 1 279 ? 0.031 8.427 21.427 1.00 90.12 279 ASP A C 1
ATOM 2167 O O . ASP A 1 279 ? 0.249 9.114 22.431 1.00 90.12 279 ASP A O 1
ATOM 2171 N N . MET A 1 280 ? -1.139 7.812 21.220 1.00 94.31 280 MET A N 1
ATOM 2172 C CA . MET A 1 280 ? -2.248 7.803 22.177 1.00 94.31 280 MET A CA 1
ATOM 2173 C C . MET A 1 280 ? -2.209 6.604 23.135 1.00 94.31 280 MET A C 1
ATOM 2175 O O . MET A 1 280 ? -2.889 6.653 24.162 1.00 94.31 280 MET A O 1
ATOM 2179 N N . LYS A 1 281 ? -1.397 5.565 22.874 1.00 89.75 281 LYS A N 1
ATOM 2180 C CA . LYS A 1 281 ? -1.197 4.451 23.819 1.00 89.75 281 LYS A CA 1
ATOM 2181 C C . LYS A 1 281 ? -0.709 5.010 25.167 1.00 89.75 281 LYS A C 1
ATOM 2183 O O . LYS A 1 281 ? 0.254 5.770 25.226 1.00 89.75 281 LYS A O 1
ATOM 2188 N N . GLY A 1 282 ? -1.411 4.678 26.251 1.00 88.00 282 GLY A N 1
ATOM 2189 C CA . GLY A 1 282 ? -1.128 5.181 27.603 1.00 88.00 282 GLY A CA 1
ATOM 2190 C C . GLY A 1 282 ? -1.634 6.599 27.912 1.00 88.00 282 GLY A C 1
ATOM 2191 O O . GLY A 1 282 ? -1.553 7.018 29.063 1.00 88.00 282 GLY A O 1
ATOM 2192 N N . LYS A 1 283 ? -2.166 7.337 26.925 1.00 95.69 283 LYS A N 1
ATOM 2193 C CA . LYS A 1 283 ? -2.897 8.603 27.151 1.00 95.69 283 LYS A CA 1
ATOM 2194 C C . LYS A 1 283 ? -4.403 8.394 27.274 1.00 95.69 283 LYS A C 1
ATOM 2196 O O . LYS A 1 283 ? -5.060 9.195 27.927 1.00 95.69 283 LYS A O 1
ATOM 2201 N N . VAL A 1 284 ? -4.915 7.346 26.635 1.00 96.31 284 VAL A N 1
ATOM 2202 C CA . VAL A 1 284 ? -6.292 6.859 26.780 1.00 96.31 284 VAL A CA 1
ATOM 2203 C C . VAL A 1 284 ? -6.343 5.716 27.792 1.00 96.31 284 VAL A C 1
ATOM 2205 O O . VAL A 1 284 ? -5.344 5.022 27.998 1.00 96.31 284 VAL A O 1
ATOM 2208 N N . LYS A 1 285 ? -7.499 5.508 28.429 1.00 95.69 285 LYS A N 1
ATOM 2209 C CA . LYS A 1 285 ? -7.685 4.516 29.505 1.00 95.69 285 LYS A CA 1
ATOM 2210 C C . LYS A 1 285 ? -7.825 3.073 29.005 1.00 95.69 285 LYS A C 1
ATOM 2212 O O . LYS A 1 285 ? -7.761 2.142 29.803 1.00 95.69 285 LYS A O 1
ATOM 2217 N N . TYR A 1 286 ? -8.096 2.900 27.716 1.00 96.62 286 TYR A N 1
ATOM 2218 C CA . TYR A 1 286 ? -8.385 1.620 27.074 1.00 96.62 286 TYR A CA 1
ATOM 2219 C C . TYR A 1 286 ? -7.201 1.130 26.226 1.00 96.62 286 TYR A C 1
ATOM 2221 O O . TYR A 1 286 ? -6.240 1.856 25.964 1.00 96.62 286 TYR A O 1
ATOM 2229 N N . ASN A 1 287 ? -7.279 -0.113 25.759 1.00 96.38 287 ASN A N 1
ATOM 2230 C CA . ASN A 1 287 ? -6.255 -0.728 24.923 1.00 96.38 287 ASN A CA 1
ATOM 2231 C C . ASN A 1 287 ? -6.483 -0.369 23.454 1.00 96.38 287 ASN A C 1
ATOM 2233 O O . ASN A 1 287 ? -7.557 -0.611 22.914 1.00 96.38 287 ASN A O 1
ATOM 2237 N N . LEU A 1 288 ? -5.475 0.191 22.787 1.00 95.38 288 LEU A N 1
ATOM 2238 C CA . LEU A 1 288 ? -5.603 0.681 21.414 1.00 95.38 288 LEU A CA 1
ATOM 2239 C C . LEU A 1 288 ? -4.632 -0.035 20.467 1.00 95.38 288 LEU A C 1
ATOM 2241 O O . LEU A 1 288 ? -3.422 -0.061 20.708 1.00 95.38 288 LEU A O 1
ATOM 2245 N N . GLY A 1 289 ? -5.163 -0.578 19.371 1.00 92.12 289 GLY A N 1
ATOM 2246 C CA . GLY A 1 289 ? -4.404 -1.264 18.326 1.00 92.12 289 GLY A CA 1
ATOM 2247 C C . GLY A 1 289 ? -4.674 -0.703 16.930 1.00 92.12 289 GLY A C 1
ATOM 2248 O O . GLY A 1 289 ? -5.796 -0.315 16.613 1.00 92.12 289 GLY A O 1
ATOM 2249 N N . PHE A 1 290 ? -3.644 -0.690 16.083 1.00 94.56 290 PHE A N 1
ATOM 2250 C CA . PHE A 1 290 ? -3.774 -0.432 14.647 1.00 94.56 290 PHE A CA 1
ATOM 2251 C C . PHE A 1 290 ? -3.769 -1.760 13.881 1.00 94.56 290 PHE A C 1
ATOM 2253 O O . PHE A 1 290 ? -2.904 -2.601 14.121 1.00 94.56 290 PHE A O 1
ATOM 2260 N N . SER A 1 291 ? -4.728 -1.944 12.978 1.00 93.00 291 SER A N 1
ATOM 2261 C CA . SER A 1 291 ? -4.889 -3.134 12.140 1.00 93.00 291 SER A CA 1
ATOM 2262 C C . SER A 1 291 ? -4.623 -2.765 10.681 1.00 93.00 291 SER A C 1
ATOM 2264 O O . SER A 1 291 ? -5.293 -1.903 10.114 1.00 93.00 291 SER A O 1
ATOM 2266 N N . SER A 1 292 ? -3.606 -3.388 10.086 1.00 89.38 292 SER A N 1
ATOM 2267 C CA . SER A 1 292 ? -3.035 -2.991 8.796 1.00 89.38 292 SER A CA 1
ATOM 2268 C C . SER A 1 292 ? -3.334 -4.021 7.711 1.00 89.38 292 SER A C 1
ATOM 2270 O O . SER A 1 292 ? -2.477 -4.845 7.402 1.00 89.38 292 SER A O 1
ATOM 2272 N N . TRP A 1 293 ? -4.523 -3.970 7.114 1.00 91.00 293 TRP A N 1
ATOM 2273 C CA . TRP A 1 293 ? -4.923 -4.943 6.089 1.00 91.00 293 TRP A CA 1
ATOM 2274 C C . TRP A 1 293 ? -4.367 -4.635 4.690 1.00 91.00 293 TRP A C 1
ATOM 2276 O O . TRP A 1 293 ? -4.385 -5.518 3.845 1.00 91.00 293 TRP A O 1
ATOM 2286 N N . ASP A 1 294 ? -3.815 -3.435 4.452 1.00 89.44 294 ASP A N 1
ATOM 2287 C CA . ASP A 1 294 ? -3.212 -2.999 3.170 1.00 89.44 294 ASP A CA 1
ATOM 2288 C C . ASP A 1 294 ? -2.165 -3.970 2.601 1.00 89.44 294 ASP A C 1
ATOM 2290 O O . ASP A 1 294 ? -2.022 -4.130 1.390 1.00 89.44 294 ASP A O 1
ATOM 2294 N N . VAL A 1 295 ? -1.451 -4.666 3.484 1.00 78.81 295 VAL A N 1
ATOM 2295 C CA . VAL A 1 295 ? -0.436 -5.656 3.109 1.00 78.81 295 VAL A CA 1
ATOM 2296 C C . VAL A 1 295 ? -1.020 -6.814 2.294 1.00 78.81 295 VAL A C 1
ATOM 2298 O O . VAL A 1 295 ? -0.347 -7.370 1.427 1.00 78.81 295 VAL A O 1
ATOM 2301 N N . TRP A 1 296 ? -2.290 -7.155 2.523 1.00 84.81 296 TRP A N 1
ATOM 2302 C CA . TRP A 1 296 ? -2.954 -8.255 1.843 1.00 84.81 296 TRP A CA 1
ATOM 2303 C C . TRP A 1 296 ? -3.167 -7.970 0.345 1.00 84.81 296 TRP A C 1
ATOM 2305 O O . TRP A 1 296 ? -2.553 -8.669 -0.468 1.00 84.81 296 TRP A O 1
ATOM 2315 N N . PRO A 1 297 ? -3.920 -6.925 -0.069 1.00 86.12 297 PRO A N 1
ATOM 2316 C CA . PRO A 1 297 ? -4.052 -6.583 -1.483 1.00 86.12 297 PRO A CA 1
ATOM 2317 C C . PRO A 1 297 ? -2.735 -6.165 -2.134 1.00 86.12 297 PRO A C 1
ATOM 2319 O O . PRO A 1 297 ? -2.592 -6.327 -3.346 1.00 86.12 297 PRO A O 1
ATOM 2322 N N . SER A 1 298 ? -1.805 -5.582 -1.373 1.00 82.50 298 SER A N 1
ATOM 2323 C CA . SER A 1 298 ? -0.591 -4.999 -1.944 1.00 82.50 298 SER A CA 1
ATOM 2324 C C . SER A 1 298 ? 0.515 -6.018 -2.203 1.00 82.50 298 SER A C 1
ATOM 2326 O O . SER A 1 298 ? 1.183 -5.906 -3.233 1.00 82.50 298 SER A O 1
ATOM 2328 N N . GLU A 1 299 ? 0.677 -7.012 -1.324 1.00 77.44 299 GLU A N 1
ATOM 2329 C CA . GLU A 1 299 ? 1.831 -7.924 -1.340 1.00 77.44 299 GLU A CA 1
ATOM 2330 C C . GLU A 1 299 ? 1.458 -9.412 -1.403 1.00 77.44 299 GLU A C 1
ATOM 2332 O O . GLU A 1 299 ? 2.271 -10.220 -1.853 1.00 77.44 299 GLU A O 1
ATOM 2337 N N . SER A 1 300 ? 0.257 -9.794 -0.952 1.00 77.94 300 SER A N 1
ATOM 2338 C CA . SER A 1 300 ? -0.102 -11.211 -0.765 1.00 77.94 300 SER A CA 1
ATOM 2339 C C . SER A 1 300 ? -0.973 -11.768 -1.886 1.00 77.94 300 SER A C 1
ATOM 2341 O O . SER A 1 300 ? -0.781 -12.904 -2.314 1.00 77.94 300 SER A O 1
ATOM 2343 N N . VAL A 1 301 ? -1.918 -10.968 -2.378 1.00 85.12 301 VAL A N 1
ATOM 2344 C CA . VAL A 1 301 ? -2.828 -11.350 -3.464 1.00 85.12 301 VAL A CA 1
ATOM 2345 C C . VAL A 1 301 ? -2.831 -10.300 -4.563 1.00 85.12 301 VAL A C 1
ATOM 2347 O O . VAL A 1 301 ? -2.357 -9.179 -4.385 1.00 85.12 301 VAL A O 1
ATOM 2350 N N . LYS A 1 302 ? -3.420 -10.628 -5.715 1.00 91.19 302 LYS A N 1
ATOM 2351 C CA . LYS A 1 302 ? -3.667 -9.656 -6.788 1.00 91.19 302 LYS A CA 1
ATOM 2352 C C . LYS A 1 302 ? -4.874 -8.779 -6.451 1.00 91.19 302 LYS A C 1
ATOM 2354 O O . LYS A 1 302 ? -5.831 -8.705 -7.215 1.00 91.19 302 LYS A O 1
ATOM 2359 N N . GLY A 1 303 ? -4.836 -8.123 -5.294 1.00 91.25 303 GLY A N 1
ATOM 2360 C CA . GLY A 1 303 ? -5.987 -7.435 -4.710 1.00 91.25 303 GLY A CA 1
ATOM 2361 C C . GLY A 1 303 ? -6.187 -5.998 -5.167 1.00 91.25 303 GLY A C 1
ATOM 2362 O O . GLY A 1 303 ? -7.226 -5.410 -4.875 1.00 91.25 303 GLY A O 1
ATOM 2363 N N . ARG A 1 304 ? -5.219 -5.426 -5.891 1.00 95.56 304 ARG A N 1
ATOM 2364 C CA . ARG A 1 304 ? -5.257 -4.036 -6.369 1.00 95.56 304 ARG A CA 1
ATOM 2365 C C . ARG A 1 304 ? -5.774 -3.935 -7.793 1.00 95.56 304 ARG A C 1
ATOM 2367 O O . ARG A 1 304 ? -5.432 -4.736 -8.655 1.00 95.56 304 ARG A O 1
ATOM 2374 N N . MET A 1 305 ? -6.521 -2.881 -8.085 1.00 95.56 305 MET A N 1
ATOM 2375 C CA . MET A 1 305 ? -6.897 -2.521 -9.449 1.00 95.56 305 MET A CA 1
ATOM 2376 C C . MET A 1 305 ? -5.652 -2.284 -10.320 1.00 95.56 305 MET A C 1
ATOM 2378 O O . MET A 1 305 ? -4.568 -2.004 -9.807 1.00 95.56 305 MET A O 1
ATOM 2382 N N . CYS A 1 306 ? -5.806 -2.321 -11.646 1.00 95.75 306 CYS A N 1
ATOM 2383 C CA . CYS A 1 306 ? -4.700 -2.144 -12.596 1.00 95.75 306 CYS A CA 1
ATOM 2384 C C . CYS A 1 306 ? -3.594 -3.215 -12.512 1.00 95.75 306 CYS A C 1
ATOM 2386 O O . CYS A 1 306 ? -2.451 -2.937 -12.887 1.00 95.75 306 CYS A O 1
ATOM 2388 N N . ASP A 1 307 ? -3.907 -4.411 -12.012 1.00 95.50 307 ASP A N 1
ATOM 2389 C CA . ASP A 1 307 ? -2.976 -5.538 -12.028 1.00 95.50 307 ASP A CA 1
ATOM 2390 C C . ASP A 1 307 ? -2.610 -5.929 -13.477 1.00 95.50 307 ASP A C 1
ATOM 2392 O O . ASP A 1 307 ? -3.504 -5.941 -14.330 1.00 95.50 307 ASP A O 1
ATOM 2396 N N . PRO A 1 308 ? -1.342 -6.274 -13.785 1.00 93.50 308 PRO A N 1
ATOM 2397 C CA . PRO A 1 308 ? -0.924 -6.700 -15.124 1.00 93.50 308 PRO A CA 1
ATOM 2398 C C . PRO A 1 308 ? -1.731 -7.859 -15.712 1.00 93.50 308 PRO A C 1
ATOM 2400 O O . PRO A 1 308 ? -1.819 -7.991 -16.931 1.00 93.50 308 PRO A O 1
ATOM 2403 N N . SER A 1 309 ? -2.311 -8.715 -14.866 1.00 91.50 309 SER A N 1
ATOM 2404 C CA . SER A 1 309 ? -3.150 -9.821 -15.332 1.00 91.50 309 SER A CA 1
ATOM 2405 C C . SER A 1 309 ? -4.589 -9.418 -15.668 1.00 91.50 309 SER A C 1
ATOM 2407 O O . SER A 1 309 ? -5.283 -10.187 -16.337 1.00 91.50 309 SER A O 1
ATOM 2409 N N . SER A 1 310 ? -5.028 -8.216 -15.277 1.00 93.00 310 SER A N 1
ATOM 2410 C CA . SER A 1 310 ? -6.394 -7.746 -15.498 1.00 93.00 310 SER A CA 1
ATOM 2411 C C . SER A 1 310 ? -6.698 -7.491 -16.976 1.00 93.00 310 SER A C 1
ATOM 2413 O O . SER A 1 310 ? -5.955 -6.835 -17.706 1.00 93.00 310 SER A O 1
ATOM 2415 N N . THR A 1 311 ? -7.868 -7.956 -17.403 1.00 90.69 311 THR A N 1
ATOM 2416 C CA . THR A 1 311 ? -8.476 -7.656 -18.704 1.00 90.69 311 THR A CA 1
ATOM 2417 C C . THR A 1 311 ? -9.202 -6.312 -18.731 1.00 90.69 311 THR A C 1
ATOM 2419 O O . THR A 1 311 ? -9.625 -5.869 -19.796 1.00 90.69 311 THR A O 1
ATOM 2422 N N . GLY A 1 312 ? -9.387 -5.674 -17.573 1.00 89.31 312 GLY A N 1
ATOM 2423 C CA . GLY A 1 312 ? -10.227 -4.492 -17.402 1.00 89.31 312 GLY A CA 1
ATOM 2424 C C . GLY A 1 312 ? -11.709 -4.808 -17.166 1.00 89.31 312 GLY A C 1
ATOM 2425 O O . GLY A 1 312 ? -12.451 -3.907 -16.787 1.00 89.31 312 GLY A O 1
ATOM 2426 N N . SER A 1 313 ? -12.162 -6.059 -17.300 1.00 91.56 313 SER A N 1
ATOM 2427 C CA . SER A 1 313 ? -13.549 -6.428 -16.960 1.00 91.56 313 SER A CA 1
ATOM 2428 C C . SER A 1 313 ? -13.823 -6.325 -15.451 1.00 91.56 313 SER A C 1
ATOM 2430 O O . SER A 1 313 ? -12.900 -6.133 -14.655 1.00 91.56 313 SER A O 1
ATOM 2432 N N . TYR A 1 314 ? -15.094 -6.365 -15.046 1.00 88.44 314 TYR A N 1
ATOM 2433 C CA . TYR A 1 314 ? -15.472 -6.506 -13.639 1.00 88.44 314 TYR A CA 1
ATOM 2434 C C . TYR A 1 314 ? -16.811 -7.253 -13.491 1.00 88.44 314 TYR A C 1
ATOM 2436 O O . TYR A 1 314 ? -17.806 -6.787 -14.055 1.00 88.44 314 TYR A O 1
ATOM 2444 N N . PRO A 1 315 ? -16.875 -8.354 -12.715 1.00 91.94 315 PRO A N 1
ATOM 2445 C CA . PRO A 1 315 ? -15.745 -9.111 -12.154 1.00 91.94 315 PRO A CA 1
ATOM 2446 C C . PRO A 1 315 ? -14.776 -9.606 -13.243 1.00 91.94 315 PRO A C 1
ATOM 2448 O O . PRO A 1 315 ? -15.197 -9.837 -14.375 1.00 91.94 315 PRO A O 1
ATOM 2451 N N . ASP A 1 316 ? -13.484 -9.734 -12.923 1.00 93.00 316 ASP A N 1
ATOM 2452 C CA . ASP A 1 316 ? -12.449 -10.144 -13.885 1.00 93.00 316 ASP A CA 1
ATOM 2453 C C . ASP A 1 316 ? -11.979 -11.579 -13.605 1.00 93.00 316 ASP A C 1
ATOM 2455 O O . ASP A 1 316 ? -11.289 -11.803 -12.611 1.00 93.00 316 ASP A O 1
ATOM 2459 N N . PRO A 1 317 ? -12.272 -12.563 -14.474 1.00 91.44 317 PRO A N 1
ATOM 2460 C CA . PRO A 1 317 ? -11.840 -13.944 -14.260 1.00 91.44 317 PRO A CA 1
ATOM 2461 C C . PRO A 1 317 ? -10.317 -14.124 -14.179 1.00 91.44 317 PRO A C 1
ATOM 2463 O O . PRO A 1 317 ? -9.851 -15.126 -13.644 1.00 91.44 317 PRO A O 1
ATOM 2466 N N . LYS A 1 318 ? -9.522 -13.183 -14.717 1.00 93.31 318 LYS A N 1
ATOM 2467 C CA . LYS A 1 318 ? -8.051 -13.222 -14.608 1.00 93.31 318 LYS A CA 1
ATOM 2468 C C . LYS A 1 318 ? -7.517 -12.619 -13.310 1.00 93.31 318 LYS A C 1
ATOM 2470 O O . LYS A 1 318 ? -6.330 -12.764 -13.022 1.00 93.31 318 LYS A O 1
ATOM 2475 N N . GLN A 1 319 ? -8.381 -11.956 -12.552 1.00 94.38 319 GLN A N 1
ATOM 2476 C CA . GLN A 1 319 ? -8.066 -11.327 -11.282 1.00 94.38 319 GLN A CA 1
ATOM 2477 C C . GLN A 1 319 ? -9.193 -11.611 -10.268 1.00 94.38 319 GLN A C 1
ATOM 2479 O O . GLN A 1 319 ? -9.902 -10.687 -9.865 1.00 94.38 319 GLN A O 1
ATOM 2484 N N . PRO A 1 320 ? -9.386 -12.886 -9.874 1.00 90.94 320 PRO A N 1
ATOM 2485 C CA . PRO A 1 320 ? -10.455 -13.263 -8.951 1.00 90.94 320 PRO A CA 1
ATOM 2486 C C . PRO A 1 320 ? -10.276 -12.637 -7.562 1.00 90.94 320 PRO A C 1
ATOM 2488 O O . PRO A 1 320 ? -11.264 -12.293 -6.933 1.00 90.94 320 PRO A O 1
ATOM 2491 N N . ASP A 1 321 ? -9.031 -12.405 -7.130 1.00 91.69 321 ASP A N 1
ATOM 2492 C CA . ASP A 1 321 ? -8.712 -11.896 -5.789 1.00 91.69 321 ASP A CA 1
ATOM 2493 C C . ASP A 1 321 ? -8.789 -10.361 -5.664 1.00 91.69 321 ASP A C 1
ATOM 2495 O O . ASP A 1 321 ? -8.240 -9.794 -4.719 1.00 91.69 321 ASP A O 1
ATOM 2499 N N . LEU A 1 322 ? -9.395 -9.653 -6.626 1.00 95.81 322 LEU A N 1
ATOM 2500 C CA . LEU A 1 322 ? -9.561 -8.199 -6.549 1.00 95.81 322 LEU A CA 1
ATOM 2501 C C . LEU A 1 322 ? -10.428 -7.842 -5.332 1.00 95.81 322 LEU A C 1
ATOM 2503 O O . LEU A 1 322 ? -11.582 -8.249 -5.266 1.00 95.81 322 LEU A O 1
ATOM 2507 N N . LEU A 1 323 ? -9.914 -7.015 -4.417 1.00 95.81 323 LEU A N 1
ATOM 2508 C CA . LEU A 1 323 ? -10.571 -6.737 -3.128 1.00 95.81 323 LEU A CA 1
ATOM 2509 C C . LEU A 1 323 ? -11.457 -5.486 -3.122 1.00 95.81 323 LEU A C 1
ATOM 2511 O O . LEU A 1 323 ? -11.907 -5.049 -2.066 1.00 95.81 323 LEU A O 1
ATOM 2515 N N . PHE A 1 324 ? -11.686 -4.872 -4.282 1.00 95.75 324 PHE A N 1
ATOM 2516 C CA . PHE A 1 324 ? -12.431 -3.622 -4.399 1.00 95.75 324 PHE A CA 1
ATOM 2517 C C . PHE A 1 324 ? -13.461 -3.683 -5.518 1.00 95.75 324 PHE A C 1
ATOM 2519 O O . PHE A 1 324 ? -13.220 -4.255 -6.586 1.00 95.75 324 PHE A O 1
ATOM 2526 N N . PHE A 1 325 ? -14.579 -2.988 -5.330 1.00 91.75 325 PHE A N 1
ATOM 2527 C CA . PHE A 1 325 ? -15.486 -2.701 -6.433 1.00 91.75 325 PHE A CA 1
ATOM 2528 C C . PHE A 1 325 ? -14.829 -1.741 -7.429 1.00 91.75 325 PHE A C 1
ATOM 2530 O O . PHE A 1 325 ? -14.370 -0.655 -7.061 1.00 91.75 325 PHE A O 1
ATOM 2537 N N . LYS A 1 326 ? -14.829 -2.106 -8.715 1.00 90.19 326 LYS A N 1
ATOM 2538 C CA . LYS A 1 326 ? -14.355 -1.243 -9.805 1.00 90.19 326 LYS A CA 1
ATOM 2539 C C . LYS A 1 326 ? -15.354 -1.222 -10.969 1.00 90.19 326 LYS A C 1
ATOM 2541 O O . LYS A 1 326 ? -16.132 -2.162 -11.116 1.00 90.19 326 LYS A O 1
ATOM 2546 N N . PRO A 1 327 ? -15.349 -0.181 -11.819 1.00 85.88 327 PRO A N 1
ATOM 2547 C CA . PRO A 1 327 ? -16.124 -0.207 -13.052 1.00 85.88 327 PRO A CA 1
ATOM 2548 C C . PRO A 1 327 ? -15.512 -1.185 -14.072 1.00 85.88 327 PRO A C 1
ATOM 2550 O O . PRO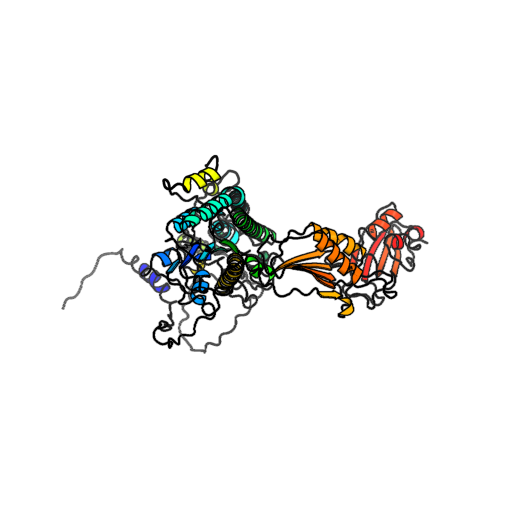 A 1 327 ? -14.351 -1.600 -13.957 1.00 85.88 327 PRO A O 1
ATOM 2553 N N . ASP A 1 328 ? -16.284 -1.533 -15.104 1.00 85.56 328 ASP A N 1
ATOM 2554 C CA . ASP A 1 328 ? -15.719 -2.145 -16.309 1.00 85.56 328 ASP A CA 1
ATOM 2555 C C . ASP A 1 328 ? -14.875 -1.088 -17.032 1.00 85.56 328 ASP A C 1
ATOM 2557 O O . ASP A 1 328 ? -15.371 -0.018 -17.386 1.00 85.56 328 ASP A O 1
ATOM 2561 N N . THR A 1 329 ? -13.585 -1.375 -17.179 1.00 89.69 329 THR A N 1
ATOM 2562 C CA . THR A 1 329 ? -12.573 -0.479 -17.744 1.00 89.69 329 THR A CA 1
ATOM 2563 C C . THR A 1 329 ? -12.043 -0.985 -19.079 1.00 89.69 329 THR A C 1
ATOM 2565 O O . THR A 1 329 ? -11.048 -0.462 -19.588 1.00 89.69 329 THR A O 1
ATOM 2568 N N . ARG A 1 330 ? -12.681 -2.000 -19.679 1.00 87.50 330 ARG A N 1
ATOM 2569 C CA . ARG A 1 330 ? -12.349 -2.426 -21.042 1.00 87.50 330 ARG A CA 1
ATOM 2570 C C . ARG A 1 330 ? -12.557 -1.261 -22.000 1.00 87.50 330 ARG A C 1
ATOM 2572 O O . ARG A 1 330 ? -13.519 -0.505 -21.884 1.00 87.50 330 ARG A O 1
ATOM 2579 N N . ASN A 1 331 ? -11.678 -1.147 -22.991 1.00 72.12 331 ASN A N 1
ATOM 2580 C CA . ASN A 1 331 ? -11.825 -0.180 -24.074 1.00 72.12 331 ASN A CA 1
ATOM 2581 C C . ASN A 1 331 ? -13.011 -0.562 -24.978 1.00 72.12 331 ASN A C 1
ATOM 2583 O O . ASN A 1 331 ? -12.839 -1.078 -26.078 1.00 72.12 331 ASN A O 1
ATOM 2587 N N . THR A 1 332 ? -14.237 -0.322 -24.522 1.00 53.53 332 THR A N 1
ATOM 2588 C CA . THR A 1 332 ? -15.427 -0.389 -25.365 1.00 53.53 332 THR A CA 1
ATOM 2589 C C . THR A 1 332 ? -15.625 0.978 -26.009 1.00 53.53 332 THR A C 1
ATOM 2591 O O . THR A 1 332 ? -16.228 1.876 -25.420 1.00 53.53 332 THR A O 1
ATOM 2594 N N . TRP A 1 333 ? -15.101 1.162 -27.221 1.00 43.81 333 TRP A N 1
ATOM 2595 C CA . TRP A 1 333 ? -15.520 2.286 -28.061 1.00 43.81 333 TRP A CA 1
ATOM 2596 C C . TRP A 1 333 ? -17.010 2.073 -28.404 1.00 43.81 333 TRP A C 1
ATOM 2598 O O . TRP A 1 333 ? -17.398 1.008 -28.879 1.00 43.81 333 TRP A O 1
ATOM 2608 N N . PHE A 1 334 ? -17.864 3.032 -28.042 1.00 46.22 334 PHE A N 1
ATOM 2609 C CA . PHE A 1 334 ? -19.327 2.891 -27.952 1.00 46.22 334 PHE A CA 1
ATOM 2610 C C . PHE A 1 334 ? -20.023 2.393 -29.242 1.00 46.22 334 PHE A C 1
ATOM 2612 O O . PHE A 1 334 ? -19.768 2.912 -30.325 1.00 46.22 334 PHE A O 1
ATOM 2619 N N . LYS A 1 335 ? -21.034 1.514 -29.089 1.00 34.00 335 LYS A N 1
ATOM 2620 C CA . LYS A 1 335 ? -22.211 1.438 -29.981 1.00 34.00 335 LYS A CA 1
ATOM 2621 C C . LYS A 1 335 ? -23.248 2.457 -29.493 1.00 34.00 335 LYS A C 1
ATOM 2623 O O . LYS A 1 335 ? -23.711 2.354 -28.360 1.00 34.00 335 LYS A O 1
ATOM 2628 N N . LEU A 1 336 ? -23.612 3.433 -30.326 1.00 34.41 336 LEU A N 1
ATOM 2629 C CA . LEU A 1 336 ? -24.662 4.417 -30.020 1.00 34.41 336 LEU A CA 1
ATOM 2630 C C . LEU A 1 336 ? -26.010 3.732 -29.707 1.00 34.41 336 LEU A C 1
ATOM 2632 O O . LEU A 1 336 ? -26.363 2.756 -30.376 1.00 34.41 336 LEU A O 1
ATOM 2636 N N . PRO A 1 337 ? -26.825 4.264 -28.776 1.00 34.44 337 PRO A N 1
ATOM 2637 C CA . PRO A 1 337 ? -28.221 3.868 -28.639 1.00 34.44 337 PRO A CA 1
ATOM 2638 C C . PRO A 1 337 ? -29.037 4.471 -29.799 1.00 34.44 337 PRO A C 1
ATOM 2640 O O . PRO A 1 337 ? -29.691 5.498 -29.656 1.00 34.44 337 PRO A O 1
ATOM 2643 N N . GLY A 1 338 ? -28.974 3.850 -30.980 1.00 30.67 338 GLY A N 1
ATOM 2644 C CA . GLY A 1 338 ? -29.677 4.290 -32.188 1.00 30.67 338 GLY A CA 1
ATOM 2645 C C . GLY A 1 338 ? -30.660 3.238 -32.699 1.00 30.67 338 GLY A C 1
ATOM 2646 O O . GLY A 1 338 ? -30.238 2.203 -33.194 1.00 30.67 338 GLY A O 1
ATOM 2647 N N . LYS A 1 339 ? -31.964 3.536 -32.574 1.00 27.36 339 LYS A N 1
ATOM 2648 C CA . LYS A 1 339 ? -33.152 2.868 -33.159 1.00 27.36 339 LYS A CA 1
ATOM 2649 C C . LYS A 1 339 ? -33.107 1.333 -33.274 1.00 27.36 339 LYS A C 1
ATOM 2651 O O . LYS A 1 339 ? -32.502 0.786 -34.190 1.00 27.36 339 LYS A O 1
ATOM 2656 N N . LYS A 1 340 ? -33.962 0.646 -32.496 1.00 30.16 340 LYS A N 1
ATOM 2657 C CA . LYS A 1 340 ? -34.537 -0.639 -32.937 1.00 30.16 340 LYS A CA 1
ATOM 2658 C C . LYS A 1 340 ? -35.086 -0.433 -34.354 1.00 30.16 340 LYS A C 1
ATOM 2660 O O . LYS A 1 340 ? -36.104 0.242 -34.525 1.00 30.16 340 LYS A O 1
ATOM 2665 N N . ARG A 1 341 ? -34.417 -0.978 -35.375 1.00 26.62 341 ARG A N 1
ATOM 2666 C CA . ARG A 1 341 ? -35.078 -1.243 -36.653 1.00 26.62 341 ARG A CA 1
ATOM 2667 C C . ARG A 1 341 ? -36.195 -2.216 -36.310 1.00 26.62 341 ARG A C 1
ATOM 2669 O O . ARG A 1 341 ? -35.935 -3.291 -35.779 1.00 26.62 341 ARG A O 1
ATOM 2676 N N . ARG A 1 342 ? -37.435 -1.788 -36.529 1.00 30.28 342 ARG A N 1
ATOM 2677 C CA . ARG A 1 342 ? -38.581 -2.687 -36.559 1.00 30.28 342 ARG A CA 1
ATOM 2678 C C . ARG A 1 342 ? -38.303 -3.638 -37.722 1.00 30.28 342 ARG A C 1
ATOM 2680 O O . ARG A 1 342 ? -38.400 -3.223 -38.871 1.00 30.28 342 ARG A O 1
ATOM 2687 N N . VAL A 1 343 ? -37.801 -4.827 -37.413 1.00 28.73 343 VAL A N 1
ATOM 2688 C CA . VAL A 1 343 ? -37.786 -5.935 -38.363 1.00 28.73 343 VAL A CA 1
ATOM 2689 C C . VAL A 1 343 ? -39.223 -6.434 -38.352 1.00 28.73 343 VAL A C 1
ATOM 2691 O O . VAL A 1 343 ? -39.740 -6.792 -37.293 1.00 28.73 343 VAL A O 1
ATOM 2694 N N . GLU A 1 344 ? -39.906 -6.255 -39.478 1.00 30.52 344 GLU A N 1
ATOM 2695 C CA . GLU A 1 344 ? -41.164 -6.946 -39.741 1.00 30.52 344 GLU A CA 1
ATOM 2696 C C . GLU A 1 344 ? -40.901 -8.452 -39.692 1.00 30.52 344 GLU A C 1
ATOM 2698 O O . GLU A 1 344 ? -39.832 -8.903 -40.100 1.00 30.52 344 GLU A O 1
ATOM 2703 N N . ASP A 1 345 ? -41.865 -9.156 -39.103 1.00 35.88 345 ASP A N 1
ATOM 2704 C CA . ASP A 1 345 ? -41.999 -10.607 -38.992 1.00 35.88 345 ASP A CA 1
ATOM 2705 C C . ASP A 1 345 ? -41.335 -11.382 -40.141 1.00 35.88 345 ASP A C 1
ATOM 2707 O O . ASP A 1 345 ? -41.583 -11.101 -41.311 1.00 35.88 345 ASP A O 1
ATOM 2711 N N . ASP A 1 346 ? -40.489 -12.356 -39.802 1.00 32.84 346 ASP A N 1
ATOM 2712 C CA . ASP A 1 346 ? -40.824 -13.772 -39.990 1.00 32.84 346 ASP A CA 1
ATOM 2713 C C . ASP A 1 346 ? -39.608 -14.674 -39.696 1.00 32.84 346 ASP A C 1
ATOM 2715 O O . ASP A 1 346 ? -38.490 -14.429 -40.151 1.00 32.84 346 ASP A O 1
ATOM 2719 N N . GLN A 1 347 ? -39.906 -15.777 -39.002 1.00 27.84 347 GLN A N 1
ATOM 2720 C CA . GLN A 1 347 ? -39.113 -16.993 -38.755 1.00 27.84 347 GLN A CA 1
ATOM 2721 C C . GLN A 1 347 ? -38.329 -17.091 -37.434 1.00 27.84 347 GLN A C 1
ATOM 2723 O O . GLN A 1 347 ? -37.243 -16.544 -37.244 1.00 27.84 347 GLN A O 1
ATOM 2728 N N . GLU A 1 348 ? -38.905 -17.910 -36.545 1.00 35.16 348 GLU A N 1
ATOM 2729 C CA . GLU A 1 348 ? -38.246 -18.615 -35.447 1.00 35.16 348 GLU A CA 1
ATOM 2730 C C . GLU A 1 348 ? -37.000 -19.355 -35.953 1.00 35.16 348 GLU A C 1
ATOM 2732 O O . GLU A 1 348 ? -37.106 -20.292 -36.744 1.00 35.16 348 GLU A O 1
ATOM 2737 N N . VAL A 1 349 ? -35.820 -18.969 -35.465 1.00 27.52 349 VAL A N 1
ATOM 2738 C CA . VAL A 1 349 ? -34.631 -19.827 -35.480 1.00 27.52 349 VAL A CA 1
ATOM 2739 C C . VAL A 1 349 ? -33.926 -19.681 -34.133 1.00 27.52 349 VAL A C 1
ATOM 2741 O O . VAL A 1 349 ? -33.735 -18.577 -33.624 1.00 27.52 349 VAL A O 1
ATOM 2744 N N . GLU A 1 350 ? -33.620 -20.835 -33.554 1.00 25.25 350 GLU A N 1
ATOM 2745 C CA . GLU A 1 350 ? -33.140 -21.085 -32.200 1.00 25.25 350 GLU A CA 1
ATOM 2746 C C . GLU A 1 350 ? -31.942 -20.219 -31.772 1.00 25.25 350 GLU A C 1
ATOM 2748 O O . GLU A 1 350 ? -31.014 -19.939 -32.534 1.00 25.25 350 GLU A O 1
ATOM 2753 N N . ALA A 1 351 ? -31.969 -19.812 -30.501 1.00 26.05 351 ALA A N 1
ATOM 2754 C CA . ALA A 1 351 ? -30.920 -19.043 -29.855 1.00 26.05 351 ALA A CA 1
ATOM 2755 C C . ALA A 1 351 ? -29.715 -19.938 -29.515 1.00 26.05 351 ALA A C 1
ATOM 2757 O O . ALA A 1 351 ? -29.629 -20.487 -28.420 1.00 26.05 351 ALA A O 1
ATOM 2758 N N . GLU A 1 352 ? -28.756 -20.040 -30.434 1.00 25.53 352 GLU A N 1
ATOM 2759 C CA . GLU A 1 352 ? -27.374 -20.361 -30.072 1.00 25.53 352 GLU A CA 1
ATOM 2760 C C . GLU A 1 352 ? -26.615 -19.070 -29.743 1.00 25.53 352 GLU A C 1
ATOM 2762 O O . GLU A 1 352 ? -26.431 -18.177 -30.576 1.00 25.53 352 GLU A O 1
ATOM 2767 N N . GLU A 1 353 ? -26.162 -18.983 -28.495 1.00 27.20 353 GLU A N 1
ATOM 2768 C CA . GLU A 1 353 ? -25.344 -17.913 -27.935 1.00 27.20 353 GLU A CA 1
ATOM 2769 C C . GLU A 1 353 ? -23.942 -17.929 -28.576 1.00 27.20 353 GLU A C 1
ATOM 2771 O O . GLU A 1 353 ? -22.974 -18.481 -28.052 1.00 27.20 353 GLU A O 1
ATOM 2776 N N . LYS A 1 354 ? -23.814 -17.347 -29.774 1.00 23.56 354 LYS A N 1
ATOM 2777 C CA . LYS A 1 354 ? -22.508 -17.137 -30.409 1.00 23.56 354 LYS A CA 1
ATOM 2778 C C . LYS A 1 354 ? -21.759 -16.023 -29.686 1.00 23.56 354 LYS A C 1
ATOM 2780 O O . LYS A 1 354 ? -22.086 -14.845 -29.814 1.00 23.56 354 LYS A O 1
ATOM 2785 N N . ILE A 1 355 ? -20.705 -16.423 -28.980 1.00 26.58 355 ILE A N 1
ATOM 2786 C CA . ILE A 1 355 ? -19.611 -15.580 -28.486 1.00 26.58 355 ILE A CA 1
ATOM 2787 C C . ILE A 1 355 ? -19.126 -14.686 -29.638 1.00 26.58 355 ILE A C 1
ATOM 2789 O O . ILE A 1 355 ? -18.434 -15.138 -30.554 1.00 26.58 355 ILE A O 1
ATOM 2793 N N . VAL A 1 356 ? -19.512 -13.410 -29.612 1.00 22.88 356 VAL A N 1
ATOM 2794 C CA . VAL A 1 356 ? -19.102 -12.430 -30.621 1.00 22.88 356 VAL A CA 1
ATOM 2795 C C . VAL A 1 356 ? -17.613 -12.146 -30.439 1.00 22.88 356 VAL A C 1
ATOM 2797 O O . VAL A 1 356 ? -17.184 -11.589 -29.430 1.00 22.88 356 VAL A O 1
ATOM 2800 N N . HIS A 1 357 ? -16.826 -12.576 -31.424 1.00 24.36 357 HIS A N 1
ATOM 2801 C CA . HIS A 1 357 ? -15.412 -12.253 -31.562 1.00 24.36 357 HIS A CA 1
ATOM 2802 C C . HIS A 1 357 ? -15.169 -10.737 -31.576 1.00 24.36 357 HIS A C 1
ATOM 2804 O O . HIS A 1 357 ? -15.996 -9.957 -32.050 1.00 24.36 357 HIS A O 1
ATOM 2810 N N . SER A 1 358 ? -13.993 -10.353 -31.070 1.00 23.55 358 SER A N 1
ATOM 2811 C CA . SER A 1 358 ? -13.403 -9.014 -31.175 1.00 23.55 358 SER A CA 1
ATOM 2812 C C . SER A 1 358 ? -13.607 -8.416 -32.575 1.00 23.55 358 SER A C 1
ATOM 2814 O O . SER A 1 358 ? -13.374 -9.130 -33.554 1.00 23.55 358 SER A O 1
ATOM 2816 N N . PRO A 1 359 ? -13.969 -7.126 -32.716 1.00 27.14 359 PRO A N 1
ATOM 2817 C CA . PRO A 1 359 ? -13.920 -6.474 -34.018 1.00 27.14 359 PRO A CA 1
ATOM 2818 C C . PRO A 1 359 ? -12.474 -6.479 -34.523 1.00 27.14 359 PRO A C 1
ATOM 2820 O O . PRO A 1 359 ? -11.541 -6.257 -33.746 1.00 27.14 359 PRO A O 1
ATOM 2823 N N . GLN A 1 360 ? -12.298 -6.750 -35.815 1.00 24.80 360 GLN A N 1
ATOM 2824 C CA . GLN A 1 360 ? -11.030 -6.549 -36.507 1.00 24.80 360 GLN A CA 1
ATOM 2825 C C . GLN A 1 360 ? -10.708 -5.048 -36.556 1.00 24.80 360 GLN A C 1
ATOM 2827 O O . GLN A 1 360 ? -11.601 -4.212 -36.703 1.00 24.80 360 GLN A O 1
ATOM 2832 N N . GLU A 1 361 ? -9.427 -4.711 -36.417 1.00 25.80 361 GLU A N 1
ATOM 2833 C CA . GLU A 1 361 ? -8.909 -3.353 -36.589 1.00 25.80 361 GLU A CA 1
ATOM 2834 C C . GLU A 1 361 ? -9.350 -2.783 -37.952 1.00 25.80 361 GLU A C 1
ATOM 2836 O O . GLU A 1 361 ? -8.998 -3.337 -38.991 1.00 25.80 361 GLU A O 1
ATOM 2841 N N . GLY A 1 362 ? -10.113 -1.678 -37.963 1.00 27.72 362 GLY A N 1
ATOM 2842 C CA . GLY A 1 362 ? -10.346 -0.901 -39.192 1.00 27.72 362 GLY A CA 1
ATOM 2843 C C . GLY A 1 362 ? -11.744 -0.328 -39.447 1.00 27.72 362 GLY A C 1
ATOM 2844 O O . GLY A 1 362 ? -11.874 0.496 -40.351 1.00 27.72 362 GLY A O 1
ATOM 2845 N N . GLU A 1 363 ? -12.789 -0.674 -38.691 1.00 26.95 363 GLU A N 1
ATOM 2846 C CA . GLU A 1 363 ? -14.110 -0.052 -38.900 1.00 26.95 363 GLU A CA 1
ATOM 2847 C C . GLU A 1 363 ? -14.210 1.312 -38.192 1.00 26.95 363 GLU A C 1
ATOM 2849 O O . GLU A 1 363 ? -14.501 1.414 -37.000 1.00 26.95 363 GLU A O 1
ATOM 2854 N N . ALA A 1 364 ? -13.955 2.392 -38.936 1.00 27.55 364 ALA A N 1
ATOM 2855 C CA . ALA A 1 364 ? -14.221 3.752 -38.480 1.00 27.55 364 ALA A CA 1
ATOM 2856 C C . ALA A 1 364 ? -15.740 3.980 -38.351 1.00 27.55 364 ALA A C 1
ATOM 2858 O O . ALA A 1 364 ? -16.473 3.936 -39.340 1.00 27.55 364 ALA A O 1
ATOM 2859 N N . PHE A 1 365 ? -16.221 4.249 -37.133 1.00 38.75 365 PHE A N 1
ATOM 2860 C CA . PHE A 1 365 ? -17.599 4.691 -36.905 1.00 38.75 365 PHE A CA 1
ATOM 2861 C C . PHE A 1 365 ? -17.872 6.024 -37.616 1.00 38.75 365 PHE A C 1
ATOM 2863 O O . PHE A 1 365 ? -17.014 6.908 -37.665 1.00 38.75 365 PHE A O 1
ATOM 2870 N N . ALA A 1 366 ? -19.093 6.184 -38.135 1.00 44.28 366 ALA A N 1
ATOM 2871 C CA . ALA A 1 366 ? -19.540 7.443 -38.719 1.00 44.28 366 ALA A CA 1
ATOM 2872 C C . ALA A 1 366 ? -19.479 8.581 -37.671 1.00 44.28 366 ALA A C 1
ATOM 2874 O O . ALA A 1 366 ? -19.907 8.374 -36.532 1.00 44.28 366 ALA A O 1
ATOM 2875 N N . PRO A 1 367 ? -18.959 9.773 -38.022 1.00 55.34 367 PRO A N 1
ATOM 2876 C CA . PRO A 1 367 ? -18.935 10.922 -37.119 1.00 55.34 367 PRO A CA 1
ATOM 2877 C C . PRO A 1 367 ? -20.358 11.343 -36.722 1.00 55.34 367 PRO A C 1
ATOM 2879 O O . PRO A 1 367 ? -21.267 11.301 -37.551 1.00 55.34 367 PRO A O 1
ATOM 2882 N N . LEU A 1 368 ? -20.538 11.763 -35.462 1.00 62.25 368 LEU A N 1
ATOM 2883 C CA . LEU A 1 368 ? -21.815 12.268 -34.935 1.00 62.25 368 LEU A CA 1
ATOM 2884 C C . LEU A 1 368 ? -22.362 13.386 -35.833 1.00 62.25 368 LEU A C 1
ATOM 2886 O O . LEU A 1 368 ? -21.636 14.339 -36.138 1.00 62.25 368 LEU A O 1
ATOM 2890 N N . THR A 1 369 ? -23.633 13.297 -36.239 1.00 75.19 369 THR A N 1
ATOM 2891 C CA . THR A 1 369 ? -24.254 14.386 -37.004 1.00 75.19 369 THR A CA 1
ATOM 2892 C C . THR A 1 369 ? -24.585 15.571 -36.095 1.00 75.19 369 THR A C 1
ATOM 2894 O O . THR A 1 369 ? -24.553 15.485 -34.862 1.00 75.19 369 THR A O 1
ATOM 2897 N N . LYS A 1 370 ? -24.915 16.718 -36.698 1.00 77.06 370 LYS A N 1
ATOM 2898 C CA . LYS A 1 370 ? -25.374 17.886 -35.935 1.00 77.06 370 LYS A CA 1
ATOM 2899 C C . LYS A 1 370 ? -26.679 17.590 -35.193 1.00 77.06 370 LYS A C 1
ATOM 2901 O O . LYS A 1 370 ? -26.808 18.003 -34.045 1.00 77.06 370 LYS A O 1
ATOM 2906 N N . GLU A 1 371 ? -27.598 16.841 -35.806 1.00 75.94 371 GLU A N 1
ATOM 2907 C CA . GLU A 1 371 ? -28.854 16.443 -35.164 1.00 75.94 371 GLU A CA 1
ATOM 2908 C C . GLU A 1 371 ? -28.621 15.501 -33.972 1.00 75.94 371 GLU A C 1
ATOM 2910 O O . GLU A 1 371 ? -29.277 15.653 -32.941 1.00 75.94 371 GLU A O 1
ATOM 2915 N N . ASP A 1 372 ? -27.665 14.570 -34.077 1.00 70.38 372 ASP A N 1
ATOM 2916 C CA . ASP A 1 372 ? -27.291 13.683 -32.967 1.00 70.38 372 ASP A CA 1
ATOM 2917 C C . ASP A 1 372 ? -26.737 14.488 -31.781 1.00 70.38 372 ASP A C 1
ATOM 2919 O O . ASP A 1 372 ? -27.127 14.276 -30.630 1.00 70.38 372 ASP A O 1
ATOM 2923 N N . LEU A 1 373 ? -25.862 15.464 -32.054 1.00 72.81 373 LEU A N 1
ATOM 2924 C CA . LEU A 1 373 ? -25.309 16.357 -31.032 1.00 72.81 373 LEU A CA 1
ATOM 2925 C C . LEU A 1 373 ? -26.383 17.229 -30.374 1.00 72.81 373 LEU A C 1
ATOM 2927 O O . LEU A 1 373 ? -26.330 17.445 -29.165 1.00 72.81 373 LEU A O 1
ATOM 2931 N N . GLU A 1 374 ? -27.357 17.727 -31.135 1.00 76.94 374 GLU A N 1
ATOM 2932 C CA . GLU A 1 374 ? -28.475 18.505 -30.591 1.00 76.94 374 GLU A CA 1
ATOM 2933 C C . GLU A 1 374 ? -29.379 17.657 -29.688 1.00 76.94 374 GLU A C 1
ATOM 2935 O O . GLU A 1 374 ? -29.735 18.101 -28.595 1.00 76.94 374 GLU A O 1
ATOM 2940 N N . GLN A 1 375 ? -29.692 16.419 -30.082 1.00 74.19 375 GLN A N 1
ATOM 2941 C CA . GLN A 1 375 ? -30.464 15.497 -29.241 1.00 74.19 375 GLN A CA 1
ATOM 2942 C C . GLN A 1 375 ? -29.717 15.134 -27.955 1.00 74.19 375 GLN A C 1
ATOM 2944 O O . GLN A 1 375 ? -30.313 15.128 -26.877 1.00 74.19 375 GLN A O 1
ATOM 2949 N N . LEU A 1 376 ? -28.409 14.884 -28.044 1.00 70.12 376 LEU A N 1
ATOM 2950 C CA . LEU A 1 376 ? -27.580 14.602 -26.874 1.00 70.12 376 LEU A CA 1
ATOM 2951 C C . LEU A 1 376 ? -27.478 15.817 -25.943 1.00 70.12 376 LEU A C 1
ATOM 2953 O O . LEU A 1 376 ? -27.627 15.659 -24.737 1.00 70.12 376 LEU A O 1
ATOM 2957 N N . ARG A 1 377 ? -27.313 17.037 -26.468 1.00 76.69 377 ARG A N 1
ATOM 2958 C CA . ARG A 1 377 ? -27.323 18.269 -25.652 1.00 76.69 377 ARG A CA 1
ATOM 2959 C C . ARG A 1 377 ? -28.683 18.559 -25.017 1.00 76.69 377 ARG A C 1
ATOM 2961 O O . ARG A 1 377 ? -28.736 19.165 -23.953 1.00 76.69 377 ARG A O 1
ATOM 2968 N N . ALA A 1 378 ? -29.777 18.133 -25.647 1.00 70.50 378 ALA A N 1
ATOM 2969 C CA . ALA A 1 378 ? -31.114 18.241 -25.069 1.00 70.50 378 ALA A CA 1
ATOM 2970 C C . ALA A 1 378 ? -31.361 17.202 -23.960 1.00 70.50 378 ALA A C 1
ATOM 2972 O O . ALA A 1 378 ? -32.103 17.477 -23.018 1.00 70.50 378 ALA A O 1
ATOM 2973 N N . ALA A 1 379 ? -30.751 16.017 -24.065 1.00 65.69 379 ALA A N 1
ATOM 2974 C CA . ALA A 1 379 ? -30.895 14.928 -23.098 1.00 65.69 379 ALA A CA 1
ATOM 2975 C C . ALA A 1 379 ? -29.930 15.034 -21.902 1.00 65.69 379 ALA A C 1
ATOM 2977 O O . ALA A 1 379 ? -30.267 14.598 -20.802 1.00 65.69 379 ALA A O 1
ATOM 2978 N N . PHE A 1 380 ? -28.747 15.619 -22.102 1.00 62.66 380 PHE A N 1
ATOM 2979 C CA . PHE A 1 380 ? -27.703 15.757 -21.089 1.00 62.66 380 PHE A CA 1
ATOM 2980 C C . PHE A 1 380 ? -27.425 17.236 -20.825 1.00 62.66 380 PHE A C 1
ATOM 2982 O O . PHE A 1 380 ? -26.977 17.929 -21.738 1.00 62.66 380 PHE A O 1
ATOM 2989 N N . PRO A 1 381 ? -27.669 17.739 -19.601 1.00 63.16 381 PRO A N 1
ATOM 2990 C CA . PRO A 1 381 ? -27.457 19.154 -19.330 1.00 63.16 381 PRO A CA 1
ATOM 2991 C C . PRO A 1 381 ? -25.989 19.576 -19.439 1.00 63.16 381 PRO A C 1
ATOM 2993 O O . PRO A 1 381 ? -25.060 18.771 -19.427 1.00 63.16 381 PRO A O 1
ATOM 2996 N N . GLU A 1 382 ? -25.800 20.882 -19.571 1.00 66.19 382 GLU A N 1
ATOM 2997 C CA . GLU A 1 382 ? -24.486 21.503 -19.668 1.00 66.19 382 GLU A CA 1
ATOM 2998 C C . GLU A 1 382 ? -23.651 21.277 -18.401 1.00 66.19 382 GLU A C 1
ATOM 3000 O O . GLU A 1 382 ? -24.172 21.480 -17.297 1.00 66.19 382 GLU A O 1
ATOM 3005 N N . PRO A 1 383 ? -22.350 20.928 -18.525 1.00 67.38 383 PRO A N 1
ATOM 3006 C CA . PRO A 1 383 ? -21.442 20.937 -17.389 1.00 67.38 383 PRO A CA 1
ATOM 3007 C C . PRO A 1 383 ? -21.507 22.300 -16.685 1.00 67.38 383 PRO A C 1
ATOM 3009 O O . PRO A 1 383 ? -21.517 23.335 -17.368 1.00 67.38 383 PRO A O 1
ATOM 3012 N N . PRO A 1 384 ? -21.546 22.335 -15.340 1.00 63.81 384 PRO A N 1
ATOM 3013 C CA . PRO A 1 384 ? -21.700 23.579 -14.599 1.00 63.81 384 PRO A CA 1
ATOM 3014 C C . PRO A 1 384 ? -20.607 24.582 -14.979 1.00 63.81 384 PRO A C 1
ATOM 3016 O O . PRO A 1 384 ? -19.451 24.217 -15.202 1.00 63.81 384 PRO A O 1
ATOM 3019 N N . LYS A 1 385 ? -20.973 25.869 -15.050 1.00 65.50 385 LYS A N 1
ATOM 3020 C CA . LYS A 1 385 ? -19.991 26.942 -15.236 1.00 65.50 385 LYS A CA 1
ATOM 3021 C C . LYS A 1 385 ? -19.017 26.917 -14.059 1.00 65.50 385 LYS A C 1
ATOM 3023 O O . LYS A 1 385 ? -19.432 27.082 -12.915 1.00 65.50 385 LYS A O 1
ATOM 3028 N N . ARG A 1 386 ? -17.740 26.712 -14.367 1.00 68.94 386 ARG A N 1
ATOM 3029 C CA . ARG A 1 386 ? -16.655 26.663 -13.387 1.00 68.94 386 ARG A CA 1
ATOM 3030 C C . ARG A 1 386 ? -16.143 28.074 -13.115 1.00 68.94 386 ARG A C 1
ATOM 3032 O O . ARG A 1 386 ? -15.921 28.840 -14.053 1.00 68.94 386 ARG A O 1
ATOM 3039 N N . ASP A 1 387 ? -15.965 28.414 -11.845 1.00 72.12 387 ASP A N 1
ATOM 3040 C CA . ASP A 1 387 ? -15.325 29.666 -11.430 1.00 72.12 387 ASP A CA 1
ATOM 3041 C C . ASP A 1 387 ? -13.813 29.449 -11.436 1.00 72.12 387 ASP A C 1
ATOM 3043 O O . ASP A 1 387 ? -13.282 28.948 -10.459 1.00 72.12 387 ASP A O 1
ATOM 3047 N N . LEU A 1 388 ? -13.118 29.727 -12.540 1.00 71.44 388 LEU A N 1
ATOM 3048 C CA . LEU A 1 388 ? -11.700 29.376 -12.678 1.00 71.44 388 LEU A CA 1
ATOM 3049 C C . LEU A 1 388 ? -10.756 30.476 -12.140 1.00 71.44 388 LEU A C 1
ATOM 3051 O O . LEU A 1 388 ? -11.022 31.677 -12.239 1.00 71.44 388 LEU A O 1
ATOM 3055 N N . ASP A 1 389 ? -9.633 30.083 -11.541 1.00 70.88 389 ASP A N 1
ATOM 3056 C CA . ASP A 1 389 ? -8.522 30.978 -11.207 1.00 70.88 389 ASP A CA 1
ATOM 3057 C C . ASP A 1 389 ? -7.649 31.284 -12.441 1.00 70.88 389 ASP A C 1
ATOM 3059 O O . ASP A 1 389 ? -7.912 30.808 -13.546 1.00 70.88 389 ASP A O 1
ATOM 3063 N N . SER A 1 390 ? -6.612 32.113 -12.273 1.00 69.12 390 SER A N 1
ATOM 3064 C CA . SER A 1 390 ? -5.720 32.524 -13.370 1.00 69.12 390 SER A CA 1
ATOM 3065 C C . SER A 1 390 ? -4.929 31.378 -14.002 1.00 69.12 390 SER A C 1
ATOM 3067 O O . SER A 1 390 ? -4.268 31.593 -15.014 1.00 69.12 390 SER A O 1
ATOM 3069 N N . ARG A 1 391 ? -4.953 30.191 -13.394 1.00 61.91 391 ARG A N 1
ATOM 3070 C CA . ARG A 1 391 ? -4.297 28.994 -13.905 1.00 61.91 391 ARG A CA 1
ATOM 3071 C C . ARG A 1 391 ? -5.306 28.008 -14.515 1.00 61.91 391 ARG A C 1
ATOM 3073 O O . ARG A 1 391 ? -4.912 27.072 -15.182 1.00 61.91 391 ARG A O 1
ATOM 3080 N N . GLY A 1 392 ? -6.613 28.270 -14.411 1.00 63.00 392 GLY A N 1
ATOM 3081 C CA . GLY A 1 392 ? -7.661 27.411 -14.977 1.00 63.00 392 GLY A CA 1
ATOM 3082 C C . GLY A 1 392 ? -8.229 26.396 -13.981 1.00 63.00 392 GLY A C 1
ATOM 3083 O O . GLY A 1 392 ? -8.898 25.443 -14.385 1.00 63.00 392 GLY A O 1
ATOM 3084 N N . VAL A 1 393 ? -7.997 26.605 -12.682 1.00 61.59 393 VAL A N 1
ATOM 3085 C CA . VAL A 1 393 ? -8.460 25.733 -11.595 1.00 61.59 393 VAL A CA 1
ATOM 3086 C C . VAL A 1 393 ? -9.759 26.263 -11.006 1.00 61.59 393 VAL A C 1
ATOM 3088 O O . VAL A 1 393 ? -9.882 27.455 -10.745 1.00 61.59 393 VAL A O 1
ATOM 3091 N N . ASP A 1 394 ? -10.728 25.386 -10.747 1.00 66.19 394 ASP A N 1
ATOM 3092 C CA . ASP A 1 394 ? -11.999 25.789 -10.141 1.00 66.19 394 ASP A CA 1
ATOM 3093 C C . ASP A 1 394 ? -11.803 26.311 -8.710 1.00 66.19 394 ASP A C 1
ATOM 3095 O O . ASP A 1 394 ? -11.433 25.570 -7.802 1.00 66.19 394 ASP A O 1
ATOM 3099 N N . ARG A 1 395 ? -12.089 27.592 -8.485 1.00 65.31 395 ARG A N 1
ATOM 3100 C CA . ARG A 1 395 ? -11.971 28.281 -7.203 1.00 65.31 395 ARG A CA 1
ATOM 3101 C C . ARG A 1 395 ? -12.872 27.702 -6.127 1.00 65.31 395 ARG A C 1
ATOM 3103 O O . ARG A 1 395 ? -12.600 27.944 -4.953 1.00 65.31 395 ARG A O 1
ATOM 3110 N N . SER A 1 396 ? -13.906 26.927 -6.469 1.00 62.31 396 SER A N 1
ATOM 3111 C CA . SER A 1 396 ? -14.650 26.140 -5.477 1.00 62.31 396 SER A CA 1
ATOM 3112 C C . SER A 1 396 ? -13.740 25.195 -4.681 1.00 62.31 396 SER A C 1
ATOM 3114 O O . SER A 1 396 ? -14.025 24.937 -3.512 1.00 62.31 396 SER A O 1
ATOM 3116 N N . ILE A 1 397 ? -12.582 24.806 -5.238 1.00 56.34 397 ILE A N 1
ATOM 3117 C CA . ILE A 1 397 ? -11.530 24.059 -4.535 1.00 56.34 397 ILE A CA 1
ATOM 3118 C C . ILE A 1 397 ? -11.001 24.794 -3.299 1.00 56.34 397 ILE A C 1
ATOM 3120 O O . ILE A 1 397 ? -10.704 24.170 -2.272 1.00 56.34 397 ILE A O 1
ATOM 3124 N N . TYR A 1 398 ? -11.008 26.123 -3.344 1.00 54.47 398 TYR A N 1
ATOM 3125 C CA . TYR A 1 398 ? -10.536 27.009 -2.284 1.00 54.47 398 TYR A CA 1
ATOM 3126 C C . TYR A 1 398 ? -11.664 27.525 -1.372 1.00 54.47 398 TYR A C 1
ATOM 3128 O O . TYR A 1 398 ? -11.401 28.224 -0.400 1.00 54.47 398 TYR A O 1
ATOM 3136 N N . ARG A 1 399 ? -12.940 27.206 -1.636 1.00 55.41 399 ARG A N 1
ATOM 3137 C CA . ARG A 1 399 ? -14.086 27.752 -0.872 1.00 55.41 399 ARG A CA 1
ATOM 3138 C C . ARG A 1 399 ? -14.388 27.012 0.439 1.00 55.41 399 ARG A C 1
ATOM 3140 O O . ARG A 1 399 ? -15.444 27.230 1.030 1.00 55.41 399 ARG A O 1
ATOM 3147 N N . SER A 1 400 ? -13.485 26.160 0.929 1.00 55.03 400 SER A N 1
ATOM 3148 C CA . SER A 1 400 ? -13.703 25.472 2.203 1.00 55.03 400 SER A CA 1
ATOM 3149 C C . SER A 1 400 ? -13.441 26.382 3.403 1.00 55.03 400 SER A C 1
ATOM 3151 O O . SER A 1 400 ? -12.563 27.243 3.403 1.00 55.03 400 SER A O 1
ATOM 3153 N N . SER A 1 401 ? -14.194 26.162 4.476 1.00 52.16 401 SER A N 1
ATOM 3154 C CA . SER A 1 401 ? -14.019 26.882 5.745 1.00 52.16 401 SER A CA 1
ATOM 3155 C C . SER A 1 401 ? -12.676 26.594 6.432 1.00 52.16 401 SER A C 1
ATOM 3157 O O . SER A 1 401 ? -12.233 27.408 7.234 1.00 52.16 401 SER A O 1
ATOM 3159 N N . LEU A 1 402 ? -12.011 25.479 6.103 1.00 48.59 402 LEU A N 1
ATOM 3160 C CA . LEU A 1 402 ? -10.640 25.193 6.543 1.00 48.59 402 LEU A CA 1
ATOM 3161 C C . LEU A 1 402 ? -9.600 26.018 5.777 1.00 48.59 402 LEU A C 1
ATOM 3163 O O . LEU A 1 402 ? -8.626 26.454 6.375 1.00 48.59 402 LEU A O 1
ATOM 3167 N N . TRP A 1 403 ? -9.827 26.268 4.484 1.00 45.12 403 TRP A N 1
ATOM 3168 C CA . TRP A 1 403 ? -8.901 26.997 3.614 1.00 45.12 403 TRP A CA 1
ATOM 3169 C C . TRP A 1 403 ? -8.866 28.500 3.900 1.00 45.12 403 TRP A C 1
ATOM 3171 O O . TRP A 1 403 ? -7.809 29.117 3.901 1.00 45.12 403 TRP A O 1
ATOM 3181 N N . ASN A 1 404 ? -10.024 29.092 4.199 1.00 51.66 404 ASN A N 1
ATOM 3182 C CA . ASN A 1 404 ? -10.110 30.512 4.551 1.00 51.66 404 ASN A CA 1
ATOM 3183 C C . ASN A 1 404 ? -9.705 30.803 6.011 1.00 51.66 404 ASN A C 1
ATOM 3185 O O . ASN A 1 404 ? -9.777 31.952 6.448 1.00 51.66 404 ASN A O 1
ATOM 3189 N N . SER A 1 405 ? -9.318 29.781 6.784 1.00 49.03 405 SER A N 1
ATOM 3190 C CA . SER A 1 405 ? -8.852 29.959 8.158 1.00 49.03 405 SER A CA 1
ATOM 3191 C C . SER A 1 405 ? -7.357 30.258 8.192 1.00 49.03 405 SER A C 1
ATOM 3193 O O . SER A 1 405 ? -6.553 29.532 7.618 1.00 49.03 405 SER A O 1
ATOM 3195 N N . VAL A 1 406 ? -6.976 31.273 8.969 1.00 48.59 406 VAL A N 1
ATOM 3196 C CA . VAL A 1 406 ? -5.572 31.602 9.275 1.00 48.59 406 VAL A CA 1
ATOM 3197 C C . VAL A 1 406 ? -4.864 30.446 10.004 1.00 48.59 406 VAL A C 1
ATOM 3199 O O . VAL A 1 406 ? -3.645 30.329 9.948 1.00 48.59 406 VAL A O 1
ATOM 3202 N N . ASN A 1 407 ? -5.625 29.572 10.672 1.00 54.88 407 ASN A N 1
ATOM 3203 C CA . ASN A 1 407 ? -5.136 28.339 11.282 1.00 54.88 407 ASN A CA 1
ATOM 3204 C C . ASN A 1 407 ? -6.158 27.208 11.026 1.00 54.88 407 ASN A C 1
ATOM 3206 O O . ASN A 1 407 ? -7.173 27.125 11.731 1.00 54.88 407 ASN A O 1
ATOM 3210 N N . PRO A 1 408 ? -5.958 26.380 9.985 1.00 53.22 408 PRO A N 1
ATOM 3211 C CA . PRO A 1 408 ? -6.884 25.312 9.605 1.00 53.22 408 PRO A CA 1
ATOM 3212 C C . PRO A 1 408 ? -7.080 24.270 10.708 1.00 53.22 408 PRO A C 1
ATOM 3214 O O . PRO A 1 408 ? -8.212 23.862 10.957 1.00 53.22 408 PRO A O 1
ATOM 3217 N N . SER A 1 409 ? -6.015 23.914 11.430 1.00 49.72 409 SER A N 1
ATOM 3218 C CA . SER A 1 409 ? -6.065 22.993 12.570 1.00 49.72 409 SER A CA 1
ATOM 3219 C C . SER A 1 409 ? -6.919 23.572 13.698 1.00 49.72 409 SER A C 1
ATOM 3221 O O . SER A 1 409 ? -7.839 22.918 14.174 1.00 49.72 409 SER A O 1
ATOM 3223 N N . ALA A 1 410 ? -6.729 24.846 14.058 1.00 54.84 410 ALA A N 1
ATOM 3224 C CA . ALA A 1 410 ? -7.567 25.519 15.053 1.00 54.84 410 ALA A CA 1
ATOM 3225 C C . ALA A 1 410 ? -9.022 25.705 14.591 1.00 54.84 410 ALA A C 1
ATOM 3227 O O . ALA A 1 410 ? -9.931 25.687 15.416 1.00 54.84 410 ALA A O 1
ATOM 3228 N N . ALA A 1 411 ? -9.274 25.860 13.288 1.00 56.09 411 ALA A N 1
ATOM 3229 C CA . ALA A 1 411 ? -10.632 25.883 12.749 1.00 56.09 411 ALA A CA 1
ATOM 3230 C C . ALA A 1 411 ? -11.293 24.500 12.775 1.00 56.09 411 ALA A C 1
ATOM 3232 O O . ALA A 1 411 ? -12.487 24.423 13.053 1.00 56.09 411 ALA A O 1
ATOM 3233 N N . ALA A 1 412 ? -10.542 23.421 12.535 1.00 51.91 412 ALA A N 1
ATOM 3234 C CA . ALA A 1 412 ? -11.012 22.055 12.744 1.00 51.91 412 ALA A CA 1
ATOM 3235 C C . ALA A 1 412 ? -11.311 21.801 14.234 1.00 51.91 412 ALA A C 1
ATOM 3237 O O . ALA A 1 412 ? -12.399 21.336 14.560 1.00 51.91 412 ALA A O 1
ATOM 3238 N N . LEU A 1 413 ? -10.420 22.225 15.140 1.00 54.72 413 LEU A N 1
ATOM 3239 C CA . LEU A 1 413 ? -10.606 22.163 16.598 1.00 54.72 413 LEU A CA 1
ATOM 3240 C C . LEU A 1 413 ? -11.833 22.953 17.072 1.00 54.72 413 LEU A C 1
ATOM 3242 O O . LEU A 1 413 ? -12.656 22.441 17.821 1.00 54.72 413 LEU A O 1
ATOM 3246 N N . LYS A 1 414 ? -12.011 24.189 16.591 1.00 55.53 414 LYS A N 1
ATOM 3247 C CA . LYS A 1 414 ? -13.170 25.034 16.921 1.00 55.53 414 LYS A CA 1
ATOM 3248 C C . LYS A 1 414 ? -14.491 24.448 16.411 1.00 55.53 414 LYS A C 1
ATOM 3250 O O . LYS A 1 414 ? -15.542 24.780 16.939 1.00 55.53 414 LYS A O 1
ATOM 3255 N N . LYS A 1 415 ? -14.460 23.601 15.382 1.00 56.72 415 LYS A N 1
ATOM 3256 C CA . LYS A 1 415 ? -15.645 22.893 14.872 1.00 56.72 415 LYS A CA 1
ATOM 3257 C C . LYS A 1 415 ? -15.969 21.615 15.640 1.00 56.72 415 LYS A C 1
ATOM 3259 O O . LYS A 1 415 ? -17.105 21.164 15.572 1.00 56.72 415 LYS A O 1
ATOM 3264 N N . LEU A 1 416 ? -14.992 21.052 16.351 1.00 49.09 416 LEU A N 1
ATOM 3265 C CA . LEU A 1 416 ? -15.194 19.960 17.309 1.00 49.09 416 LEU A CA 1
ATOM 3266 C C . LEU A 1 416 ? -15.813 20.477 18.630 1.00 49.09 416 LEU A C 1
ATOM 3268 O O . LEU A 1 416 ? -16.309 19.683 19.429 1.00 49.09 416 LEU A O 1
ATOM 3272 N N . ASP A 1 417 ? -15.862 21.804 18.827 1.00 46.09 417 ASP A N 1
ATOM 3273 C CA . ASP A 1 417 ? -16.651 22.476 19.869 1.00 46.09 417 ASP A CA 1
ATOM 3274 C C . ASP A 1 417 ? -18.158 22.403 19.544 1.00 46.09 417 ASP A C 1
ATOM 3276 O O . ASP A 1 417 ? -18.608 22.736 18.444 1.00 46.09 417 ASP A O 1
ATOM 3280 N N . ALA A 1 418 ? -18.964 22.006 20.531 1.00 41.94 418 ALA A N 1
ATOM 3281 C CA . ALA A 1 418 ? -20.383 21.659 20.415 1.00 41.94 418 ALA A CA 1
ATOM 3282 C C . ALA A 1 418 ? -21.314 22.806 19.951 1.00 41.94 418 ALA A C 1
ATOM 3284 O O . ALA A 1 418 ? -22.523 22.607 19.834 1.00 41.94 418 ALA A O 1
ATOM 3285 N N . ARG A 1 419 ? -20.790 24.016 19.712 1.00 38.50 419 ARG A N 1
ATOM 3286 C CA . ARG A 1 419 ? -21.574 25.238 19.456 1.00 38.50 419 ARG A CA 1
ATOM 3287 C C . ARG A 1 419 ? -21.672 25.676 17.987 1.00 38.50 419 ARG A C 1
ATOM 3289 O O . ARG A 1 419 ? -22.372 26.654 17.734 1.00 38.50 419 ARG A O 1
ATOM 3296 N N . ALA A 1 420 ? -21.034 25.005 17.019 1.00 38.00 420 ALA A N 1
ATOM 3297 C CA . ALA A 1 420 ? -21.173 25.373 15.597 1.00 38.00 420 ALA A CA 1
ATOM 3298 C C . ALA A 1 420 ? -20.857 24.231 14.596 1.00 38.00 420 ALA A C 1
ATOM 3300 O O . ALA A 1 420 ? -19.740 24.163 14.074 1.00 38.00 420 ALA A O 1
ATOM 3301 N N . PRO A 1 421 ? -21.832 23.370 14.244 1.00 37.06 421 PRO A N 1
ATOM 3302 C CA . PRO A 1 421 ? -21.635 22.316 13.258 1.00 37.06 421 PRO A CA 1
ATOM 3303 C C . PRO A 1 421 ? -21.778 22.886 11.840 1.00 37.06 421 PRO A C 1
ATOM 3305 O O . PRO A 1 421 ? -22.863 23.236 11.378 1.00 37.06 421 PRO A O 1
ATOM 3308 N N . SER A 1 422 ? -20.678 22.995 11.105 1.00 35.16 422 SER A N 1
ATOM 3309 C CA . SER A 1 422 ? -20.733 23.071 9.642 1.00 35.16 422 SER A CA 1
ATOM 3310 C C . SER A 1 422 ? -19.547 22.304 9.060 1.00 35.16 422 SER A C 1
ATOM 3312 O O . SER A 1 422 ? -18.403 22.620 9.425 1.00 35.16 422 SER A O 1
ATOM 3314 N N . PRO A 1 423 ? -19.781 21.312 8.174 1.00 41.72 423 PRO A N 1
ATOM 3315 C CA . PRO A 1 423 ? -18.737 20.415 7.699 1.00 41.72 423 PRO A CA 1
ATOM 3316 C C . PRO A 1 423 ? -17.563 21.179 7.073 1.00 41.72 423 PRO A C 1
ATOM 3318 O O . PRO A 1 423 ? -17.752 22.212 6.416 1.00 41.72 423 PRO A O 1
ATOM 3321 N N . PRO A 1 424 ? -16.317 20.751 7.309 1.00 41.94 424 PRO A N 1
ATOM 3322 C CA . PRO A 1 424 ? -15.187 21.212 6.526 1.00 41.94 424 PRO A CA 1
ATOM 3323 C C . PRO A 1 424 ? -15.325 20.710 5.083 1.00 41.94 424 PRO A C 1
ATOM 3325 O O . PRO A 1 424 ? -15.028 19.564 4.772 1.00 41.94 424 PRO A O 1
ATOM 3328 N N . GLY A 1 425 ? -15.813 21.592 4.210 1.00 47.22 425 GLY A N 1
ATOM 3329 C CA . GLY A 1 425 ? -16.116 21.215 2.835 1.00 47.22 425 GLY A CA 1
ATOM 3330 C C . GLY A 1 425 ? -14.881 20.777 2.055 1.00 47.22 425 GLY A C 1
ATOM 3331 O O . GLY A 1 425 ? -13.870 21.487 1.996 1.00 47.22 425 GLY A O 1
ATOM 3332 N N . CYS A 1 426 ? -14.967 19.615 1.424 1.00 50.94 426 CYS A N 1
ATOM 3333 C CA . CYS A 1 426 ? -14.094 19.314 0.306 1.00 50.94 426 CYS A CA 1
ATOM 3334 C C . CYS A 1 426 ? -14.589 20.091 -0.938 1.00 50.94 426 CYS A C 1
ATOM 3336 O O . CYS A 1 426 ? -15.730 20.560 -0.979 1.00 50.94 426 CYS A O 1
ATOM 3338 N N . PRO A 1 427 ? -13.715 20.363 -1.917 1.00 38.66 427 PRO A N 1
ATOM 3339 C CA . PRO A 1 427 ? -14.085 21.016 -3.172 1.00 38.66 427 PRO A CA 1
ATOM 3340 C C . PRO A 1 427 ? -15.262 20.352 -3.906 1.00 38.66 427 PRO A C 1
ATOM 3342 O O . PRO A 1 427 ? -15.062 19.398 -4.645 1.00 38.66 427 PRO A O 1
ATOM 3345 N N . GLY A 1 428 ? -16.478 20.890 -3.800 1.00 42.81 428 GLY A N 1
ATOM 3346 C CA . GLY A 1 428 ? -17.613 20.396 -4.598 1.00 42.81 428 GLY A CA 1
ATOM 3347 C C . GLY A 1 428 ? -18.744 19.723 -3.824 1.00 42.81 428 GLY A C 1
ATOM 3348 O O . GLY A 1 428 ? -19.533 18.989 -4.426 1.00 42.81 428 GLY A O 1
ATOM 3349 N N . ASP A 1 429 ? -18.891 20.037 -2.537 1.00 40.84 429 ASP A N 1
ATOM 3350 C CA . ASP A 1 429 ? -20.173 19.882 -1.843 1.00 40.84 429 ASP A CA 1
ATOM 3351 C C . ASP A 1 429 ? -21.314 20.585 -2.622 1.00 40.84 429 ASP A C 1
ATOM 3353 O O . ASP A 1 429 ? -21.096 21.559 -3.348 1.00 40.84 429 ASP A O 1
ATOM 3357 N N . PRO A 1 430 ? -22.548 20.076 -2.500 1.00 38.97 430 PRO A N 1
ATOM 3358 C CA . PRO A 1 430 ? -23.401 19.612 -3.594 1.00 38.97 430 PRO A CA 1
ATOM 3359 C C . PRO A 1 430 ? -23.556 20.591 -4.769 1.00 38.97 430 PRO A C 1
ATOM 3361 O O . PRO A 1 430 ? -24.153 21.662 -4.653 1.00 38.97 430 PRO A O 1
ATOM 3364 N N . GLY A 1 431 ? -23.110 20.151 -5.950 1.00 35.59 431 GLY A N 1
ATOM 3365 C CA . GLY A 1 431 ? -23.479 20.745 -7.234 1.00 35.59 431 GLY A CA 1
ATOM 3366 C C . GLY A 1 431 ? -24.819 20.184 -7.757 1.00 35.59 431 GLY A C 1
ATOM 3367 O O . GLY A 1 431 ? -25.025 18.975 -7.671 1.00 35.59 431 GLY A O 1
ATOM 3368 N N . PRO A 1 432 ? -25.710 20.995 -8.365 1.00 32.47 432 PRO A N 1
ATOM 3369 C CA . PRO A 1 432 ? -27.076 20.599 -8.758 1.00 32.47 432 PRO A CA 1
ATOM 3370 C C . PRO A 1 432 ? -27.207 19.487 -9.814 1.00 32.47 432 PRO A C 1
ATOM 3372 O O . PRO A 1 432 ? -28.327 19.112 -10.149 1.00 32.47 432 PRO A O 1
ATOM 3375 N N . TRP A 1 433 ? -26.104 19.017 -10.403 1.00 35.56 433 TRP A N 1
ATOM 3376 C CA . TRP A 1 433 ? -26.145 18.284 -11.671 1.00 35.56 433 TRP A CA 1
ATOM 3377 C C . TRP A 1 433 ? -25.607 16.845 -11.637 1.00 35.56 433 TRP A C 1
ATOM 3379 O O . TRP A 1 433 ? -25.847 16.084 -12.568 1.00 35.56 433 TRP A O 1
ATOM 3389 N N . MET A 1 434 ? -24.952 16.422 -10.553 1.00 36.72 434 MET A N 1
ATOM 3390 C CA . MET A 1 434 ? -24.643 15.006 -10.334 1.00 36.72 434 MET A CA 1
ATOM 3391 C C . MET A 1 434 ? -24.785 14.678 -8.849 1.00 36.72 434 MET A C 1
ATOM 3393 O O . MET A 1 434 ? -24.096 15.305 -8.038 1.00 36.72 434 MET A O 1
ATOM 3397 N N . PRO A 1 435 ? -25.661 13.730 -8.473 1.00 32.78 435 PRO A N 1
ATOM 3398 C CA . PRO A 1 435 ? -25.767 13.316 -7.089 1.00 32.78 435 PRO A CA 1
ATOM 3399 C C . PRO A 1 435 ? -24.433 12.762 -6.589 1.00 32.78 435 PRO A C 1
ATOM 3401 O O . PRO A 1 435 ? -23.643 12.189 -7.339 1.00 32.78 435 PRO A O 1
ATOM 3404 N N . ASN A 1 436 ? -24.182 12.998 -5.307 1.00 41.16 436 ASN A N 1
ATOM 3405 C CA . ASN A 1 436 ? -22.967 12.608 -4.613 1.00 41.16 436 ASN A CA 1
ATOM 3406 C C . ASN A 1 436 ? -22.678 11.115 -4.849 1.00 41.16 436 ASN A C 1
ATOM 3408 O O . ASN A 1 436 ? -23.618 10.316 -4.744 1.00 41.16 436 ASN A O 1
ATOM 3412 N N . LEU A 1 437 ? -21.410 10.738 -5.095 1.00 37.97 437 LEU A N 1
ATOM 3413 C CA . LEU A 1 437 ? -21.036 9.318 -5.189 1.00 37.97 437 LEU A CA 1
ATOM 3414 C C . LEU A 1 437 ? -21.509 8.563 -3.942 1.00 37.97 437 LEU A C 1
ATOM 3416 O O . LEU A 1 437 ? -21.951 7.432 -4.050 1.00 37.97 437 LEU A O 1
ATOM 3420 N N . GLY A 1 438 ? -21.543 9.247 -2.796 1.00 38.53 438 GLY A N 1
ATOM 3421 C CA . GLY A 1 438 ? -22.004 8.683 -1.539 1.00 38.53 438 GLY A CA 1
ATOM 3422 C C . GLY A 1 438 ? -23.245 9.312 -0.907 1.00 38.53 438 GLY A C 1
ATOM 3423 O O . GLY A 1 438 ? -23.257 9.373 0.307 1.00 38.53 438 GLY A O 1
ATOM 3424 N N . LYS A 1 439 ? -24.252 9.840 -1.630 1.00 37.47 439 LYS A N 1
ATOM 3425 C CA . LYS A 1 439 ? -25.563 10.198 -0.999 1.00 37.47 439 LYS A CA 1
ATOM 3426 C C . LYS A 1 439 ? -26.812 10.016 -1.873 1.00 37.47 439 LYS A C 1
ATOM 3428 O O . LYS A 1 439 ? -27.905 10.039 -1.324 1.00 37.47 439 LYS A O 1
ATOM 3433 N N . PHE A 1 440 ? -26.697 9.883 -3.199 1.00 32.38 440 PHE A N 1
ATOM 3434 C CA . PHE A 1 440 ? -27.888 9.804 -4.072 1.00 32.38 440 PHE A CA 1
ATOM 3435 C C . PHE A 1 440 ? -27.685 9.043 -5.398 1.00 32.38 440 PHE A C 1
ATOM 3437 O O . PHE A 1 440 ? -28.588 9.037 -6.236 1.00 32.38 440 PHE A O 1
ATOM 3444 N N . LEU A 1 441 ? -26.518 8.435 -5.637 1.00 43.66 441 LEU A N 1
ATOM 3445 C CA . LEU A 1 441 ? -26.365 7.519 -6.769 1.00 43.66 441 LEU A CA 1
ATOM 3446 C C . LEU A 1 441 ? -26.968 6.147 -6.427 1.00 43.66 441 LEU A C 1
ATOM 3448 O O . LEU A 1 441 ? -26.997 5.790 -5.251 1.00 43.66 441 LEU A O 1
ATOM 3452 N N . PRO A 1 442 ? -27.408 5.356 -7.426 1.00 46.56 442 PRO A N 1
ATOM 3453 C CA . PRO A 1 442 ? -27.624 3.927 -7.223 1.00 46.56 442 PRO A CA 1
ATOM 3454 C C . PRO A 1 442 ? -26.380 3.318 -6.563 1.00 46.56 442 PRO A C 1
ATOM 3456 O O . PRO A 1 442 ? -25.268 3.643 -6.993 1.00 46.56 442 PRO A O 1
ATOM 3459 N N . ASP A 1 443 ? -26.555 2.430 -5.578 1.00 45.75 443 ASP A N 1
ATOM 3460 C CA . ASP A 1 443 ? -25.463 1.818 -4.791 1.00 45.75 443 ASP A CA 1
ATOM 3461 C C . ASP A 1 443 ? -24.316 1.273 -5.659 1.00 45.75 443 ASP A C 1
ATOM 3463 O O . ASP A 1 443 ? -23.150 1.289 -5.266 1.00 45.75 443 ASP A O 1
ATOM 3467 N N . PHE A 1 444 ? -24.629 0.888 -6.900 1.00 53.97 444 PHE A N 1
ATOM 3468 C CA . PHE A 1 444 ? -23.672 0.502 -7.932 1.00 53.97 444 PHE A CA 1
ATOM 3469 C C . PHE A 1 444 ? -22.518 1.498 -8.151 1.00 53.97 444 PHE A C 1
ATOM 3471 O O . PHE A 1 444 ? -21.383 1.061 -8.330 1.00 53.97 444 PHE A O 1
ATOM 3478 N N . PHE A 1 445 ? -22.777 2.811 -8.157 1.00 58.81 445 PHE A N 1
ATOM 3479 C CA . PHE A 1 445 ? -21.716 3.812 -8.315 1.00 58.81 445 PHE A CA 1
ATOM 3480 C C . PHE A 1 445 ? -21.065 4.172 -6.982 1.00 58.81 445 PHE A C 1
ATOM 3482 O O . PHE A 1 445 ? -19.863 4.415 -6.958 1.00 58.81 445 PHE A O 1
ATOM 3489 N N . GLY A 1 446 ? -21.833 4.187 -5.888 1.00 65.19 446 GLY A N 1
ATOM 3490 C CA . GLY A 1 446 ? -21.321 4.556 -4.568 1.00 65.19 446 GLY A CA 1
ATOM 3491 C C . GLY A 1 446 ? -20.322 3.561 -3.996 1.00 65.19 446 GLY A C 1
ATOM 3492 O O . GLY A 1 446 ? -19.385 3.970 -3.320 1.00 65.19 446 GLY A O 1
ATOM 3493 N N . ARG A 1 447 ? -20.445 2.280 -4.358 1.00 80.06 447 ARG A N 1
ATOM 3494 C CA . ARG A 1 447 ? -19.499 1.237 -3.949 1.00 80.06 447 ARG A CA 1
ATOM 3495 C C . ARG A 1 447 ? -18.156 1.271 -4.680 1.00 80.06 447 ARG A C 1
ATOM 3497 O O . ARG A 1 447 ? -17.214 0.667 -4.198 1.00 80.06 447 ARG A O 1
ATOM 3504 N N . ILE A 1 448 ? -18.015 1.959 -5.819 1.00 82.69 448 ILE A N 1
ATOM 3505 C CA . ILE A 1 448 ? -16.743 2.011 -6.572 1.00 82.69 448 ILE A CA 1
ATOM 3506 C C . ILE A 1 448 ? -15.619 2.518 -5.640 1.00 82.69 448 ILE A C 1
ATOM 3508 O O . ILE A 1 448 ? -15.810 3.516 -4.952 1.00 82.69 448 ILE A O 1
ATOM 3512 N N . PHE A 1 449 ? -14.472 1.821 -5.603 1.00 90.00 449 PHE A N 1
ATOM 3513 C CA . PHE A 1 449 ? -13.351 2.009 -4.653 1.00 90.00 449 PHE A CA 1
ATOM 3514 C C . PHE A 1 449 ? -13.609 1.613 -3.189 1.00 90.00 449 PHE A C 1
ATOM 3516 O O . PHE A 1 449 ? -12.728 1.800 -2.349 1.00 90.00 449 PHE A O 1
ATOM 3523 N N . HIS A 1 450 ? -14.758 1.034 -2.856 1.00 93.38 450 HIS A N 1
ATOM 3524 C CA . HIS A 1 450 ? -14.963 0.401 -1.553 1.00 93.38 450 HIS A CA 1
ATOM 3525 C C . HIS A 1 450 ? -14.507 -1.060 -1.595 1.00 93.38 450 HIS A C 1
ATOM 3527 O O . HIS A 1 450 ? -14.504 -1.662 -2.681 1.00 93.38 450 HIS A O 1
ATOM 3533 N N . PRO A 1 451 ? -14.098 -1.632 -0.448 1.00 96.19 451 PRO A N 1
ATOM 3534 C CA . PRO A 1 451 ? -13.820 -3.054 -0.355 1.00 96.19 451 PRO A CA 1
ATOM 3535 C C . PRO A 1 451 ? -15.060 -3.859 -0.769 1.00 96.19 451 PRO A C 1
ATOM 3537 O O . PRO A 1 451 ? -16.180 -3.501 -0.412 1.00 96.19 451 PRO A O 1
ATOM 3540 N N . ASN A 1 452 ? -14.874 -4.919 -1.552 1.00 94.81 452 ASN A N 1
ATOM 3541 C CA . ASN A 1 452 ? -15.950 -5.882 -1.814 1.00 94.81 452 ASN A CA 1
ATOM 3542 C C . ASN A 1 452 ? -16.077 -6.877 -0.650 1.00 94.81 452 ASN A C 1
ATOM 3544 O O . ASN A 1 452 ? -15.466 -6.682 0.401 1.00 94.81 452 ASN A O 1
ATOM 3548 N N . GLU A 1 453 ? -16.870 -7.938 -0.812 1.00 94.31 453 GLU A N 1
ATOM 3549 C CA . GLU A 1 453 ? -17.029 -8.954 0.236 1.00 94.31 453 GLU A CA 1
ATOM 3550 C C . GLU A 1 453 ? -15.683 -9.558 0.673 1.00 94.31 453 GLU A C 1
ATOM 3552 O O . GLU A 1 453 ? -15.405 -9.619 1.870 1.00 94.31 453 GLU A O 1
ATOM 3557 N N . ASP A 1 454 ? -14.801 -9.904 -0.270 1.00 94.81 454 ASP A N 1
ATOM 3558 C CA . ASP A 1 454 ? -13.463 -10.424 0.041 1.00 94.81 454 ASP A CA 1
ATOM 3559 C C . ASP A 1 454 ? -12.574 -9.375 0.725 1.00 94.81 454 ASP A C 1
ATOM 3561 O O . ASP A 1 454 ? -11.813 -9.688 1.643 1.00 94.81 454 ASP A O 1
ATOM 3565 N N . GLY A 1 455 ? -12.696 -8.106 0.328 1.00 95.75 455 GLY A N 1
ATOM 3566 C CA . GLY A 1 455 ? -12.033 -6.990 0.997 1.00 95.75 455 GLY A CA 1
ATOM 3567 C C . GLY A 1 455 ? -12.496 -6.814 2.446 1.00 95.75 455 GLY A C 1
ATOM 3568 O O . GLY A 1 455 ? -11.666 -6.672 3.344 1.00 95.75 455 GLY A O 1
ATOM 3569 N N . HIS A 1 456 ? -13.803 -6.892 2.712 1.00 97.94 456 HIS A N 1
ATOM 3570 C CA . HIS A 1 456 ? -14.340 -6.856 4.075 1.00 97.94 456 HIS A CA 1
ATOM 3571 C C . HIS A 1 456 ? -13.952 -8.084 4.895 1.00 97.94 456 HIS A C 1
ATOM 3573 O O . HIS A 1 456 ? -13.654 -7.939 6.081 1.00 97.94 456 HIS A O 1
ATOM 3579 N N . ASN A 1 457 ? -13.866 -9.257 4.270 1.00 94.62 457 ASN A N 1
ATOM 3580 C CA . ASN A 1 457 ? -13.355 -10.464 4.908 1.00 94.62 457 ASN A CA 1
ATOM 3581 C C . ASN A 1 457 ? -11.877 -10.304 5.316 1.00 94.62 457 ASN A C 1
ATOM 3583 O O . ASN A 1 457 ? -11.494 -10.621 6.446 1.00 94.62 457 ASN A O 1
ATOM 3587 N N . ALA A 1 458 ? -11.047 -9.715 4.447 1.00 91.31 458 ALA A N 1
ATOM 3588 C CA . ALA A 1 458 ? -9.668 -9.368 4.786 1.00 91.31 458 ALA A CA 1
ATOM 3589 C C . ALA A 1 458 ? -9.613 -8.358 5.947 1.00 91.31 458 ALA A C 1
ATOM 3591 O O . ALA A 1 458 ? -8.906 -8.583 6.929 1.00 91.31 458 ALA A O 1
ATOM 3592 N N . MET A 1 459 ? -10.403 -7.281 5.900 1.00 97.00 459 MET A N 1
ATOM 3593 C CA . MET A 1 459 ? -10.485 -6.311 7.001 1.00 97.00 459 MET A CA 1
ATOM 3594 C C . MET A 1 459 ? -10.892 -6.964 8.332 1.00 97.00 459 MET A C 1
ATOM 3596 O O . MET A 1 459 ? -10.274 -6.685 9.360 1.00 97.00 459 MET A O 1
ATOM 3600 N N . ALA A 1 460 ? -11.896 -7.846 8.320 1.00 95.75 460 ALA A N 1
ATOM 3601 C CA . ALA A 1 460 ? -12.351 -8.586 9.495 1.00 95.75 460 ALA A CA 1
ATOM 3602 C C . ALA A 1 460 ? -11.236 -9.484 10.049 1.00 95.75 460 ALA A C 1
ATOM 3604 O O . ALA A 1 460 ? -10.941 -9.433 11.241 1.00 95.75 460 ALA A O 1
ATOM 3605 N N . SER A 1 461 ? -10.556 -10.233 9.179 1.00 88.38 461 SER A N 1
ATOM 3606 C CA . SER A 1 461 ? -9.469 -11.144 9.553 1.00 88.38 461 SER A CA 1
ATOM 3607 C C . SER A 1 461 ? -8.314 -10.418 10.249 1.00 88.38 461 SER A C 1
ATOM 3609 O O . SER A 1 461 ? -7.869 -10.829 11.323 1.00 88.38 461 SER A O 1
ATOM 3611 N N . PHE A 1 462 ? -7.856 -9.295 9.685 1.00 90.88 462 PHE A N 1
ATOM 3612 C CA . PHE A 1 462 ? -6.789 -8.488 10.285 1.00 90.88 462 PHE A CA 1
ATOM 3613 C C . PHE A 1 462 ? -7.240 -7.817 11.591 1.00 90.88 462 PHE A C 1
ATOM 3615 O O . PHE A 1 462 ? -6.470 -7.759 12.553 1.00 90.88 462 PHE A O 1
ATOM 3622 N N . MET A 1 463 ? -8.496 -7.368 11.664 1.00 94.19 463 MET A N 1
ATOM 3623 C CA . MET A 1 463 ? -9.069 -6.782 12.877 1.00 94.19 463 MET A CA 1
ATOM 3624 C C . MET A 1 463 ? -9.164 -7.801 14.022 1.00 94.19 463 MET A C 1
ATOM 3626 O O . MET A 1 463 ? -8.780 -7.490 15.153 1.00 94.19 463 MET A O 1
ATOM 3630 N N . VAL A 1 464 ? -9.610 -9.026 13.739 1.00 90.81 464 VAL A N 1
ATOM 3631 C CA . VAL A 1 464 ? -9.682 -10.129 14.710 1.00 90.81 464 VAL A CA 1
ATOM 3632 C C . VAL A 1 464 ? -8.283 -10.519 15.175 1.00 90.81 464 VAL A C 1
ATOM 3634 O O . VAL A 1 464 ? -8.040 -10.568 16.381 1.00 90.81 464 VAL A O 1
ATOM 3637 N N . ALA A 1 465 ? -7.335 -10.699 14.249 1.00 84.62 465 ALA A N 1
ATOM 3638 C CA . ALA A 1 465 ? -5.942 -10.988 14.587 1.00 84.62 465 ALA A CA 1
ATOM 3639 C C . ALA A 1 465 ? -5.344 -9.902 15.495 1.00 84.62 465 ALA A C 1
ATOM 3641 O O . ALA A 1 465 ? -4.698 -10.209 16.501 1.00 84.62 465 ALA A O 1
ATOM 3642 N N . LYS A 1 466 ? -5.622 -8.624 15.202 1.00 89.81 466 LYS A N 1
ATOM 3643 C CA . LYS A 1 466 ? -5.172 -7.522 16.053 1.00 89.81 466 LYS A CA 1
ATOM 3644 C C . LYS A 1 466 ? -5.851 -7.529 17.420 1.00 89.81 466 LYS A C 1
ATOM 3646 O O . LYS A 1 466 ? -5.204 -7.230 18.419 1.00 89.81 466 LYS A O 1
ATOM 3651 N N . THR A 1 467 ? -7.128 -7.888 17.485 1.00 92.38 467 THR A N 1
ATOM 3652 C CA . THR A 1 467 ? -7.859 -8.002 18.754 1.00 92.38 467 THR A CA 1
ATOM 3653 C C . THR A 1 467 ? -7.249 -9.078 19.651 1.00 92.38 467 THR A C 1
ATOM 3655 O O . THR A 1 467 ? -7.060 -8.825 20.838 1.00 92.38 467 THR A O 1
ATOM 3658 N N . ILE A 1 468 ? -6.857 -10.225 19.087 1.00 88.00 468 ILE A N 1
ATOM 3659 C CA . ILE A 1 468 ? -6.176 -11.312 19.811 1.00 88.00 468 ILE A CA 1
ATOM 3660 C C . ILE A 1 468 ? -4.831 -10.836 20.381 1.00 88.00 468 ILE A C 1
ATOM 3662 O O . ILE A 1 468 ? -4.563 -11.038 21.564 1.00 88.00 468 ILE A O 1
ATOM 3666 N N . ASP A 1 469 ? -4.006 -10.145 19.584 1.00 84.69 469 ASP A N 1
ATOM 3667 C CA . ASP A 1 469 ? -2.734 -9.563 20.056 1.00 84.69 469 ASP A CA 1
ATOM 3668 C C . ASP A 1 469 ? -2.949 -8.573 21.214 1.00 84.69 469 ASP A C 1
ATOM 3670 O O . ASP A 1 469 ? -2.250 -8.602 22.230 1.00 84.69 469 ASP A O 1
ATOM 3674 N N . MET A 1 470 ? -3.959 -7.711 21.096 1.00 90.31 470 MET A N 1
ATOM 3675 C CA . MET A 1 470 ? -4.302 -6.764 22.155 1.00 90.31 470 MET A CA 1
ATOM 3676 C C . MET A 1 470 ? -4.836 -7.476 23.405 1.00 90.31 470 MET A C 1
ATOM 3678 O O . MET A 1 470 ? -4.501 -7.077 24.520 1.00 90.31 470 MET A O 1
ATOM 3682 N N . ARG A 1 471 ? -5.608 -8.557 23.246 1.00 90.94 471 ARG A N 1
ATOM 3683 C CA . ARG A 1 471 ? -6.115 -9.354 24.365 1.00 90.94 471 ARG A CA 1
ATOM 3684 C C . ARG A 1 471 ? -4.992 -10.094 25.091 1.00 90.94 471 ARG A C 1
ATOM 3686 O O . ARG A 1 471 ? -4.991 -10.104 26.317 1.00 90.94 471 ARG A O 1
ATOM 3693 N N . ALA A 1 472 ? -4.002 -10.629 24.374 1.00 87.25 472 ALA A N 1
ATOM 3694 C CA . ALA A 1 472 ? -2.814 -11.233 24.983 1.00 87.25 472 ALA A CA 1
ATOM 3695 C C . ALA A 1 472 ? -2.081 -10.240 25.899 1.00 87.25 472 ALA A C 1
ATOM 3697 O O . ALA A 1 472 ? -1.754 -10.574 27.038 1.00 87.25 472 A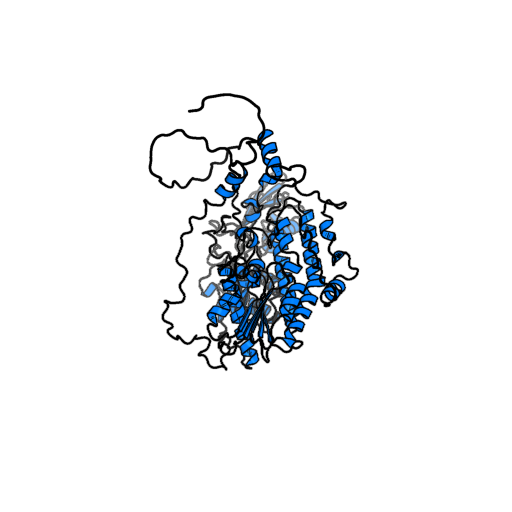LA A O 1
ATOM 3698 N N . LYS A 1 473 ? -1.926 -8.987 25.447 1.00 86.56 473 LYS A N 1
ATOM 3699 C CA . LYS A 1 473 ? -1.336 -7.902 26.250 1.00 86.56 473 LYS A CA 1
ATOM 3700 C C . LYS A 1 473 ? -2.146 -7.608 27.514 1.00 86.56 473 LYS A C 1
ATOM 3702 O O . LYS A 1 473 ? -1.554 -7.467 28.580 1.00 86.56 473 LYS A O 1
ATOM 3707 N N . VAL A 1 474 ? -3.478 -7.565 27.417 1.00 90.19 474 VAL A N 1
ATOM 3708 C CA . VAL A 1 474 ? -4.375 -7.393 28.580 1.00 90.19 474 VAL A CA 1
ATOM 3709 C C . VAL A 1 474 ? -4.211 -8.527 29.593 1.00 90.19 474 VAL A C 1
ATOM 3711 O O . VAL A 1 474 ? -4.194 -8.284 30.796 1.00 90.19 474 VAL A O 1
ATOM 3714 N N . LEU A 1 475 ? -4.049 -9.759 29.112 1.00 88.75 475 LEU A N 1
ATOM 3715 C CA . LEU A 1 475 ? -3.866 -10.948 29.945 1.00 88.75 475 LEU A CA 1
ATOM 3716 C C . LEU A 1 475 ? -2.434 -11.099 30.494 1.00 88.75 475 LEU A C 1
ATOM 3718 O O . LEU A 1 475 ? -2.163 -12.035 31.242 1.00 88.75 475 LEU A O 1
ATOM 3722 N N . GLY A 1 476 ? -1.508 -10.199 30.142 1.00 84.81 476 GLY A N 1
ATOM 3723 C CA . GLY A 1 476 ? -0.102 -10.290 30.546 1.00 84.81 476 GLY A CA 1
ATOM 3724 C C . GLY A 1 476 ? 0.651 -11.450 29.887 1.00 84.81 476 GLY A C 1
ATOM 3725 O O . GLY A 1 476 ? 1.691 -11.874 30.391 1.00 84.81 476 GLY A O 1
ATOM 3726 N N . LEU A 1 477 ? 0.133 -11.970 28.774 1.00 80.50 477 LEU A N 1
ATOM 3727 C CA . LEU A 1 477 ? 0.748 -13.041 28.006 1.00 80.50 477 LEU A CA 1
ATOM 3728 C C . LEU A 1 477 ? 1.675 -12.437 26.951 1.00 80.50 477 LEU A C 1
ATOM 3730 O O . LEU A 1 477 ? 1.302 -11.512 26.225 1.00 80.50 477 LEU A O 1
ATOM 3734 N N . SER A 1 478 ? 2.888 -12.977 26.826 1.00 58.66 478 SER A N 1
ATOM 3735 C CA . SER A 1 478 ? 3.654 -12.785 25.595 1.00 58.66 478 SER A CA 1
ATOM 3736 C C . SER A 1 478 ? 2.857 -13.426 24.459 1.00 58.66 478 SER A C 1
ATOM 3738 O O . SER A 1 478 ? 2.397 -14.554 24.661 1.00 58.66 478 SER A O 1
ATOM 3740 N N . PRO A 1 479 ? 2.695 -12.773 23.291 1.00 54.44 479 PRO A N 1
ATOM 3741 C CA . PRO A 1 479 ? 2.087 -13.425 22.140 1.00 54.44 479 PRO A CA 1
ATOM 3742 C C . PRO A 1 479 ? 2.791 -14.769 21.949 1.00 54.44 479 PRO A C 1
ATOM 3744 O O . PRO A 1 479 ? 4.020 -14.796 21.863 1.00 54.44 479 PRO A O 1
ATOM 3747 N N . GLU A 1 480 ? 2.058 -15.884 21.968 1.00 49.56 480 GLU A N 1
ATOM 3748 C CA . GLU A 1 480 ? 2.618 -17.186 21.603 1.00 49.56 480 GLU A CA 1
ATOM 3749 C C . GLU A 1 480 ? 2.915 -17.143 20.103 1.00 49.56 480 GLU A C 1
ATOM 3751 O O . GLU A 1 480 ? 2.137 -17.569 19.253 1.00 49.56 480 GLU A O 1
ATOM 3756 N N . VAL A 1 481 ? 4.042 -16.528 19.761 1.00 49.03 481 VAL A N 1
ATOM 3757 C CA . VAL A 1 481 ? 4.578 -16.553 18.414 1.00 49.03 481 VAL A CA 1
ATOM 3758 C C . VAL A 1 481 ? 5.041 -17.986 18.178 1.00 49.03 481 VAL A C 1
ATOM 3760 O O . VAL A 1 481 ? 5.771 -18.550 18.999 1.00 49.03 481 VAL A O 1
ATOM 3763 N N . CYS A 1 482 ? 4.592 -18.589 17.073 1.00 48.62 482 CYS A N 1
ATOM 3764 C CA . CYS A 1 482 ? 5.113 -19.860 16.575 1.00 48.62 482 CYS A CA 1
ATOM 3765 C C . CYS A 1 482 ? 6.634 -19.878 16.761 1.00 48.62 482 CYS A C 1
ATOM 3767 O O . CYS A 1 482 ? 7.287 -18.942 16.304 1.00 48.62 482 CYS A O 1
ATOM 3769 N N . LYS A 1 483 ? 7.196 -20.889 17.444 1.00 46.94 483 LYS A N 1
ATOM 3770 C CA . LYS A 1 483 ? 8.650 -21.005 17.655 1.00 46.94 483 LYS A CA 1
ATOM 3771 C C . LYS A 1 483 ? 9.369 -20.779 16.326 1.00 46.94 483 LYS A C 1
ATOM 3773 O O . LYS A 1 483 ? 9.336 -21.650 15.458 1.00 46.94 483 LYS A O 1
ATOM 3778 N N . ILE A 1 484 ? 10.001 -19.620 16.171 1.00 55.69 484 ILE A N 1
ATOM 3779 C CA . ILE A 1 484 ? 10.754 -19.314 14.966 1.00 55.69 484 ILE A CA 1
ATOM 3780 C C . ILE A 1 484 ? 12.054 -20.100 15.062 1.00 55.69 484 ILE A C 1
ATOM 3782 O O . ILE A 1 484 ? 12.906 -19.829 15.904 1.00 55.69 484 ILE A O 1
ATOM 3786 N N . THR A 1 485 ? 12.167 -21.146 14.253 1.00 60.88 485 THR A N 1
ATOM 3787 C CA . THR A 1 485 ? 13.422 -21.872 14.091 1.00 60.88 485 THR A CA 1
ATOM 3788 C C . THR A 1 485 ? 14.291 -21.116 13.100 1.00 60.88 485 THR A C 1
ATOM 3790 O O . THR A 1 485 ? 13.850 -20.858 11.980 1.00 60.88 485 THR A O 1
ATOM 3793 N N . ASP A 1 486 ? 15.515 -20.791 13.514 1.00 79.19 486 ASP A N 1
ATOM 3794 C CA . ASP A 1 486 ? 16.560 -20.304 12.616 1.00 79.19 486 ASP A CA 1
ATOM 3795 C C . ASP A 1 486 ? 16.768 -21.324 11.476 1.00 79.19 486 ASP A C 1
ATOM 3797 O O . ASP A 1 486 ? 16.959 -22.519 11.725 1.00 79.19 486 ASP A O 1
ATOM 3801 N N . GLU A 1 487 ? 16.673 -20.867 10.227 1.00 87.00 487 GLU A N 1
ATOM 3802 C CA . GLU A 1 487 ? 16.820 -21.699 9.033 1.00 87.00 487 GLU A CA 1
ATOM 3803 C C . GLU A 1 487 ? 17.730 -21.013 8.008 1.00 87.00 487 GLU A C 1
ATOM 3805 O O . GLU A 1 487 ? 17.349 -20.023 7.381 1.00 87.00 487 GLU A O 1
ATOM 3810 N N . PHE A 1 488 ? 18.923 -21.574 7.789 1.00 90.81 488 PHE A N 1
ATOM 3811 C CA . PHE A 1 488 ? 19.891 -21.098 6.797 1.00 90.81 488 PHE A CA 1
ATOM 3812 C C . PHE A 1 488 ? 20.001 -22.067 5.611 1.00 90.81 488 PHE A C 1
ATOM 3814 O O . PHE A 1 488 ? 20.389 -23.227 5.776 1.00 90.81 488 PHE A O 1
ATOM 3821 N N . LYS A 1 489 ? 19.696 -21.582 4.403 1.00 92.00 489 LYS A N 1
ATOM 3822 C CA . LYS A 1 489 ? 19.706 -22.338 3.142 1.00 92.00 489 LYS A CA 1
ATOM 3823 C C . LYS A 1 489 ? 20.522 -21.630 2.067 1.00 92.00 489 LYS A C 1
ATOM 3825 O O . LYS A 1 489 ? 20.469 -20.412 1.921 1.00 92.00 489 LYS A O 1
ATOM 3830 N N . CYS A 1 490 ? 21.237 -22.416 1.268 1.00 90.50 490 CYS A N 1
ATOM 3831 C CA . CYS A 1 490 ? 22.093 -21.920 0.193 1.00 90.50 490 CYS A CA 1
ATOM 3832 C C . CYS A 1 490 ? 21.602 -22.421 -1.160 1.00 90.50 490 CYS A C 1
ATOM 3834 O O . CYS A 1 490 ? 21.565 -23.631 -1.385 1.00 90.50 490 CYS A O 1
ATOM 3836 N N . SER A 1 491 ? 21.346 -21.507 -2.098 1.00 89.31 491 SER A N 1
ATOM 3837 C CA . SER A 1 491 ? 20.708 -21.833 -3.381 1.00 89.31 491 SER A CA 1
ATOM 3838 C C . SER A 1 491 ? 21.478 -22.872 -4.207 1.00 89.31 491 SER A C 1
ATOM 3840 O O . SER A 1 491 ? 20.866 -23.738 -4.825 1.00 89.31 491 SER A O 1
ATOM 3842 N N . LYS A 1 492 ? 22.822 -22.851 -4.187 1.00 83.50 492 LYS A N 1
ATOM 3843 C CA . LYS A 1 492 ? 23.667 -23.842 -4.893 1.00 83.50 492 LYS A CA 1
ATOM 3844 C C . LYS A 1 492 ? 23.458 -25.269 -4.371 1.00 83.50 492 LYS A C 1
ATOM 3846 O O . LYS A 1 492 ? 23.446 -26.211 -5.159 1.00 83.50 492 LYS A O 1
ATOM 3851 N N . LYS A 1 493 ? 23.298 -25.443 -3.050 1.00 80.06 493 LYS A N 1
ATOM 3852 C CA . LYS A 1 493 ? 23.072 -26.765 -2.432 1.00 80.06 493 LYS A CA 1
ATOM 3853 C C . LYS A 1 493 ? 21.690 -27.321 -2.774 1.00 80.06 493 LYS A C 1
ATOM 3855 O O . LYS A 1 493 ? 21.549 -28.532 -2.897 1.00 80.06 493 LYS A O 1
ATOM 3860 N N . ASP A 1 494 ? 20.735 -26.432 -3.025 1.00 78.88 494 ASP A N 1
ATOM 3861 C CA . ASP A 1 494 ? 19.371 -26.762 -3.445 1.00 78.88 494 ASP A CA 1
ATOM 3862 C C . ASP A 1 494 ? 19.240 -26.922 -4.978 1.00 78.88 494 ASP A C 1
ATOM 3864 O O . ASP A 1 494 ? 18.139 -26.968 -5.520 1.00 78.88 494 ASP A O 1
ATOM 3868 N N . GLY A 1 495 ? 20.364 -27.025 -5.703 1.00 80.94 495 GLY A N 1
ATOM 3869 C CA . GLY A 1 495 ? 20.397 -27.279 -7.149 1.00 80.94 495 GLY A CA 1
ATOM 3870 C C . GLY A 1 495 ? 20.330 -26.031 -8.036 1.00 80.94 495 GLY A C 1
ATOM 3871 O O . GLY A 1 495 ? 20.253 -26.158 -9.261 1.00 80.94 495 GLY A O 1
ATOM 3872 N N . GLY A 1 496 ? 20.384 -24.832 -7.451 1.00 84.81 496 GLY A N 1
ATOM 3873 C CA . GLY A 1 496 ? 20.408 -23.567 -8.181 1.00 84.81 496 GLY A CA 1
ATOM 3874 C C . GLY A 1 496 ? 21.667 -23.400 -9.037 1.00 84.81 496 GLY A C 1
ATOM 3875 O O . GLY A 1 496 ? 22.784 -23.655 -8.584 1.00 84.81 496 GLY A O 1
ATOM 3876 N N . LYS A 1 497 ? 21.478 -22.943 -10.281 1.00 90.38 497 LYS A N 1
ATOM 3877 C CA . LYS A 1 497 ? 22.557 -22.695 -11.258 1.00 90.38 497 LYS A CA 1
ATOM 3878 C C . LYS A 1 497 ? 22.856 -21.215 -11.488 1.00 90.38 497 LYS A C 1
ATOM 3880 O O . LYS A 1 497 ? 23.826 -20.897 -12.166 1.00 90.38 497 LYS A O 1
ATOM 3885 N N . ALA A 1 498 ? 22.030 -20.325 -10.945 1.00 92.69 498 ALA A N 1
ATOM 3886 C CA . ALA A 1 498 ? 22.212 -18.888 -11.075 1.00 92.69 498 ALA A CA 1
ATOM 3887 C C . ALA A 1 498 ? 23.386 -18.405 -10.221 1.00 92.69 498 ALA A C 1
ATOM 3889 O O . ALA A 1 498 ? 23.545 -18.832 -9.077 1.00 92.69 498 ALA A O 1
ATOM 3890 N N . TYR A 1 499 ? 24.194 -17.503 -10.774 1.00 93.69 499 TYR A N 1
ATOM 3891 C CA . TYR A 1 499 ? 25.325 -16.915 -10.067 1.00 93.69 499 TYR A CA 1
ATOM 3892 C C . TYR A 1 499 ? 25.591 -15.473 -10.504 1.00 93.69 499 TYR A C 1
ATOM 3894 O O . TYR A 1 499 ? 25.246 -15.086 -11.621 1.00 93.69 499 TYR A O 1
ATOM 3902 N N . ALA A 1 500 ? 26.194 -14.685 -9.613 1.00 94.50 500 ALA A N 1
ATOM 3903 C CA . ALA A 1 500 ? 26.547 -13.282 -9.821 1.00 94.50 500 ALA A CA 1
ATOM 3904 C C . ALA A 1 500 ? 27.925 -12.948 -9.227 1.00 94.50 500 ALA A C 1
ATOM 3906 O O . ALA A 1 500 ? 28.465 -13.691 -8.400 1.00 94.50 500 ALA A O 1
ATOM 3907 N N . THR A 1 501 ? 28.502 -11.822 -9.649 1.00 92.62 501 THR A N 1
ATOM 3908 C CA . THR A 1 501 ? 29.809 -11.348 -9.168 1.00 92.62 501 THR A CA 1
ATOM 3909 C C . THR A 1 501 ? 29.730 -10.841 -7.727 1.00 92.62 501 THR A C 1
ATOM 3911 O O . THR A 1 501 ? 28.900 -9.985 -7.422 1.00 92.62 501 THR A O 1
ATOM 3914 N N . ALA A 1 502 ? 30.655 -11.273 -6.862 1.00 92.00 502 ALA A N 1
ATOM 3915 C CA . ALA A 1 502 ? 30.706 -10.873 -5.450 1.00 92.00 502 ALA A CA 1
ATOM 3916 C C . ALA A 1 502 ? 30.666 -9.352 -5.235 1.00 92.00 502 ALA A C 1
ATOM 3918 O O . ALA A 1 502 ? 29.777 -8.861 -4.552 1.00 92.00 502 ALA A O 1
ATOM 3919 N N . ASN A 1 503 ? 31.544 -8.601 -5.908 1.00 89.44 503 ASN A N 1
ATOM 3920 C CA . ASN A 1 503 ? 31.636 -7.146 -5.737 1.00 89.44 503 ASN A CA 1
ATOM 3921 C C . ASN A 1 503 ? 30.304 -6.424 -5.996 1.00 89.44 503 ASN A C 1
ATOM 3923 O O . ASN A 1 503 ? 29.998 -5.442 -5.328 1.00 89.44 503 ASN A O 1
ATOM 3927 N N . THR A 1 504 ? 29.509 -6.909 -6.959 1.00 91.44 504 THR A N 1
ATOM 3928 C CA . THR A 1 504 ? 28.211 -6.291 -7.265 1.00 91.44 504 THR A CA 1
ATOM 3929 C C . THR A 1 504 ? 27.243 -6.453 -6.102 1.00 91.44 504 THR A C 1
ATOM 3931 O O . THR A 1 504 ? 26.594 -5.482 -5.725 1.00 91.44 504 THR A O 1
ATOM 3934 N N . LEU A 1 505 ? 27.209 -7.639 -5.484 1.00 94.56 505 LEU A N 1
ATOM 3935 C CA . LEU A 1 505 ? 26.394 -7.900 -4.302 1.00 94.56 505 LEU A CA 1
ATOM 3936 C C . LEU A 1 505 ? 26.915 -7.115 -3.096 1.00 94.56 505 LEU A C 1
ATOM 3938 O O . LEU A 1 505 ? 26.112 -6.505 -2.397 1.00 94.56 505 LEU A O 1
ATOM 3942 N N . ASP A 1 506 ? 28.237 -7.056 -2.896 1.00 93.50 506 ASP A N 1
ATOM 3943 C CA . ASP A 1 506 ? 28.896 -6.368 -1.772 1.00 93.50 506 ASP A CA 1
ATOM 3944 C C . ASP A 1 506 ? 28.606 -4.860 -1.722 1.00 93.50 506 ASP A C 1
ATOM 3946 O O . ASP A 1 506 ? 28.681 -4.224 -0.660 1.00 93.50 506 ASP A O 1
ATOM 3950 N N . GLU A 1 507 ? 28.294 -4.277 -2.878 1.00 91.19 507 GLU A N 1
ATOM 3951 C CA . GLU A 1 507 ? 27.863 -2.891 -3.017 1.00 91.19 507 GLU A CA 1
ATOM 3952 C C . GLU A 1 507 ? 26.348 -2.719 -2.848 1.00 91.19 507 GLU A C 1
ATOM 3954 O O . GLU A 1 507 ? 25.908 -1.718 -2.273 1.00 91.19 507 GLU A O 1
ATOM 3959 N N . THR A 1 508 ? 25.531 -3.643 -3.358 1.00 95.44 508 THR A N 1
ATOM 3960 C CA . THR A 1 508 ? 24.071 -3.479 -3.402 1.00 95.44 508 THR A CA 1
ATOM 3961 C C . THR A 1 508 ? 23.372 -3.904 -2.115 1.00 95.44 508 THR A C 1
ATOM 3963 O O . THR A 1 508 ? 22.421 -3.222 -1.729 1.00 95.44 508 THR A O 1
ATOM 3966 N N . TYR A 1 509 ? 23.851 -4.921 -1.383 1.00 95.12 509 TYR A N 1
ATOM 3967 C CA . TYR A 1 509 ? 23.211 -5.331 -0.118 1.00 95.12 509 TYR A CA 1
ATOM 3968 C C . TYR A 1 509 ? 23.274 -4.224 0.944 1.00 95.12 509 TYR A C 1
ATOM 3970 O O . TYR A 1 509 ? 22.330 -4.034 1.712 1.00 95.12 509 TYR A O 1
ATOM 3978 N N . LYS A 1 510 ? 24.364 -3.443 0.955 1.00 95.56 510 LYS A N 1
ATOM 3979 C CA . LYS A 1 510 ? 24.533 -2.296 1.860 1.00 95.56 510 LYS A CA 1
ATOM 3980 C C . LYS A 1 510 ? 23.497 -1.216 1.574 1.00 95.56 510 LYS A C 1
ATOM 3982 O O . LYS A 1 510 ? 22.845 -0.745 2.501 1.00 95.56 510 LYS A O 1
ATOM 3987 N N . LYS A 1 511 ? 23.296 -0.893 0.290 1.00 93.56 511 LYS A N 1
ATOM 3988 C CA . LYS A 1 511 ? 22.264 0.053 -0.166 1.00 93.56 511 LYS A CA 1
ATOM 3989 C C . LYS A 1 511 ? 20.868 -0.448 0.199 1.00 93.56 511 LYS A C 1
ATOM 3991 O O . LYS A 1 511 ? 20.073 0.309 0.739 1.00 93.56 511 LYS A O 1
ATOM 3996 N N . PHE A 1 512 ? 20.598 -1.735 -0.019 1.00 93.75 512 PHE A N 1
ATOM 3997 C CA . PHE A 1 512 ? 19.326 -2.348 0.354 1.00 93.75 512 PHE A CA 1
ATOM 3998 C C . PHE A 1 512 ? 19.044 -2.201 1.856 1.00 93.75 512 PHE A C 1
ATOM 4000 O O . PHE A 1 512 ? 17.997 -1.683 2.234 1.00 93.75 512 PHE A O 1
ATOM 4007 N N . CYS A 1 513 ? 19.996 -2.571 2.720 1.00 91.88 513 CYS A N 1
ATOM 4008 C CA . CYS A 1 513 ? 19.844 -2.437 4.172 1.00 91.88 513 CYS A CA 1
ATOM 4009 C C . CYS A 1 513 ? 19.787 -0.979 4.667 1.00 91.88 513 CYS A C 1
ATOM 4011 O O . CYS A 1 513 ? 19.262 -0.730 5.755 1.00 91.88 513 CYS A O 1
ATOM 4013 N N . GLU A 1 514 ? 20.312 -0.019 3.901 1.00 89.19 514 GLU A N 1
ATOM 4014 C CA . GLU A 1 514 ? 20.237 1.421 4.182 1.00 89.19 514 GLU A CA 1
ATOM 4015 C C . GLU A 1 514 ? 18.890 2.045 3.832 1.00 89.19 514 GLU A C 1
ATOM 4017 O O . GLU A 1 514 ? 18.359 2.830 4.618 1.00 89.19 514 GLU A O 1
ATOM 4022 N N . ASP A 1 515 ? 18.324 1.666 2.690 1.00 80.75 515 ASP A N 1
ATOM 4023 C CA . ASP A 1 515 ? 17.043 2.181 2.201 1.00 80.75 515 ASP A CA 1
ATOM 4024 C C . ASP A 1 515 ? 15.837 1.534 2.908 1.00 80.75 515 ASP A C 1
ATOM 4026 O O . ASP A 1 515 ? 14.684 1.948 2.726 1.00 80.75 515 ASP A O 1
ATOM 4030 N N . LEU A 1 516 ? 16.090 0.512 3.730 1.00 81.44 516 LEU A N 1
ATOM 4031 C CA . LEU A 1 516 ? 15.069 -0.231 4.446 1.00 81.44 516 LEU A CA 1
ATOM 4032 C C . LEU A 1 516 ? 14.418 0.605 5.555 1.00 81.44 516 LEU A C 1
ATOM 4034 O O . LEU A 1 516 ? 15.016 0.941 6.576 1.00 81.44 516 LEU A O 1
ATOM 4038 N N . LYS A 1 517 ? 13.125 0.869 5.359 1.00 73.56 517 LYS A N 1
ATOM 4039 C CA . LYS A 1 517 ? 12.196 1.372 6.373 1.00 73.56 517 LYS A CA 1
ATOM 4040 C C . LYS A 1 517 ? 11.125 0.309 6.595 1.00 73.56 517 LYS A C 1
ATOM 4042 O O . LYS A 1 517 ? 10.087 0.361 5.932 1.00 73.56 517 LYS A O 1
ATOM 4047 N N . PRO A 1 518 ? 11.398 -0.706 7.424 1.00 67.25 518 PRO A N 1
ATOM 4048 C CA . PRO A 1 518 ? 10.381 -1.686 7.754 1.00 67.25 518 PRO A CA 1
ATOM 4049 C C . PRO A 1 518 ? 9.213 -1.010 8.467 1.00 67.25 518 PRO A C 1
ATOM 4051 O O . PRO A 1 518 ? 9.379 0.061 9.066 1.00 67.25 518 PRO A O 1
ATOM 4054 N N . PRO A 1 519 ? 8.020 -1.609 8.374 1.00 62.78 519 PRO A N 1
ATOM 4055 C CA . PRO A 1 519 ? 6.861 -1.094 9.064 1.00 62.78 519 PRO A CA 1
ATOM 4056 C C . PRO A 1 519 ? 7.142 -1.041 10.567 1.00 62.78 519 PRO A C 1
ATOM 4058 O O . PRO A 1 519 ? 7.849 -1.892 11.104 1.00 62.78 519 PRO A O 1
ATOM 4061 N N . GLY A 1 520 ? 6.593 -0.029 11.242 1.00 57.41 520 GLY A N 1
ATOM 4062 C CA . GLY A 1 520 ? 6.643 0.025 12.703 1.00 57.41 520 GLY A CA 1
ATOM 4063 C C . GLY A 1 520 ? 5.915 -1.160 13.344 1.00 57.41 520 GLY A C 1
ATOM 4064 O O . GLY A 1 520 ? 5.275 -1.955 12.650 1.00 57.41 520 GLY A O 1
ATOM 4065 N N . ASP A 1 521 ? 5.977 -1.228 14.672 1.00 53.47 521 ASP A N 1
ATOM 4066 C CA . ASP A 1 521 ? 5.315 -2.247 15.488 1.00 53.47 521 ASP A CA 1
ATOM 4067 C C . ASP A 1 521 ? 3.869 -2.489 15.000 1.00 53.47 521 ASP A C 1
ATOM 4069 O O . ASP A 1 521 ? 3.156 -1.545 14.635 1.00 53.47 521 ASP A O 1
ATOM 4073 N N . ASP A 1 522 ? 3.428 -3.752 15.005 1.00 57.41 522 ASP A N 1
ATOM 4074 C CA . ASP A 1 522 ? 2.073 -4.197 14.631 1.00 57.41 522 ASP A CA 1
ATOM 4075 C C . ASP A 1 522 ? 1.781 -4.428 13.118 1.00 57.41 522 ASP A C 1
ATOM 4077 O O . ASP A 1 522 ? 0.619 -4.353 12.711 1.00 57.41 522 ASP A O 1
ATOM 4081 N N . VAL A 1 523 ? 2.770 -4.723 12.257 1.00 55.97 523 VAL A N 1
ATOM 4082 C CA . VAL A 1 523 ? 2.515 -5.194 10.868 1.00 55.97 523 VAL A CA 1
ATOM 4083 C C . VAL A 1 523 ? 2.845 -6.671 10.691 1.00 55.97 523 VAL A C 1
ATOM 4085 O O . VAL A 1 523 ? 3.944 -7.114 11.009 1.00 55.97 523 VAL A O 1
ATOM 4088 N N . TYR A 1 524 ? 1.880 -7.409 10.142 1.00 59.66 524 TYR A N 1
ATOM 4089 C CA . TYR A 1 524 ? 1.971 -8.832 9.818 1.00 59.66 524 TYR A CA 1
ATOM 4090 C C . TYR A 1 524 ? 2.191 -9.016 8.314 1.00 59.66 524 TYR A C 1
ATOM 4092 O O . TYR A 1 524 ? 1.632 -8.260 7.521 1.00 59.66 524 TYR A O 1
ATOM 4100 N N . GLY A 1 525 ? 2.970 -10.023 7.914 1.00 64.44 525 GLY A N 1
ATOM 4101 C CA . GLY A 1 525 ? 3.100 -10.430 6.509 1.00 64.44 525 GLY A CA 1
ATOM 4102 C C . GLY A 1 525 ? 3.742 -9.393 5.581 1.00 64.44 525 GLY A C 1
ATOM 4103 O O . GLY A 1 525 ? 3.443 -9.366 4.389 1.00 64.44 525 GLY A O 1
ATOM 4104 N N . TRP A 1 526 ? 4.601 -8.513 6.097 1.00 75.44 526 TRP A N 1
ATOM 4105 C CA . TRP A 1 526 ? 5.253 -7.490 5.279 1.00 75.44 526 TRP A CA 1
ATOM 4106 C C . TRP A 1 526 ? 6.415 -8.073 4.483 1.00 75.44 526 TRP A C 1
ATOM 4108 O O . TRP A 1 526 ? 7.210 -8.843 5.011 1.00 75.44 526 TRP A O 1
ATOM 4118 N N . THR A 1 527 ? 6.555 -7.672 3.222 1.00 83.81 527 THR A N 1
ATOM 4119 C CA . THR A 1 527 ? 7.699 -8.053 2.392 1.00 83.81 527 THR A CA 1
ATOM 4120 C C . THR A 1 527 ? 8.243 -6.833 1.663 1.00 83.81 527 THR A C 1
ATOM 4122 O O . THR A 1 527 ? 7.492 -6.055 1.080 1.00 83.81 527 THR A O 1
ATOM 4125 N N . LYS A 1 528 ? 9.566 -6.670 1.653 1.00 86.19 528 LYS A N 1
ATOM 4126 C CA . LYS A 1 528 ? 10.274 -5.715 0.801 1.00 86.19 528 LYS A CA 1
ATOM 4127 C C . LYS A 1 528 ? 11.104 -6.461 -0.222 1.00 86.19 528 LYS A C 1
ATOM 4129 O O . LYS A 1 528 ? 11.922 -7.300 0.140 1.00 86.19 528 LYS A O 1
ATOM 4134 N N . LYS A 1 529 ? 10.940 -6.088 -1.489 1.00 92.44 529 LYS A N 1
ATOM 4135 C CA . LYS A 1 529 ? 11.754 -6.575 -2.605 1.00 92.44 529 LYS A CA 1
ATOM 4136 C C . LYS A 1 529 ? 12.470 -5.408 -3.265 1.00 92.44 529 LYS A C 1
ATOM 4138 O O . LYS A 1 529 ? 11.881 -4.337 -3.431 1.00 92.44 529 LYS A O 1
ATOM 4143 N N . GLN A 1 530 ? 13.727 -5.605 -3.642 1.00 92.88 530 GLN A N 1
ATOM 4144 C CA . GLN A 1 530 ? 14.474 -4.630 -4.431 1.00 92.88 530 GLN A CA 1
ATOM 4145 C C . GLN A 1 530 ? 15.385 -5.338 -5.424 1.00 92.88 530 GLN A C 1
ATOM 4147 O O . GLN A 1 530 ? 16.258 -6.116 -5.039 1.00 92.88 530 GLN A O 1
ATOM 4152 N N . LYS A 1 531 ? 15.161 -5.051 -6.707 1.00 94.81 531 LYS A N 1
ATOM 4153 C CA . LYS A 1 531 ? 15.965 -5.563 -7.814 1.00 94.81 531 LYS A CA 1
ATOM 4154 C C . LYS A 1 531 ? 17.121 -4.621 -8.132 1.00 94.81 531 LYS A C 1
ATOM 4156 O O . LYS A 1 531 ? 16.971 -3.401 -8.047 1.00 94.81 531 LYS A O 1
ATOM 4161 N N . TYR A 1 532 ? 18.241 -5.196 -8.549 1.00 95.25 532 TYR A N 1
ATOM 4162 C CA . TYR A 1 532 ? 19.436 -4.484 -8.989 1.00 95.25 532 TYR A CA 1
ATOM 4163 C C . TYR A 1 532 ? 19.941 -5.059 -10.315 1.00 95.25 532 TYR A C 1
ATOM 4165 O O . TYR A 1 532 ? 19.801 -6.252 -10.581 1.00 95.25 532 TYR A O 1
ATOM 4173 N N . TYR A 1 533 ? 20.538 -4.185 -11.132 1.00 94.50 533 TYR A N 1
ATOM 4174 C CA . TYR A 1 533 ? 21.132 -4.512 -12.435 1.00 94.50 533 TYR A CA 1
ATOM 4175 C C . TYR A 1 533 ? 20.198 -5.302 -13.372 1.00 94.50 533 TYR A C 1
ATOM 4177 O O . TYR A 1 533 ? 20.602 -6.282 -14.000 1.00 94.50 533 TYR A O 1
ATOM 4185 N N . GLU A 1 534 ? 18.942 -4.865 -13.470 1.00 94.25 534 GLU A N 1
ATOM 4186 C CA . GLU A 1 534 ? 17.918 -5.494 -14.309 1.00 94.25 534 GLU A CA 1
ATOM 4187 C C . GLU A 1 534 ? 18.346 -5.582 -15.785 1.00 94.25 534 GLU A C 1
ATOM 4189 O O . GLU A 1 534 ? 18.912 -4.645 -16.362 1.00 94.25 534 GLU A O 1
ATOM 4194 N N . GLY A 1 535 ? 18.106 -6.743 -16.396 1.00 90.69 535 GLY A N 1
ATOM 4195 C CA . GLY A 1 535 ? 18.490 -7.039 -17.772 1.00 90.69 535 GLY A CA 1
ATOM 4196 C C . GLY A 1 535 ? 19.967 -7.402 -17.964 1.00 90.69 535 GLY A C 1
ATOM 4197 O O . GLY A 1 535 ? 20.367 -7.696 -19.090 1.00 90.69 535 GLY A O 1
ATOM 4198 N N . THR A 1 536 ? 20.780 -7.446 -16.905 1.00 94.88 536 THR A N 1
ATOM 4199 C CA . THR A 1 536 ? 22.211 -7.810 -16.972 1.00 94.88 536 THR A CA 1
ATOM 4200 C C . THR A 1 536 ? 22.460 -9.258 -16.540 1.00 94.88 536 THR A C 1
ATOM 4202 O O . THR A 1 536 ? 21.518 -9.962 -16.185 1.00 94.88 536 THR A O 1
ATOM 4205 N N . LEU A 1 537 ? 23.712 -9.732 -16.592 1.00 94.19 537 LEU A N 1
ATOM 4206 C CA . LEU A 1 537 ? 24.074 -11.088 -16.146 1.00 94.19 537 LEU A CA 1
ATOM 4207 C C . LEU A 1 537 ? 24.095 -11.220 -14.620 1.00 94.19 537 LEU A C 1
ATOM 4209 O O . LEU A 1 537 ? 23.865 -12.312 -14.108 1.00 94.19 537 LEU A O 1
ATOM 4213 N N . ASP A 1 538 ? 24.346 -10.119 -13.911 1.00 95.12 538 ASP A N 1
ATOM 4214 C CA . ASP A 1 538 ? 24.371 -10.068 -12.445 1.00 95.12 538 ASP A CA 1
ATOM 4215 C C . ASP A 1 538 ? 23.043 -9.553 -11.865 1.00 95.12 538 ASP A C 1
ATOM 4217 O O . ASP A 1 538 ? 23.000 -9.045 -10.744 1.00 95.12 538 ASP A O 1
ATOM 4221 N N . GLU A 1 539 ? 21.945 -9.676 -12.618 1.00 96.19 539 GLU A N 1
ATOM 4222 C CA . GLU A 1 539 ? 20.610 -9.339 -12.127 1.00 96.19 539 GLU A CA 1
ATOM 4223 C C . GLU A 1 539 ? 20.266 -10.159 -10.875 1.00 96.19 539 GLU A C 1
ATOM 4225 O O . GLU A 1 539 ? 20.294 -11.397 -10.874 1.00 96.19 539 GLU A O 1
ATOM 4230 N N . HIS A 1 540 ? 19.904 -9.454 -9.806 1.00 96.44 540 HIS A N 1
ATOM 4231 C CA . HIS A 1 540 ? 19.543 -10.055 -8.530 1.00 96.44 540 HIS A CA 1
ATOM 4232 C C . HIS A 1 540 ? 18.475 -9.244 -7.798 1.00 96.44 540 HIS A C 1
ATOM 4234 O O . HIS A 1 540 ? 18.242 -8.066 -8.073 1.00 96.44 540 HIS A O 1
ATOM 4240 N N . GLU A 1 541 ? 17.821 -9.896 -6.843 1.00 97.06 541 GLU A N 1
ATOM 4241 C CA . GLU A 1 541 ? 16.783 -9.325 -5.996 1.00 97.06 541 GLU A CA 1
ATOM 4242 C C . GLU A 1 541 ? 17.067 -9.650 -4.533 1.00 97.06 541 GLU A C 1
ATOM 4244 O O . GLU A 1 541 ? 17.249 -10.815 -4.176 1.00 97.06 541 GLU A O 1
ATOM 4249 N N . TYR A 1 542 ? 17.065 -8.624 -3.687 1.00 96.56 542 TYR A N 1
ATOM 4250 C CA . TYR A 1 542 ? 17.014 -8.812 -2.243 1.00 96.56 542 TYR A CA 1
ATOM 4251 C C . TYR A 1 542 ? 15.567 -8.840 -1.786 1.00 96.56 542 TYR A C 1
ATOM 4253 O O . TYR A 1 542 ? 14.759 -8.008 -2.213 1.00 96.56 542 TYR A O 1
ATOM 4261 N N . VAL A 1 543 ? 15.257 -9.784 -0.903 1.00 93.75 543 VAL A N 1
ATOM 4262 C CA . VAL A 1 543 ? 13.942 -9.910 -0.279 1.00 93.75 543 VAL A CA 1
ATOM 4263 C C . VAL A 1 543 ? 14.117 -9.900 1.232 1.00 93.75 543 VAL A C 1
ATOM 4265 O O . VAL A 1 543 ? 14.938 -10.635 1.774 1.00 93.75 543 VAL A O 1
ATOM 4268 N N . LEU A 1 544 ? 13.342 -9.061 1.909 1.00 90.69 544 LEU A N 1
ATOM 4269 C CA . LEU A 1 544 ? 13.182 -9.091 3.356 1.00 90.69 544 LEU A CA 1
ATOM 4270 C C . LEU A 1 544 ? 11.708 -9.324 3.663 1.00 90.69 544 LEU A C 1
ATOM 4272 O O . LEU A 1 544 ? 10.881 -8.501 3.283 1.00 90.69 544 LEU A O 1
ATOM 4276 N N . SER A 1 545 ? 11.388 -10.421 4.340 1.00 86.81 545 SER A N 1
ATOM 4277 C CA . SER A 1 545 ? 10.014 -10.759 4.724 1.00 86.81 545 SER A CA 1
ATOM 4278 C C . SER A 1 545 ? 9.875 -10.791 6.242 1.00 86.81 545 SER A C 1
ATOM 4280 O O . SER A 1 545 ? 10.783 -11.238 6.940 1.00 86.81 545 SER A O 1
ATOM 4282 N N . LEU A 1 546 ? 8.737 -10.323 6.738 1.00 79.31 546 LEU A N 1
ATOM 4283 C CA . LEU A 1 546 ? 8.356 -10.255 8.139 1.00 79.31 546 LEU A CA 1
ATOM 4284 C C . LEU A 1 546 ? 7.028 -11.002 8.296 1.00 79.31 546 LEU A C 1
ATOM 4286 O O . LEU A 1 546 ? 5.965 -10.483 7.953 1.00 79.31 546 LEU A O 1
ATOM 4290 N N . GLU A 1 547 ? 7.089 -12.242 8.775 1.00 65.31 547 GLU A N 1
ATOM 4291 C CA . GLU A 1 547 ? 5.891 -13.075 8.970 1.00 65.31 547 GLU A CA 1
ATOM 4292 C C . GLU A 1 547 ? 5.097 -12.634 10.212 1.00 65.31 547 GLU A C 1
ATOM 4294 O O . GLU A 1 547 ? 3.869 -12.708 10.230 1.00 65.31 547 GLU A O 1
ATOM 4299 N N . VAL A 1 548 ? 5.796 -12.123 11.229 1.00 64.12 548 VAL A N 1
ATOM 4300 C CA . VAL A 1 548 ? 5.246 -11.707 12.528 1.00 64.12 548 VAL A CA 1
ATOM 4301 C C . VAL A 1 548 ? 5.782 -10.325 12.903 1.00 64.12 548 VAL A C 1
ATOM 4303 O O . VAL A 1 548 ? 6.888 -10.003 12.490 1.00 64.12 548 VAL A O 1
ATOM 4306 N N . PRO A 1 549 ? 5.069 -9.496 13.683 1.00 61.44 549 PRO A N 1
ATOM 4307 C CA . PRO A 1 549 ? 5.545 -8.161 14.025 1.00 61.44 549 PRO A CA 1
ATOM 4308 C C . PRO A 1 549 ? 6.883 -8.221 14.773 1.00 61.44 549 PRO A C 1
ATOM 4310 O O . PRO A 1 549 ? 6.963 -8.797 15.857 1.00 61.44 549 PRO A O 1
ATOM 4313 N N . ALA A 1 550 ? 7.925 -7.607 14.211 1.00 58.91 550 ALA A N 1
ATOM 4314 C CA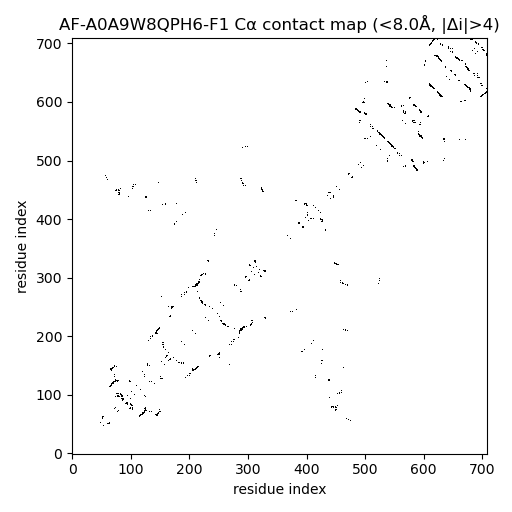 . ALA A 1 550 ? 9.199 -7.444 14.902 1.00 58.91 550 ALA A CA 1
ATOM 4315 C C . ALA A 1 550 ? 9.082 -6.344 15.962 1.00 58.91 550 ALA A C 1
ATOM 4317 O O . ALA A 1 550 ? 8.438 -5.320 15.735 1.00 58.91 550 ALA A O 1
ATOM 4318 N N . GLN A 1 551 ? 9.758 -6.525 17.098 1.00 55.03 551 GLN A N 1
ATOM 4319 C CA . GLN A 1 551 ? 9.806 -5.505 18.152 1.00 55.03 551 GLN A CA 1
ATOM 4320 C C . GLN A 1 551 ? 10.643 -4.277 17.756 1.00 55.03 551 GLN A C 1
ATOM 4322 O O . GLN A 1 551 ? 10.487 -3.216 18.357 1.00 55.03 551 GLN A O 1
ATOM 4327 N N . LYS A 1 552 ? 11.558 -4.419 16.781 1.00 67.88 552 LYS A N 1
ATOM 4328 C CA . LYS A 1 552 ? 12.373 -3.338 16.205 1.00 67.88 552 LYS A CA 1
ATOM 4329 C C . LYS A 1 552 ? 13.159 -3.837 14.990 1.00 67.88 552 LYS A C 1
ATOM 4331 O O . LYS A 1 552 ? 13.590 -4.984 14.965 1.00 67.88 552 LYS A O 1
ATOM 4336 N N . TYR A 1 553 ? 13.420 -2.973 14.010 1.00 77.56 553 TYR A N 1
ATOM 4337 C CA . TYR A 1 553 ? 14.408 -3.266 12.968 1.00 77.56 553 TYR A CA 1
ATOM 4338 C C . TYR A 1 553 ? 15.830 -2.976 13.422 1.00 77.56 553 TYR A C 1
ATOM 4340 O O . TYR A 1 553 ? 16.132 -1.873 13.890 1.00 77.56 553 TYR A O 1
ATOM 4348 N N . ASP A 1 554 ? 16.704 -3.953 13.207 1.00 82.88 554 ASP A N 1
ATOM 4349 C CA . ASP A 1 554 ? 18.138 -3.819 13.386 1.00 82.88 554 ASP A CA 1
ATOM 4350 C C . ASP A 1 554 ? 18.843 -3.805 12.020 1.00 82.88 554 ASP A C 1
ATOM 4352 O O . ASP A 1 554 ? 18.940 -4.810 11.310 1.00 82.88 554 ASP A O 1
ATOM 4356 N N . LYS A 1 555 ? 19.366 -2.628 11.648 1.00 87.81 555 LYS A N 1
ATOM 4357 C CA . LYS A 1 555 ? 20.157 -2.455 10.423 1.00 87.81 555 LYS A CA 1
ATOM 4358 C C . LYS A 1 555 ? 21.388 -3.364 10.426 1.00 87.81 555 LYS A C 1
ATOM 4360 O O . LYS A 1 555 ? 21.742 -3.891 9.373 1.00 87.81 555 LYS A O 1
ATOM 4365 N N . GLN A 1 556 ? 22.044 -3.539 11.572 1.00 89.44 556 GLN A N 1
ATOM 4366 C CA . GLN A 1 556 ? 23.242 -4.367 11.658 1.00 89.44 556 GLN A CA 1
ATOM 4367 C C . GLN A 1 556 ? 22.892 -5.834 11.417 1.00 89.44 556 GLN A C 1
ATOM 4369 O O . GLN A 1 556 ? 23.564 -6.498 10.637 1.00 89.44 556 GLN A O 1
ATOM 4374 N N . GLN A 1 557 ? 21.772 -6.302 11.969 1.00 89.38 557 GLN A N 1
ATOM 4375 C CA . GLN A 1 557 ? 21.260 -7.642 11.694 1.00 89.38 557 GLN A CA 1
ATOM 4376 C C . GLN A 1 557 ? 20.989 -7.859 10.197 1.00 89.38 557 GLN A C 1
ATOM 4378 O O . GLN A 1 557 ? 21.323 -8.924 9.680 1.00 89.38 557 GLN A O 1
ATOM 4383 N N . CYS A 1 558 ? 20.441 -6.864 9.482 1.00 91.69 558 CYS A N 1
ATOM 4384 C CA . CYS A 1 558 ? 20.274 -6.937 8.024 1.00 91.69 558 CYS A CA 1
ATOM 4385 C C . CYS A 1 558 ? 21.611 -7.101 7.300 1.00 91.69 558 CYS A C 1
ATOM 4387 O O . CYS A 1 558 ? 21.754 -8.003 6.472 1.00 91.69 558 CYS A O 1
ATOM 4389 N N . LEU A 1 559 ? 22.589 -6.253 7.634 1.00 94.00 559 LEU A N 1
ATOM 4390 C CA . LEU A 1 559 ? 23.917 -6.286 7.023 1.00 94.00 559 LEU A CA 1
ATOM 4391 C C . LEU A 1 559 ? 24.593 -7.640 7.254 1.00 94.00 559 LEU A C 1
ATOM 4393 O O . LEU A 1 559 ? 25.003 -8.275 6.285 1.00 94.00 559 LEU A O 1
ATOM 4397 N N . ASP A 1 560 ? 24.619 -8.108 8.502 1.00 93.56 560 ASP A N 1
ATOM 4398 C CA . ASP A 1 560 ? 25.236 -9.379 8.884 1.00 93.56 560 ASP A CA 1
ATOM 4399 C C . ASP A 1 560 ? 24.548 -10.566 8.197 1.00 93.56 560 ASP A C 1
ATOM 4401 O O . ASP A 1 560 ? 25.202 -11.514 7.758 1.00 93.56 560 ASP A O 1
ATOM 4405 N N . SER A 1 561 ? 23.214 -10.528 8.094 1.00 94.12 561 SER A N 1
ATOM 4406 C CA . SER A 1 561 ? 22.439 -11.630 7.519 1.00 94.12 561 SER A CA 1
ATOM 4407 C C . SER A 1 561 ? 22.633 -11.731 6.010 1.00 94.12 561 SER A C 1
ATOM 4409 O O . SER A 1 561 ? 22.874 -12.822 5.493 1.00 94.12 561 SER A O 1
ATOM 4411 N N . MET A 1 562 ? 22.609 -10.598 5.304 1.00 94.81 562 MET A N 1
ATOM 4412 C CA . MET A 1 562 ? 22.872 -10.558 3.865 1.00 94.81 562 MET A CA 1
ATOM 4413 C C . MET A 1 562 ? 24.322 -10.928 3.544 1.00 94.81 562 MET A C 1
ATOM 4415 O O . MET A 1 562 ? 24.552 -11.762 2.670 1.00 94.81 562 MET A O 1
ATOM 4419 N N . GLU A 1 563 ? 25.295 -10.389 4.283 1.00 93.75 563 GLU A N 1
ATOM 4420 C CA . GLU A 1 563 ? 26.711 -10.742 4.135 1.00 93.75 563 GLU A CA 1
ATOM 4421 C C . GLU A 1 563 ? 26.929 -12.247 4.350 1.00 93.75 563 GLU A C 1
ATOM 4423 O O . GLU A 1 563 ? 27.606 -12.914 3.561 1.00 93.75 563 GLU A O 1
ATOM 4428 N N . ARG A 1 564 ? 26.286 -12.825 5.372 1.00 92.81 564 ARG A 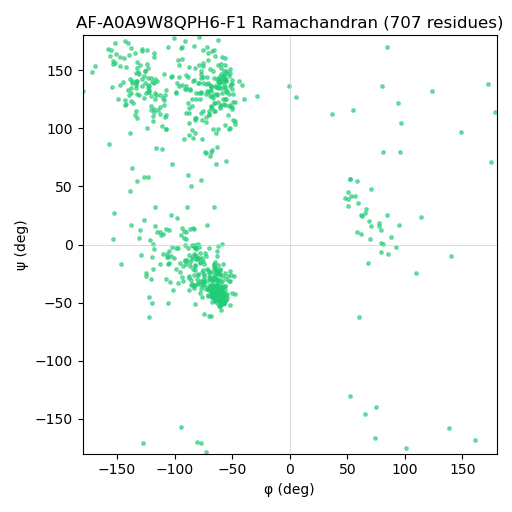N 1
ATOM 4429 C CA . ARG A 1 564 ? 26.362 -14.263 5.638 1.00 92.81 564 ARG A CA 1
ATOM 4430 C C . ARG A 1 564 ? 25.749 -15.101 4.522 1.00 92.81 564 ARG A C 1
ATOM 4432 O O . ARG A 1 564 ? 26.318 -16.139 4.198 1.00 92.81 564 ARG A O 1
ATOM 4439 N N . ILE A 1 565 ? 24.631 -14.690 3.925 1.00 93.25 565 ILE A N 1
ATOM 4440 C CA . ILE A 1 565 ? 24.064 -15.390 2.762 1.00 93.25 565 ILE A CA 1
ATOM 4441 C C . ILE A 1 565 ? 25.031 -15.305 1.572 1.00 93.25 565 ILE A C 1
ATOM 4443 O O . ILE A 1 565 ? 25.296 -16.316 0.922 1.00 93.25 565 ILE A O 1
ATOM 4447 N N . ILE A 1 566 ? 25.591 -14.120 1.309 1.00 92.81 566 ILE A N 1
ATOM 4448 C CA . ILE A 1 566 ? 26.468 -13.865 0.159 1.00 92.81 566 ILE A CA 1
ATOM 4449 C C . ILE A 1 566 ? 27.778 -14.652 0.266 1.00 92.81 566 ILE A C 1
ATOM 4451 O O . ILE A 1 566 ? 28.167 -15.287 -0.707 1.00 92.81 566 ILE A O 1
ATOM 4455 N N . HIS A 1 567 ? 28.456 -14.637 1.417 1.00 90.75 567 HIS A N 1
ATOM 4456 C CA . HIS A 1 567 ? 29.795 -15.232 1.565 1.00 90.75 567 HIS A CA 1
ATOM 4457 C C . HIS A 1 567 ? 29.820 -16.551 2.345 1.00 90.75 567 HIS A C 1
ATOM 4459 O O . HIS A 1 567 ? 30.804 -17.288 2.301 1.00 90.75 567 HIS A O 1
ATOM 4465 N N . GLY A 1 568 ? 28.764 -16.864 3.096 1.00 86.25 568 GLY A N 1
ATOM 4466 C CA . GLY A 1 568 ? 28.669 -18.095 3.882 1.00 86.25 568 GLY A CA 1
ATOM 4467 C C . GLY A 1 568 ? 28.225 -19.308 3.069 1.00 86.25 568 GLY A C 1
ATOM 4468 O O . GLY A 1 568 ? 28.450 -20.438 3.503 1.00 86.25 568 GLY A O 1
ATOM 4469 N N . CYS A 1 569 ? 27.621 -19.092 1.898 1.00 82.69 569 CYS A N 1
ATOM 4470 C CA . CYS A 1 569 ? 27.115 -20.166 1.046 1.00 82.69 569 CYS A CA 1
ATOM 4471 C C . CYS A 1 569 ? 28.145 -20.762 0.079 1.00 82.69 569 CYS A C 1
ATOM 4473 O O . CYS A 1 569 ? 27.913 -21.848 -0.455 1.00 82.69 569 CYS A O 1
ATOM 4475 N N . ASP A 1 570 ? 29.277 -20.093 -0.131 1.00 72.50 570 ASP A N 1
ATOM 4476 C CA . ASP A 1 570 ? 30.269 -20.440 -1.152 1.00 72.50 570 ASP A CA 1
ATOM 4477 C C . ASP A 1 570 ? 31.728 -20.343 -0.659 1.00 72.50 570 ASP A C 1
ATOM 4479 O O . ASP A 1 570 ? 32.659 -20.319 -1.463 1.00 72.50 570 ASP A O 1
ATOM 4483 N N . GLY A 1 571 ? 31.927 -20.302 0.664 1.00 58.81 571 GLY A N 1
ATOM 4484 C CA . GLY A 1 571 ? 33.232 -20.108 1.297 1.00 58.81 571 GLY A CA 1
ATOM 4485 C C . GLY A 1 571 ? 34.315 -21.077 0.804 1.00 58.81 571 GLY A C 1
ATOM 4486 O O . GLY A 1 571 ? 34.194 -22.289 0.969 1.00 58.81 571 GLY A O 1
ATOM 4487 N N . SER A 1 572 ? 35.387 -20.505 0.245 1.00 60.41 572 SER A N 1
ATOM 4488 C CA . SER A 1 572 ? 36.658 -21.150 -0.126 1.00 60.41 572 SER A CA 1
ATOM 4489 C C . SER A 1 572 ? 36.539 -22.456 -0.926 1.00 60.41 572 SER A C 1
ATOM 4491 O O . SER A 1 572 ? 37.306 -23.389 -0.696 1.00 60.41 572 SER A O 1
ATOM 4493 N N . ASP A 1 573 ? 35.595 -22.525 -1.868 1.00 75.12 573 ASP A N 1
ATOM 4494 C CA . ASP A 1 573 ? 35.465 -23.637 -2.816 1.00 75.12 573 ASP A CA 1
ATOM 4495 C C . ASP A 1 573 ? 36.563 -23.543 -3.904 1.00 75.12 573 ASP A C 1
ATOM 4497 O O . ASP A 1 573 ? 36.546 -22.592 -4.692 1.00 75.12 573 ASP A O 1
ATOM 4501 N N . PRO A 1 574 ? 37.513 -24.500 -3.998 1.00 79.38 574 PRO A N 1
ATOM 4502 C CA . PRO A 1 574 ? 38.541 -24.505 -5.046 1.00 79.38 574 PRO A CA 1
ATOM 4503 C C . PRO A 1 574 ? 37.962 -24.579 -6.466 1.00 79.38 574 PRO A C 1
ATOM 4505 O O . PRO A 1 574 ? 38.618 -24.170 -7.423 1.00 79.38 574 PRO A O 1
ATOM 4508 N N . GLU A 1 575 ? 36.728 -25.070 -6.608 1.00 83.50 575 GLU A N 1
ATOM 4509 C CA . GLU A 1 575 ? 36.004 -25.118 -7.878 1.00 83.50 575 GLU A CA 1
ATOM 4510 C C . GLU A 1 575 ? 35.320 -23.782 -8.222 1.00 83.50 575 GLU A C 1
ATOM 4512 O O . GLU A 1 575 ? 34.745 -23.650 -9.303 1.00 83.50 575 GLU A O 1
ATOM 4517 N N . ASN A 1 576 ? 35.424 -22.778 -7.343 1.00 87.94 576 ASN A N 1
ATOM 4518 C CA . ASN A 1 576 ? 34.917 -21.418 -7.518 1.00 87.94 576 ASN A CA 1
ATOM 4519 C C . ASN A 1 576 ? 36.027 -20.344 -7.381 1.00 87.94 576 ASN A C 1
ATOM 4521 O O . ASN A 1 576 ? 35.921 -19.436 -6.553 1.00 87.94 576 ASN A O 1
ATOM 4525 N N . PRO A 1 577 ? 37.099 -20.395 -8.194 1.00 89.31 577 PRO A N 1
ATOM 4526 C CA . PRO A 1 577 ? 38.212 -19.437 -8.114 1.00 89.31 577 PRO A CA 1
ATOM 4527 C C . PRO A 1 577 ? 37.811 -17.989 -8.444 1.00 89.31 577 PRO A C 1
ATOM 4529 O O . PRO A 1 577 ? 38.489 -17.050 -8.036 1.00 89.31 577 PRO A O 1
ATOM 4532 N N . MET A 1 578 ? 36.696 -17.801 -9.153 1.00 88.75 578 MET A N 1
ATOM 4533 C CA . MET A 1 578 ? 36.138 -16.490 -9.502 1.00 88.75 578 MET A CA 1
ATOM 4534 C C . MET A 1 578 ? 35.259 -15.887 -8.395 1.00 88.75 578 MET A C 1
ATOM 4536 O O . MET A 1 578 ? 34.761 -14.775 -8.561 1.00 88.75 578 MET A O 1
ATOM 4540 N N . ASN A 1 579 ? 35.070 -16.590 -7.267 1.00 90.31 579 ASN A N 1
ATOM 4541 C CA . ASN A 1 579 ? 34.253 -16.139 -6.135 1.00 90.31 579 ASN A CA 1
ATOM 4542 C C . ASN A 1 579 ? 32.796 -15.810 -6.537 1.00 90.31 579 ASN A C 1
ATOM 4544 O O . ASN A 1 579 ? 32.224 -14.804 -6.113 1.00 90.31 579 ASN A O 1
ATOM 4548 N N . TRP A 1 580 ? 32.198 -16.649 -7.389 1.00 92.31 580 TRP A N 1
ATOM 4549 C CA . TRP A 1 580 ? 30.803 -16.529 -7.810 1.00 92.31 580 TRP A CA 1
ATOM 4550 C C . TRP A 1 580 ? 29.839 -16.736 -6.650 1.00 92.31 580 TRP A C 1
ATOM 4552 O O . TRP A 1 580 ? 29.983 -17.690 -5.886 1.00 92.31 580 TRP A O 1
ATOM 4562 N N . LYS A 1 581 ? 28.811 -15.890 -6.569 1.00 93.69 581 LYS A N 1
ATOM 4563 C CA . LYS A 1 581 ? 27.802 -15.921 -5.509 1.00 93.69 581 LYS A CA 1
ATOM 4564 C C . LYS A 1 581 ? 26.479 -16.447 -6.038 1.00 93.69 581 LYS A C 1
ATOM 4566 O O . LYS A 1 581 ? 26.005 -15.994 -7.072 1.00 93.69 581 LYS A O 1
ATOM 4571 N N . PHE A 1 582 ? 25.874 -17.376 -5.305 1.00 92.88 582 PHE A N 1
ATOM 4572 C CA . PHE A 1 582 ? 24.661 -18.092 -5.726 1.00 92.88 582 PHE A CA 1
ATOM 4573 C C . PHE A 1 582 ? 23.402 -17.625 -4.985 1.00 92.88 582 PHE A C 1
ATOM 4575 O O . PHE A 1 582 ? 22.287 -17.987 -5.357 1.00 92.88 582 PHE A O 1
ATOM 4582 N N . GLY A 1 583 ? 23.581 -16.823 -3.933 1.00 92.81 583 GLY A N 1
ATOM 4583 C CA . GLY A 1 583 ? 22.500 -16.403 -3.056 1.00 92.81 583 GLY A CA 1
ATOM 4584 C C . GLY A 1 583 ? 22.011 -17.513 -2.123 1.00 92.81 583 GLY A C 1
ATOM 4585 O O . GLY A 1 583 ? 22.660 -18.550 -1.940 1.00 92.81 583 GLY A O 1
ATOM 4586 N N . GLY A 1 584 ? 20.860 -17.272 -1.510 1.00 94.00 584 GLY A N 1
ATOM 4587 C CA . GLY A 1 584 ? 20.299 -18.143 -0.488 1.00 94.00 584 GLY A CA 1
ATOM 4588 C C . GLY A 1 584 ? 19.256 -17.433 0.358 1.00 94.00 584 GLY A C 1
ATOM 4589 O O . GLY A 1 584 ? 18.815 -16.328 0.039 1.00 94.00 584 GLY A O 1
ATOM 4590 N N . LYS A 1 585 ? 18.884 -18.086 1.454 1.00 94.44 585 LYS A N 1
ATOM 4591 C CA . LYS A 1 585 ? 17.854 -17.643 2.386 1.00 94.44 585 LYS A CA 1
ATOM 4592 C C . LYS A 1 585 ? 18.317 -17.860 3.816 1.00 94.44 585 LYS A C 1
ATOM 4594 O O . LYS A 1 585 ? 18.871 -18.909 4.139 1.00 94.44 585 LYS A O 1
ATOM 4599 N N . TRP A 1 586 ? 18.035 -16.893 4.676 1.00 92.56 586 TRP A N 1
ATOM 4600 C CA . TRP A 1 586 ? 18.217 -17.018 6.111 1.00 92.56 586 TRP A CA 1
ATOM 4601 C C . TRP A 1 586 ? 16.983 -16.505 6.847 1.00 92.56 586 TRP A C 1
ATOM 4603 O O . TRP A 1 586 ? 16.670 -15.317 6.789 1.00 92.56 586 TRP A O 1
ATOM 4613 N N . LYS A 1 587 ? 16.279 -17.400 7.539 1.00 88.94 587 LYS A N 1
ATOM 4614 C CA . LYS A 1 587 ? 15.259 -17.041 8.523 1.00 88.94 587 LYS A CA 1
ATOM 4615 C C . LYS A 1 587 ? 15.943 -16.847 9.870 1.00 88.94 587 LYS A C 1
ATOM 4617 O O . LYS A 1 587 ? 16.466 -17.812 10.417 1.00 88.94 587 LYS A O 1
ATOM 4622 N N . ARG A 1 588 ? 15.961 -15.616 10.371 1.00 81.62 588 ARG A N 1
ATOM 4623 C CA . ARG A 1 588 ? 16.632 -15.225 11.610 1.00 81.62 588 ARG A CA 1
ATOM 4624 C C . ARG A 1 588 ? 15.711 -14.311 12.409 1.00 81.62 588 ARG A C 1
ATOM 4626 O O . ARG A 1 588 ? 15.327 -13.248 11.924 1.00 81.62 588 ARG A O 1
ATOM 4633 N N . ASP A 1 589 ? 15.398 -14.730 13.632 1.00 77.81 589 ASP A N 1
ATOM 4634 C CA . ASP A 1 589 ? 14.424 -14.059 14.497 1.00 77.81 589 ASP A CA 1
ATOM 4635 C C . ASP A 1 589 ? 13.093 -13.860 13.740 1.00 77.81 589 ASP A C 1
ATOM 4637 O O . ASP A 1 589 ? 12.598 -14.804 13.129 1.00 77.81 589 ASP A O 1
ATOM 4641 N N . GLU A 1 590 ? 12.500 -12.668 13.721 1.00 76.75 590 GLU A N 1
ATOM 4642 C CA . GLU A 1 590 ? 11.237 -12.409 13.013 1.00 76.75 590 GLU A CA 1
ATOM 4643 C C . GLU A 1 590 ? 11.393 -12.226 11.493 1.00 76.75 590 GLU A C 1
ATOM 4645 O O . GLU A 1 590 ? 10.399 -12.227 10.757 1.00 76.75 590 GLU A O 1
ATOM 4650 N N . TYR A 1 591 ? 12.629 -12.084 11.006 1.00 84.44 591 TYR A N 1
ATOM 4651 C CA . TYR A 1 591 ? 12.922 -11.729 9.624 1.00 84.44 591 TYR A CA 1
ATOM 4652 C C . TYR A 1 591 ? 13.374 -12.924 8.786 1.00 84.44 591 TYR A C 1
ATOM 4654 O O . TYR A 1 591 ? 14.121 -13.803 9.210 1.00 84.44 591 TYR A O 1
ATOM 4662 N N . THR A 1 592 ? 12.966 -12.914 7.523 1.00 90.56 592 THR A N 1
ATOM 4663 C CA . THR A 1 592 ? 13.507 -13.786 6.485 1.00 90.56 592 THR A CA 1
ATOM 4664 C C . THR A 1 592 ? 14.238 -12.947 5.450 1.00 90.56 592 THR A C 1
ATOM 4666 O O . THR A 1 592 ? 13.621 -12.149 4.747 1.00 90.56 592 THR A O 1
ATOM 4669 N N . TYR A 1 593 ? 15.547 -13.151 5.351 1.00 93.06 593 TYR A N 1
ATOM 4670 C CA . TYR A 1 593 ? 16.442 -12.502 4.400 1.00 93.06 593 TYR A CA 1
ATOM 4671 C C . TYR A 1 593 ? 16.681 -13.438 3.217 1.00 93.06 593 TYR A C 1
ATOM 4673 O O . TYR A 1 593 ? 17.034 -14.599 3.416 1.00 93.06 593 TYR A O 1
ATOM 4681 N N . GLU A 1 594 ? 16.525 -12.955 1.988 1.00 95.75 594 GLU A N 1
ATOM 4682 C CA . GLU A 1 594 ? 16.815 -13.734 0.782 1.00 95.75 594 GLU A CA 1
ATOM 4683 C C . GLU A 1 594 ? 17.635 -12.921 -0.220 1.00 95.75 594 GLU A C 1
ATOM 4685 O O . GLU A 1 594 ? 17.403 -11.727 -0.433 1.00 95.75 594 GLU A O 1
ATOM 4690 N N . VAL A 1 595 ? 18.582 -13.602 -0.864 1.00 96.50 595 VAL A N 1
ATOM 4691 C CA . VAL A 1 595 ? 19.395 -13.090 -1.968 1.00 96.50 595 VAL A CA 1
ATOM 4692 C C . VAL A 1 595 ? 19.110 -13.969 -3.176 1.00 96.50 595 VAL A C 1
ATOM 4694 O O . VAL A 1 595 ? 19.556 -15.114 -3.236 1.00 96.50 595 VAL A O 1
ATOM 4697 N N . ASN A 1 596 ? 18.356 -13.438 -4.135 1.00 95.62 596 ASN A N 1
ATOM 4698 C CA . ASN A 1 596 ? 17.834 -14.189 -5.270 1.00 95.62 596 ASN A CA 1
ATOM 4699 C C . ASN A 1 596 ? 18.510 -13.742 -6.568 1.00 95.62 596 ASN A C 1
ATOM 4701 O O . ASN A 1 596 ? 18.155 -12.706 -7.133 1.00 95.62 596 ASN A O 1
ATOM 4705 N N . ILE A 1 597 ? 19.463 -14.532 -7.065 1.00 95.44 597 ILE A N 1
ATOM 4706 C CA . ILE A 1 597 ? 20.087 -14.299 -8.375 1.00 95.44 597 ILE A CA 1
ATOM 4707 C C . ILE A 1 597 ? 19.128 -14.760 -9.477 1.00 95.44 597 ILE A C 1
ATOM 4709 O O . ILE A 1 597 ? 18.590 -15.863 -9.400 1.00 95.44 597 ILE A O 1
ATOM 4713 N N . LYS A 1 598 ? 18.888 -13.921 -10.492 1.00 93.75 598 LYS A N 1
ATOM 4714 C CA . LYS A 1 598 ? 17.828 -14.163 -11.489 1.00 93.75 598 LYS A CA 1
ATOM 4715 C C . LYS A 1 598 ? 18.299 -14.903 -12.739 1.00 93.75 598 LYS A C 1
ATOM 4717 O O . LYS A 1 598 ? 17.522 -15.649 -13.324 1.00 93.75 598 LYS A O 1
ATOM 4722 N N . ARG A 1 599 ? 19.553 -14.717 -13.152 1.00 90.44 599 ARG A N 1
ATOM 4723 C CA . ARG A 1 599 ? 20.113 -15.315 -14.375 1.00 90.44 599 ARG A CA 1
ATOM 4724 C C . ARG A 1 599 ? 20.621 -16.737 -14.121 1.00 90.44 599 ARG A C 1
ATOM 4726 O O . ARG A 1 599 ? 21.738 -16.915 -13.641 1.00 90.44 599 ARG A O 1
ATOM 4733 N N . ASP A 1 600 ? 19.820 -17.742 -14.469 1.00 90.31 600 ASP A N 1
ATOM 4734 C CA . ASP A 1 600 ? 20.160 -19.174 -14.374 1.00 90.31 600 ASP A CA 1
ATOM 4735 C C . ASP A 1 600 ? 20.595 -19.805 -15.711 1.00 90.31 600 ASP A C 1
ATOM 4737 O O . ASP A 1 600 ? 21.147 -20.905 -15.746 1.00 90.31 600 ASP A O 1
ATOM 4741 N N . ASN A 1 601 ? 20.398 -19.086 -16.813 1.00 90.69 601 ASN A N 1
ATOM 4742 C CA . ASN A 1 601 ? 20.709 -19.488 -18.180 1.00 90.69 601 ASN A CA 1
ATOM 4743 C C . ASN A 1 601 ? 22.141 -19.118 -18.611 1.00 90.69 601 ASN A C 1
ATOM 4745 O O . ASN A 1 601 ? 22.383 -18.838 -19.781 1.00 90.69 601 ASN A O 1
ATOM 4749 N N . ARG A 1 602 ? 23.090 -19.122 -17.670 1.00 91.88 602 ARG A N 1
ATOM 4750 C CA . ARG A 1 602 ? 24.515 -18.799 -17.871 1.00 91.88 602 ARG A CA 1
ATOM 4751 C C . ARG A 1 602 ? 25.352 -20.068 -18.145 1.00 91.88 602 ARG A C 1
ATOM 4753 O O . ARG A 1 602 ? 24.831 -21.176 -17.987 1.00 91.88 602 ARG A O 1
ATOM 4760 N N . PRO A 1 603 ? 26.632 -19.961 -18.561 1.00 91.19 603 PRO A N 1
ATOM 4761 C CA . PRO A 1 603 ? 27.496 -21.126 -18.737 1.00 91.19 603 PRO A CA 1
ATOM 4762 C C . PRO A 1 603 ? 27.558 -21.981 -17.465 1.00 91.19 603 PRO A C 1
ATOM 4764 O O . PRO A 1 603 ? 27.763 -21.467 -16.367 1.00 91.19 603 PRO A O 1
ATOM 4767 N N . TRP A 1 604 ? 27.377 -23.295 -17.617 1.00 88.12 604 TRP A N 1
ATOM 4768 C CA . TRP A 1 604 ? 27.392 -24.238 -16.501 1.00 88.12 604 TRP A CA 1
ATOM 4769 C C . TRP A 1 604 ? 28.276 -25.458 -16.808 1.00 88.12 604 TRP A C 1
ATOM 4771 O O . TRP A 1 604 ? 28.046 -26.100 -17.837 1.00 88.12 604 TRP A O 1
ATOM 4781 N N . PRO A 1 605 ? 29.220 -25.845 -15.923 1.00 89.00 605 PRO A N 1
ATOM 4782 C CA . PRO A 1 605 ? 29.583 -25.204 -14.649 1.00 89.00 605 PRO A CA 1
ATOM 4783 C C . PRO A 1 605 ? 30.064 -23.754 -14.800 1.00 89.00 605 PRO A C 1
ATOM 4785 O O . PRO A 1 605 ? 30.525 -23.369 -15.874 1.00 89.00 605 PRO A O 1
ATOM 4788 N N . ALA A 1 606 ? 29.933 -22.958 -13.733 1.00 90.81 606 ALA A N 1
ATOM 4789 C CA . ALA A 1 606 ? 30.326 -21.550 -13.754 1.00 90.81 606 ALA A CA 1
ATOM 4790 C C . ALA A 1 606 ? 31.804 -21.390 -14.188 1.00 90.81 606 ALA A C 1
ATOM 4792 O O . ALA A 1 606 ? 32.643 -22.209 -13.791 1.00 90.81 606 ALA A O 1
ATOM 4793 N N . PRO A 1 607 ? 32.152 -20.361 -14.987 1.00 91.31 607 PRO A N 1
ATOM 4794 C CA . PRO A 1 607 ? 33.514 -20.162 -15.473 1.00 91.31 607 PRO A CA 1
ATOM 4795 C C . PRO A 1 607 ? 34.533 -20.077 -14.334 1.00 91.31 607 PRO A C 1
ATOM 4797 O O . PRO A 1 607 ? 34.332 -19.343 -13.366 1.00 91.31 607 PRO A O 1
ATOM 4800 N N . LYS A 1 608 ? 35.652 -20.794 -14.471 1.00 92.38 608 LYS A N 1
ATOM 4801 C CA . LYS A 1 608 ? 36.771 -20.755 -13.512 1.00 92.38 608 LYS A CA 1
ATOM 4802 C C . LYS A 1 608 ? 37.749 -19.605 -13.764 1.00 92.38 608 LYS A C 1
ATOM 4804 O O . LYS A 1 608 ? 38.582 -19.304 -12.921 1.00 92.38 608 LYS A O 1
ATOM 4809 N N . GLU A 1 609 ? 37.646 -18.955 -14.910 1.00 92.38 609 GLU A N 1
ATOM 4810 C CA . GLU A 1 609 ? 38.441 -17.789 -15.266 1.00 92.38 609 GLU A CA 1
ATOM 4811 C C . GLU A 1 609 ? 37.650 -16.916 -16.237 1.00 92.38 609 GLU A C 1
ATOM 4813 O O . GLU A 1 609 ? 36.726 -17.387 -16.911 1.00 92.38 609 GLU A O 1
ATOM 4818 N N . ALA A 1 610 ? 37.993 -15.632 -16.282 1.00 93.75 610 ALA A N 1
ATOM 4819 C CA . ALA A 1 610 ? 37.467 -14.740 -17.299 1.00 93.75 610 ALA A CA 1
ATOM 4820 C C . ALA A 1 610 ? 38.088 -15.082 -18.658 1.00 93.75 610 ALA A C 1
ATOM 4822 O O . ALA A 1 610 ? 39.292 -15.308 -18.758 1.00 93.75 610 ALA A O 1
ATOM 4823 N N . ASP A 1 611 ? 37.275 -15.063 -19.707 1.00 95.12 611 ASP A N 1
ATOM 4824 C CA . ASP A 1 611 ? 37.717 -15.362 -21.067 1.00 95.12 611 ASP A CA 1
ATOM 4825 C C . ASP A 1 611 ? 36.981 -14.477 -22.081 1.00 95.12 611 ASP A C 1
ATOM 4827 O O . ASP A 1 611 ? 35.929 -13.889 -21.788 1.00 95.12 611 ASP A O 1
ATOM 4831 N N . GLY A 1 612 ? 37.547 -14.345 -23.275 1.00 94.88 612 GLY A N 1
ATOM 4832 C CA . GLY A 1 612 ? 37.019 -13.468 -24.297 1.00 94.88 612 GLY A CA 1
ATOM 4833 C C . GLY A 1 612 ? 37.649 -13.639 -25.668 1.00 94.88 612 GLY A C 1
ATOM 4834 O O . GLY A 1 612 ? 38.817 -13.991 -25.852 1.00 94.88 612 GLY A O 1
ATOM 4835 N N . TRP A 1 613 ? 36.853 -13.285 -26.664 1.00 95.75 613 TRP A N 1
ATOM 4836 C CA . TRP A 1 613 ? 37.249 -13.262 -28.058 1.00 95.75 613 TRP A CA 1
ATOM 4837 C C . TRP A 1 613 ? 37.213 -11.834 -28.573 1.00 95.75 613 TRP A C 1
ATOM 4839 O O . TRP A 1 613 ? 36.308 -11.068 -28.249 1.00 95.75 613 TRP A O 1
ATOM 4849 N N . CYS A 1 614 ? 38.181 -11.464 -29.405 1.00 95.06 614 CYS A N 1
ATOM 4850 C CA . CYS A 1 614 ? 38.211 -10.137 -29.994 1.00 95.06 614 CYS A CA 1
ATOM 4851 C C . CYS A 1 614 ? 38.763 -10.146 -31.419 1.00 95.06 614 CYS A C 1
ATOM 4853 O O . CYS A 1 614 ? 39.762 -10.806 -31.727 1.00 95.06 614 CYS A O 1
ATOM 4855 N N . LYS A 1 615 ? 38.139 -9.348 -32.289 1.00 94.75 615 LYS A N 1
ATOM 4856 C CA . LYS A 1 615 ? 38.548 -9.154 -33.679 1.00 94.75 615 LYS A CA 1
ATOM 4857 C C . LYS A 1 615 ? 38.416 -7.696 -34.087 1.00 94.75 615 LYS A C 1
ATOM 4859 O O . LYS A 1 615 ? 37.362 -7.086 -33.935 1.00 94.75 615 LYS A O 1
ATOM 4864 N N . GLY A 1 616 ? 39.486 -7.147 -34.648 1.00 92.75 616 GLY A N 1
ATOM 4865 C CA . GLY A 1 616 ? 39.500 -5.816 -35.237 1.00 92.75 616 GLY A CA 1
ATOM 4866 C C . GLY A 1 616 ? 39.608 -5.865 -36.759 1.00 92.75 616 GLY A C 1
ATOM 4867 O O . GLY A 1 616 ? 40.282 -6.729 -37.318 1.00 92.75 616 GLY A O 1
ATOM 4868 N N . LYS A 1 617 ? 38.975 -4.901 -37.430 1.00 91.62 617 LYS A N 1
ATOM 4869 C CA . LYS A 1 617 ? 39.042 -4.705 -38.879 1.00 91.62 617 LYS A CA 1
ATOM 4870 C C . LYS A 1 617 ? 39.447 -3.277 -39.229 1.00 91.62 617 LYS A C 1
ATOM 4872 O O . LYS A 1 617 ? 38.791 -2.324 -38.800 1.00 91.62 617 LYS A O 1
ATOM 4877 N N . TYR A 1 618 ? 40.493 -3.122 -40.035 1.00 88.94 618 TYR A N 1
ATOM 4878 C CA . TYR A 1 618 ? 40.943 -1.811 -40.505 1.00 88.94 618 TYR A CA 1
ATOM 4879 C C . TYR A 1 618 ? 40.023 -1.247 -41.596 1.00 88.94 618 TYR A C 1
ATOM 4881 O O . TYR A 1 618 ? 39.551 -1.960 -42.485 1.00 88.94 618 TYR A O 1
ATOM 4889 N N . LYS A 1 619 ? 39.743 0.059 -41.528 1.00 85.44 619 LYS A N 1
ATOM 4890 C CA . LYS A 1 619 ? 38.836 0.782 -42.434 1.00 85.44 619 LYS A CA 1
ATOM 4891 C C . LYS A 1 619 ? 39.386 2.158 -42.820 1.00 85.44 619 LYS A C 1
ATOM 4893 O O . LYS A 1 619 ? 38.653 3.144 -42.793 1.00 85.44 619 LYS A O 1
ATOM 4898 N N . PHE A 1 620 ? 40.670 2.216 -43.181 1.00 82.94 620 PHE A N 1
ATOM 4899 C CA . PHE A 1 620 ? 41.416 3.403 -43.635 1.00 82.94 620 PHE A CA 1
ATOM 4900 C C . PHE A 1 620 ? 41.498 4.565 -42.623 1.00 82.94 620 PHE A C 1
ATOM 4902 O O . PHE A 1 620 ? 42.581 4.894 -42.151 1.00 82.94 620 PHE A O 1
ATOM 4909 N N . LEU A 1 621 ? 40.362 5.155 -42.237 1.00 85.94 621 LEU A N 1
ATOM 4910 C CA . LEU A 1 621 ? 40.256 6.273 -41.288 1.00 85.94 621 LEU A CA 1
ATOM 4911 C C . LEU A 1 621 ? 39.963 5.828 -39.847 1.00 85.94 621 LEU A C 1
ATOM 4913 O O . LEU A 1 621 ? 40.113 6.611 -38.911 1.00 85.94 621 LEU A O 1
ATOM 4917 N N . PHE A 1 622 ? 39.524 4.587 -39.650 1.00 89.50 622 PHE A N 1
ATOM 4918 C CA . PHE A 1 622 ? 39.184 4.030 -38.339 1.00 89.50 622 PHE A CA 1
ATOM 4919 C C . PHE A 1 622 ? 39.395 2.513 -38.316 1.00 89.50 622 PHE A C 1
ATOM 4921 O O . PHE A 1 622 ? 39.688 1.893 -39.339 1.00 89.50 622 PHE A O 1
ATOM 4928 N N . SER A 1 623 ? 39.256 1.910 -37.140 1.00 91.19 623 SER A N 1
ATOM 4929 C CA . SER A 1 623 ? 39.175 0.458 -36.969 1.00 91.19 623 SER A CA 1
ATOM 4930 C C . SER A 1 623 ? 37.877 0.102 -36.256 1.00 91.19 623 SER A C 1
ATOM 4932 O O . SER A 1 623 ? 37.533 0.732 -35.255 1.00 91.19 623 SER A O 1
ATOM 4934 N N . ASP A 1 624 ? 37.146 -0.870 -36.798 1.00 94.00 624 ASP A N 1
ATOM 4935 C CA . ASP A 1 624 ? 35.966 -1.442 -36.148 1.00 94.00 624 ASP A CA 1
ATOM 4936 C C . ASP A 1 624 ? 36.407 -2.676 -35.349 1.00 94.00 624 ASP A C 1
ATOM 4938 O O . ASP A 1 624 ? 37.215 -3.470 -35.830 1.00 94.00 624 ASP A O 1
ATOM 4942 N N . PHE A 1 625 ? 35.887 -2.831 -34.140 1.00 94.88 625 PHE A N 1
ATOM 4943 C CA . PHE A 1 625 ? 36.168 -3.947 -33.248 1.00 94.88 625 PHE A CA 1
ATOM 4944 C C . PHE A 1 625 ? 34.877 -4.654 -32.873 1.00 94.88 625 PHE A C 1
ATOM 4946 O O . PHE A 1 625 ? 33.845 -4.019 -32.655 1.00 94.88 625 PHE A O 1
ATOM 4953 N N . GLU A 1 626 ? 34.976 -5.970 -32.770 1.00 96.12 626 GLU A N 1
ATOM 4954 C CA . GLU A 1 626 ? 33.993 -6.834 -32.141 1.00 96.12 626 GLU A CA 1
ATOM 4955 C C . GLU A 1 626 ? 34.682 -7.606 -31.021 1.00 96.12 626 GLU A C 1
ATOM 4957 O O . GLU A 1 626 ? 35.777 -8.139 -31.214 1.00 96.12 626 GLU A O 1
ATOM 4962 N N . MET A 1 627 ? 34.049 -7.649 -29.855 1.00 96.44 627 MET A N 1
ATOM 4963 C CA . MET A 1 627 ? 34.551 -8.356 -28.689 1.00 96.44 627 MET A CA 1
ATOM 4964 C C . MET A 1 627 ? 33.421 -9.089 -27.986 1.00 96.44 627 MET A C 1
ATOM 4966 O O . MET A 1 627 ? 32.310 -8.577 -27.902 1.00 96.44 627 MET A O 1
ATOM 4970 N N . LYS A 1 628 ? 33.719 -10.273 -27.474 1.00 97.00 628 LYS A N 1
ATOM 4971 C CA . LYS A 1 628 ? 32.821 -11.099 -26.678 1.00 97.00 628 LYS A CA 1
ATOM 4972 C C . LYS A 1 628 ? 33.538 -11.543 -25.413 1.00 97.00 628 LYS A C 1
ATOM 4974 O O . LYS A 1 628 ? 34.767 -11.631 -25.418 1.00 97.00 628 LYS A O 1
ATOM 4979 N N . GLY A 1 629 ? 32.793 -11.844 -24.356 1.00 95.81 629 GLY A N 1
ATOM 4980 C CA . GLY A 1 629 ? 33.392 -12.305 -23.108 1.00 95.81 629 GLY A CA 1
ATOM 4981 C C . GLY A 1 629 ? 32.454 -13.118 -22.231 1.00 95.81 629 GLY A C 1
ATOM 4982 O O . GLY A 1 629 ? 31.237 -13.093 -22.409 1.00 95.81 629 GLY A O 1
ATOM 4983 N N . LYS A 1 630 ? 33.050 -13.857 -21.292 1.00 94.81 630 LYS A N 1
ATOM 4984 C CA . LYS A 1 630 ? 32.379 -14.590 -20.211 1.00 94.81 630 LYS A CA 1
ATOM 4985 C C . LYS A 1 630 ? 33.134 -14.404 -18.905 1.00 94.81 630 LYS A C 1
ATOM 4987 O O . LYS A 1 630 ? 34.364 -14.395 -18.901 1.00 94.81 630 LYS A O 1
ATOM 4992 N N . GLY A 1 631 ? 32.403 -14.257 -17.807 1.00 92.31 631 GLY A N 1
ATOM 4993 C CA . GLY A 1 631 ? 32.981 -14.088 -16.472 1.00 92.31 631 GLY A CA 1
ATOM 4994 C C . GLY A 1 631 ? 33.499 -12.679 -16.141 1.00 92.31 631 GLY A C 1
ATOM 4995 O O . GLY A 1 631 ? 34.197 -12.518 -15.147 1.00 92.31 631 GLY A O 1
ATOM 4996 N N . TRP A 1 632 ? 33.180 -11.660 -16.948 1.00 93.81 632 TRP A N 1
ATOM 4997 C CA . TRP A 1 632 ? 33.522 -10.246 -16.705 1.00 93.81 632 TRP A CA 1
ATOM 4998 C C . TRP A 1 632 ? 32.543 -9.310 -17.433 1.00 93.81 632 TRP A C 1
ATOM 5000 O O . TRP A 1 632 ? 31.792 -9.766 -18.292 1.00 93.81 632 TRP A O 1
ATOM 5010 N N . SER A 1 633 ? 32.551 -8.006 -17.118 1.00 94.06 633 SER A N 1
ATOM 5011 C CA . SER A 1 633 ? 31.640 -6.986 -17.694 1.00 94.06 633 SER A CA 1
ATOM 5012 C C . SER A 1 633 ? 30.144 -7.343 -17.590 1.00 94.06 633 SER A C 1
ATOM 5014 O O . SER A 1 633 ? 29.371 -7.169 -18.532 1.00 94.06 633 SER A O 1
ATOM 5016 N N . SER A 1 634 ? 29.730 -7.881 -16.444 1.00 93.25 634 SER A N 1
ATOM 5017 C CA . SER A 1 634 ? 28.448 -8.572 -16.242 1.00 93.25 634 SER A CA 1
ATOM 5018 C C . SER A 1 634 ? 27.261 -7.696 -15.824 1.00 93.25 634 SER A C 1
ATOM 5020 O O . SER A 1 634 ? 26.131 -8.172 -15.903 1.00 93.25 634 SER A O 1
ATOM 5022 N N . TRP A 1 635 ? 27.484 -6.446 -15.405 1.00 93.06 635 TRP A N 1
ATOM 5023 C CA . TRP A 1 635 ? 26.475 -5.652 -14.682 1.00 93.06 635 TRP A CA 1
ATOM 5024 C C . TRP A 1 635 ? 26.211 -4.239 -15.235 1.00 93.06 635 TRP A C 1
ATOM 5026 O O . TRP A 1 635 ? 25.279 -3.574 -14.789 1.00 93.06 635 TRP A O 1
ATOM 5036 N N . ASP A 1 636 ? 27.004 -3.744 -16.189 1.00 93.56 636 ASP A N 1
ATOM 5037 C CA . ASP A 1 636 ? 27.018 -2.319 -16.566 1.00 93.56 636 ASP A CA 1
ATOM 5038 C C . ASP A 1 636 ? 26.896 -2.046 -18.068 1.00 93.56 636 ASP A C 1
ATOM 5040 O O . ASP A 1 636 ? 27.174 -0.931 -18.516 1.00 93.56 636 ASP A O 1
ATOM 5044 N N . TYR A 1 637 ? 26.545 -3.053 -18.874 1.00 94.69 637 TYR A N 1
ATOM 5045 C CA . TYR A 1 637 ? 26.555 -2.953 -20.340 1.00 94.69 637 TYR A CA 1
ATOM 5046 C C . TYR A 1 637 ? 27.897 -2.415 -20.884 1.00 94.69 637 TYR A C 1
ATOM 5048 O O . TYR A 1 637 ? 27.953 -1.663 -21.870 1.00 94.69 637 TYR A O 1
ATOM 5056 N N . GLY A 1 638 ? 28.991 -2.752 -20.195 1.00 92.44 638 GLY A N 1
ATOM 5057 C CA . GLY A 1 638 ? 30.344 -2.382 -20.565 1.00 92.44 638 GLY A CA 1
ATOM 5058 C C . GLY A 1 638 ? 30.687 -0.901 -20.398 1.00 92.44 638 GLY A C 1
ATOM 5059 O O . GLY A 1 638 ? 31.663 -0.473 -21.007 1.00 92.44 638 GLY A O 1
ATOM 5060 N N . GLN A 1 639 ? 29.915 -0.089 -19.667 1.00 93.69 639 GLN A N 1
ATOM 5061 C CA . GLN A 1 639 ? 30.184 1.351 -19.530 1.00 93.69 639 GLN A CA 1
ATOM 5062 C C . GLN A 1 639 ? 31.438 1.652 -18.689 1.00 93.69 639 GLN A C 1
ATOM 5064 O O . GLN A 1 639 ? 32.402 2.243 -19.190 1.00 93.69 639 GLN A O 1
ATOM 5069 N N . ASP A 1 640 ? 31.440 1.241 -17.426 1.00 90.19 640 ASP A N 1
ATOM 5070 C CA . ASP A 1 640 ? 32.509 1.472 -16.455 1.00 90.19 640 ASP A CA 1
ATOM 5071 C C . ASP A 1 640 ? 33.586 0.387 -16.496 1.00 90.19 640 ASP A C 1
ATOM 5073 O O . ASP A 1 640 ? 34.761 0.664 -16.230 1.00 90.19 640 ASP A O 1
ATOM 5077 N N . THR A 1 641 ? 33.205 -0.830 -16.873 1.00 90.75 641 THR A N 1
ATOM 5078 C CA . THR A 1 641 ? 34.104 -1.972 -17.009 1.00 90.75 641 THR A CA 1
ATOM 5079 C C . THR A 1 641 ? 34.955 -1.824 -18.265 1.00 90.75 641 THR A C 1
ATOM 5081 O O . THR A 1 641 ? 36.176 -1.717 -18.175 1.00 90.75 641 THR A O 1
ATOM 5084 N N . LEU A 1 642 ? 34.334 -1.737 -19.444 1.00 93.12 642 LEU A N 1
ATOM 5085 C CA . LEU A 1 642 ? 35.035 -1.909 -20.714 1.00 93.12 642 LEU A CA 1
ATOM 5086 C C . LEU A 1 642 ? 35.276 -0.605 -21.491 1.00 93.12 642 LEU A C 1
ATOM 5088 O O . LEU A 1 642 ? 36.405 -0.311 -21.894 1.00 93.12 642 LEU A O 1
ATOM 5092 N N . LEU A 1 643 ? 34.242 0.207 -21.696 1.00 94.19 643 LEU A N 1
ATOM 5093 C CA . LEU A 1 643 ? 34.295 1.446 -22.472 1.00 94.19 643 LEU A CA 1
ATOM 5094 C C . LEU A 1 643 ? 35.189 2.489 -21.803 1.00 94.19 643 LEU A C 1
ATOM 5096 O O . LEU A 1 643 ? 35.985 3.142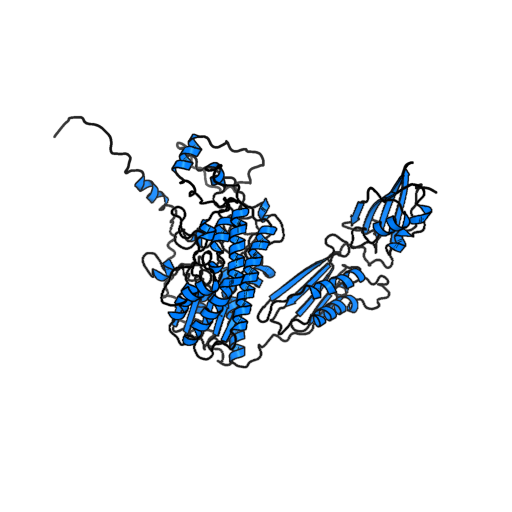 -22.482 1.00 94.19 643 LEU A O 1
ATOM 5100 N N . LYS A 1 644 ? 35.094 2.630 -20.478 1.00 93.69 644 LYS A N 1
ATOM 5101 C CA . LYS A 1 644 ? 35.976 3.498 -19.692 1.00 93.69 644 LYS A CA 1
ATOM 5102 C C . LYS A 1 644 ? 37.445 3.128 -19.891 1.00 93.69 644 LYS A C 1
ATOM 5104 O O . LYS A 1 644 ? 38.237 3.973 -20.296 1.00 93.69 644 LYS A O 1
ATOM 5109 N N . LYS A 1 645 ? 37.792 1.846 -19.751 1.00 94.38 645 LYS A N 1
ATOM 5110 C CA . LYS A 1 645 ? 39.170 1.352 -19.926 1.00 94.38 645 LYS A CA 1
ATOM 5111 C C . LYS A 1 645 ? 39.664 1.489 -21.363 1.00 94.38 645 LYS A C 1
ATOM 5113 O O . LYS A 1 645 ? 40.827 1.833 -21.587 1.00 94.38 645 LYS A O 1
ATOM 5118 N N . ALA A 1 646 ? 38.781 1.294 -22.342 1.00 93.06 646 ALA A N 1
ATOM 5119 C CA . ALA A 1 646 ? 39.085 1.571 -23.740 1.00 93.06 646 ALA A CA 1
ATOM 5120 C C . ALA A 1 646 ? 39.414 3.058 -23.954 1.00 93.06 646 ALA A C 1
ATOM 5122 O O . ALA A 1 646 ? 40.441 3.376 -24.553 1.00 93.06 646 ALA A O 1
ATOM 5123 N N . ARG A 1 647 ? 38.597 3.977 -23.426 1.00 93.00 647 ARG A N 1
ATOM 5124 C CA . ARG A 1 647 ? 38.833 5.429 -23.515 1.00 93.00 647 ARG A CA 1
ATOM 5125 C C . ARG A 1 647 ? 40.141 5.842 -22.838 1.00 93.00 647 ARG A C 1
ATOM 5127 O O . ARG A 1 647 ? 40.932 6.546 -23.468 1.00 93.00 647 ARG A O 1
ATOM 5134 N N . ASP A 1 648 ? 40.402 5.334 -21.635 1.00 91.94 648 ASP A N 1
ATOM 5135 C CA . ASP A 1 648 ? 41.629 5.602 -20.874 1.00 91.94 648 ASP A CA 1
ATOM 5136 C C . ASP A 1 648 ? 42.882 5.173 -21.651 1.00 91.94 648 ASP A C 1
ATOM 5138 O O . ASP A 1 648 ? 43.893 5.873 -21.668 1.00 91.94 648 ASP A O 1
ATOM 5142 N N . CYS A 1 649 ? 42.823 4.038 -22.357 1.00 91.62 649 CYS A N 1
ATOM 5143 C CA . CYS A 1 649 ? 43.944 3.576 -23.172 1.00 91.62 649 CYS A CA 1
ATOM 5144 C C . CYS A 1 649 ? 44.114 4.364 -24.483 1.00 91.62 649 CYS A C 1
ATOM 5146 O O . CYS A 1 649 ? 45.228 4.510 -25.004 1.00 91.62 649 CYS A O 1
ATOM 5148 N N . LEU A 1 650 ? 43.018 4.843 -25.072 1.00 88.25 650 LEU A N 1
ATOM 5149 C CA . LEU A 1 650 ? 43.023 5.451 -26.400 1.00 88.25 650 LEU A CA 1
ATOM 5150 C C . LEU A 1 650 ? 43.422 6.930 -26.385 1.00 88.25 650 LEU A C 1
ATOM 5152 O O . LEU A 1 650 ? 44.065 7.380 -27.337 1.00 88.25 650 LEU A O 1
ATOM 5156 N N . GLY A 1 651 ? 43.043 7.686 -25.350 1.00 73.56 651 GLY A N 1
ATOM 5157 C CA . GLY A 1 651 ? 43.240 9.143 -25.256 1.00 73.56 651 GLY A CA 1
ATOM 5158 C C . GLY A 1 651 ? 42.408 9.974 -26.254 1.00 73.56 651 GLY A C 1
ATOM 5159 O O . GLY A 1 651 ? 42.238 11.174 -26.070 1.00 73.56 651 GLY A O 1
ATOM 5160 N N . LYS A 1 652 ? 41.857 9.340 -27.299 1.00 66.50 652 LYS A N 1
ATOM 5161 C CA . LYS A 1 652 ? 40.832 9.848 -28.229 1.00 66.50 652 LYS A CA 1
ATOM 5162 C C . LYS A 1 652 ? 39.568 8.977 -28.136 1.00 66.50 652 LYS A C 1
ATOM 5164 O O . LYS A 1 652 ? 39.605 7.875 -27.595 1.00 66.50 652 LYS A O 1
ATOM 5169 N N . GLY A 1 653 ? 38.446 9.465 -28.670 1.00 78.19 653 GLY A N 1
ATOM 5170 C CA . GLY A 1 653 ? 37.120 8.873 -28.456 1.00 78.19 653 GLY A CA 1
ATOM 5171 C C . GLY A 1 653 ? 36.879 7.500 -29.103 1.00 78.19 653 GLY A C 1
ATOM 5172 O O . GLY A 1 653 ? 37.178 7.287 -30.278 1.00 78.19 653 GLY A O 1
ATOM 5173 N N . VAL A 1 654 ? 36.253 6.601 -28.334 1.00 89.75 654 VAL A N 1
ATOM 5174 C CA . VAL A 1 654 ? 35.525 5.424 -28.837 1.00 89.75 654 VAL A CA 1
ATOM 5175 C C . VAL A 1 654 ? 34.175 5.890 -29.382 1.00 89.75 654 VAL A C 1
ATOM 5177 O O . VAL A 1 654 ? 33.455 6.621 -28.701 1.00 89.75 654 VAL A O 1
ATOM 5180 N N . THR A 1 655 ? 33.826 5.472 -30.596 1.00 91.50 655 THR A N 1
ATOM 5181 C CA . THR A 1 655 ? 32.558 5.822 -31.262 1.00 91.50 655 THR A CA 1
ATOM 5182 C C . THR A 1 655 ? 31.792 4.564 -31.661 1.00 91.50 655 THR A C 1
ATOM 5184 O O . THR A 1 655 ? 32.344 3.467 -31.620 1.00 91.50 655 THR A O 1
ATOM 5187 N N . LYS A 1 656 ? 30.512 4.709 -32.035 1.00 93.81 656 LYS A N 1
ATOM 5188 C CA . LYS A 1 656 ? 29.629 3.588 -32.417 1.00 93.81 656 LYS A CA 1
ATOM 5189 C C . LYS A 1 656 ? 29.620 2.437 -31.400 1.00 93.81 656 LYS A C 1
ATOM 5191 O O . LYS A 1 656 ? 29.631 1.274 -31.786 1.00 93.81 656 LYS A O 1
ATOM 5196 N N . TRP A 1 657 ? 29.644 2.774 -30.113 1.00 94.94 657 TRP A N 1
ATOM 5197 C CA . TRP A 1 657 ? 29.591 1.790 -29.041 1.00 94.94 657 TRP A CA 1
ATOM 5198 C C . TRP A 1 657 ? 28.232 1.090 -29.024 1.00 94.94 657 TRP A C 1
ATOM 5200 O O . TRP A 1 657 ? 27.199 1.752 -28.944 1.00 94.94 657 TRP A O 1
ATOM 5210 N N . LYS A 1 658 ? 28.252 -0.239 -29.065 1.00 97.12 658 LYS A N 1
ATOM 5211 C CA . LYS A 1 658 ? 27.104 -1.107 -28.815 1.00 97.12 658 LYS A CA 1
ATOM 5212 C C . LYS A 1 658 ? 27.558 -2.217 -27.875 1.00 97.12 658 LYS A C 1
ATOM 5214 O O . LYS A 1 658 ? 28.643 -2.761 -28.070 1.00 97.12 658 LYS A O 1
ATOM 5219 N N . PHE A 1 659 ? 26.737 -2.547 -26.890 1.00 97.56 659 PHE A N 1
ATOM 5220 C CA . PHE A 1 659 ? 26.958 -3.662 -25.977 1.00 97.56 659 PHE A CA 1
ATOM 5221 C C . PHE A 1 659 ? 25.630 -4.385 -25.770 1.00 97.56 659 PHE A C 1
ATOM 5223 O O . PHE A 1 659 ? 24.605 -3.732 -25.581 1.00 97.56 659 PHE A O 1
ATOM 5230 N N . GLU A 1 660 ? 25.643 -5.709 -25.832 1.00 96.25 660 GLU A N 1
ATOM 5231 C CA . GLU A 1 660 ? 24.467 -6.551 -25.636 1.00 96.25 660 GLU A CA 1
ATOM 5232 C C . GLU A 1 660 ? 24.838 -7.800 -24.833 1.00 96.25 660 GLU A C 1
ATOM 5234 O O . GLU A 1 660 ? 25.838 -8.459 -25.122 1.00 96.25 660 GLU A O 1
ATOM 5239 N N . TYR A 1 661 ? 24.031 -8.114 -23.821 1.00 96.88 661 TYR A N 1
ATOM 5240 C CA . TYR A 1 661 ? 24.053 -9.420 -23.170 1.00 96.88 661 TYR A CA 1
ATOM 5241 C C . TYR A 1 661 ? 23.272 -10.402 -24.031 1.00 96.88 661 TYR A C 1
ATOM 5243 O O . TYR A 1 661 ? 22.210 -10.058 -24.556 1.00 96.88 661 TYR A O 1
ATOM 5251 N N . PHE A 1 662 ? 23.779 -11.619 -24.172 1.00 94.88 662 PHE A N 1
ATOM 5252 C CA . PHE A 1 662 ? 23.004 -12.665 -24.814 1.00 94.88 662 PHE A CA 1
ATOM 5253 C C . PHE A 1 662 ? 21.915 -13.181 -23.866 1.00 94.88 662 PHE A C 1
ATOM 5255 O O . PHE A 1 662 ? 22.036 -13.096 -22.640 1.00 94.88 662 PHE A O 1
ATOM 5262 N N . ASP A 1 663 ? 20.829 -13.697 -24.445 1.00 91.12 663 ASP A N 1
ATOM 5263 C CA . ASP A 1 663 ? 19.821 -14.432 -23.676 1.00 91.12 663 ASP A CA 1
ATOM 5264 C C . ASP A 1 663 ? 20.421 -15.745 -23.163 1.00 91.12 663 ASP A C 1
ATOM 5266 O O . ASP A 1 663 ? 20.397 -16.016 -21.970 1.00 91.12 663 ASP A O 1
ATOM 5270 N N . LYS A 1 664 ? 21.062 -16.505 -24.057 1.00 92.56 664 LYS A N 1
ATOM 5271 C CA . LYS A 1 664 ? 21.851 -17.696 -23.731 1.00 92.56 664 LYS A CA 1
ATOM 5272 C C . LYS A 1 664 ? 23.274 -17.540 -24.256 1.00 92.56 664 LYS A C 1
ATOM 5274 O O . LYS A 1 664 ? 23.450 -16.858 -25.268 1.00 92.56 664 LYS A O 1
ATOM 5279 N N . PRO A 1 665 ? 24.267 -18.180 -23.621 1.00 93.88 665 PRO A N 1
ATOM 5280 C CA . PRO A 1 665 ? 25.631 -18.170 -24.113 1.00 93.88 665 PRO A CA 1
ATOM 5281 C C . PRO A 1 665 ? 25.711 -18.650 -25.559 1.00 93.88 665 PRO A C 1
ATOM 5283 O O . PRO A 1 665 ? 24.923 -19.503 -25.977 1.00 93.88 665 PRO A O 1
ATOM 5286 N N . ASP A 1 666 ? 26.659 -18.105 -26.315 1.00 93.50 666 ASP A N 1
ATOM 5287 C CA . ASP A 1 666 ? 26.937 -18.611 -27.657 1.00 93.50 666 ASP A CA 1
ATOM 5288 C C . ASP A 1 666 ? 27.664 -19.969 -27.616 1.00 93.50 666 ASP A C 1
ATOM 5290 O O . ASP A 1 666 ? 27.889 -20.544 -26.550 1.00 93.50 666 ASP A O 1
ATOM 5294 N N . GLU A 1 667 ? 28.004 -20.513 -28.787 1.00 91.94 667 GLU A N 1
ATOM 5295 C CA . GLU A 1 667 ? 28.646 -21.833 -28.916 1.00 91.94 667 GLU A CA 1
ATOM 5296 C C . GLU A 1 667 ? 29.980 -21.936 -28.151 1.00 91.94 667 GLU A C 1
ATOM 5298 O O . GLU A 1 667 ? 30.339 -23.017 -27.686 1.00 91.94 667 GLU A O 1
ATOM 5303 N N . ASP A 1 668 ? 30.672 -20.809 -27.952 1.00 91.00 668 ASP A N 1
ATOM 5304 C CA . ASP A 1 668 ? 31.939 -20.711 -27.215 1.00 91.00 668 ASP A CA 1
ATOM 5305 C C . ASP A 1 668 ? 31.728 -20.410 -25.708 1.00 91.00 668 ASP A C 1
ATOM 5307 O O . ASP A 1 668 ? 32.674 -20.306 -24.907 1.00 91.00 668 ASP A O 1
ATOM 5311 N N . GLY A 1 669 ? 30.465 -20.273 -25.297 1.00 92.56 669 GLY A N 1
ATOM 5312 C CA . GLY A 1 669 ? 30.048 -19.957 -23.938 1.00 92.56 669 GLY A CA 1
ATOM 5313 C C . GLY A 1 669 ? 30.203 -18.483 -23.563 1.00 92.56 669 GLY A C 1
ATOM 5314 O O . GLY A 1 669 ? 30.195 -18.176 -22.370 1.00 92.56 669 GLY A O 1
ATOM 5315 N N . TYR A 1 670 ? 30.372 -17.570 -24.527 1.00 96.12 670 TYR A N 1
ATOM 5316 C CA . TYR A 1 670 ? 30.404 -16.134 -24.248 1.00 96.12 670 TYR A CA 1
ATOM 5317 C C . TYR A 1 670 ? 29.017 -15.619 -23.882 1.00 96.12 670 TYR A C 1
ATOM 5319 O O . TYR A 1 670 ? 28.014 -16.064 -24.425 1.00 96.12 670 TYR A O 1
ATOM 5327 N N . GLU A 1 671 ? 28.963 -14.669 -22.954 1.00 96.00 671 GLU A N 1
ATOM 5328 C CA . GLU A 1 671 ? 27.724 -14.192 -22.331 1.00 96.00 671 GLU A CA 1
ATOM 5329 C C . GLU A 1 671 ? 27.284 -12.817 -22.864 1.00 96.00 671 GLU A C 1
ATOM 5331 O O . GLU A 1 671 ? 26.143 -12.397 -22.671 1.00 96.00 671 GLU A O 1
ATOM 5336 N N . TRP A 1 672 ? 28.182 -12.093 -23.535 1.00 97.06 672 TRP A N 1
ATOM 5337 C CA . TRP A 1 672 ? 27.914 -10.773 -24.100 1.00 97.06 672 TRP A CA 1
ATOM 5338 C C . TRP A 1 672 ? 28.757 -10.484 -25.337 1.00 97.06 672 TRP A C 1
ATOM 5340 O O . TRP A 1 672 ? 29.792 -11.110 -25.579 1.00 97.06 672 TRP A O 1
ATOM 5350 N N . LYS A 1 673 ? 28.329 -9.467 -26.090 1.00 97.31 673 LYS A N 1
ATOM 5351 C CA . LYS A 1 673 ? 29.029 -8.909 -27.245 1.00 97.31 673 LYS A CA 1
ATOM 5352 C C . LYS A 1 673 ? 29.080 -7.388 -27.184 1.00 97.31 673 LYS A C 1
ATOM 5354 O O . LYS A 1 673 ? 28.111 -6.715 -26.850 1.00 97.31 673 LYS A O 1
ATOM 5359 N N . SER A 1 674 ? 30.217 -6.839 -27.586 1.00 97.44 674 SER A N 1
ATOM 5360 C CA . SER A 1 674 ? 30.446 -5.418 -27.789 1.00 97.44 674 SER A CA 1
ATOM 5361 C C . SER A 1 674 ? 30.967 -5.163 -29.198 1.00 97.44 674 SER A C 1
ATOM 5363 O O . SER A 1 674 ? 31.820 -5.893 -29.703 1.00 97.44 674 SER A O 1
ATOM 5365 N N . THR A 1 675 ? 30.476 -4.105 -29.837 1.00 96.94 675 THR A N 1
ATOM 5366 C CA . THR A 1 675 ? 31.037 -3.593 -31.090 1.00 96.94 675 THR A CA 1
ATOM 5367 C C . THR A 1 675 ? 31.309 -2.111 -30.960 1.00 96.94 675 THR A C 1
ATOM 5369 O O . THR A 1 675 ? 30.470 -1.372 -30.444 1.00 96.94 675 THR A O 1
ATOM 5372 N N . PHE A 1 676 ? 32.460 -1.659 -31.441 1.00 95.50 676 PHE A N 1
ATOM 5373 C CA . PHE A 1 676 ? 32.851 -0.263 -31.313 1.00 95.50 676 PHE A CA 1
ATOM 5374 C C . PHE A 1 676 ? 33.890 0.141 -32.349 1.00 95.50 676 PHE A C 1
ATOM 5376 O O . PHE A 1 676 ? 34.477 -0.686 -33.042 1.00 95.50 676 PHE A O 1
ATOM 5383 N N . ARG A 1 677 ? 34.123 1.447 -32.452 1.00 94.19 677 ARG A N 1
ATOM 5384 C CA . ARG A 1 677 ? 35.052 2.046 -33.401 1.00 94.19 677 ARG A CA 1
ATOM 5385 C C . ARG A 1 677 ? 36.096 2.890 -32.698 1.00 94.19 677 ARG A C 1
ATOM 5387 O O . ARG A 1 677 ? 35.772 3.703 -31.831 1.00 94.19 677 ARG A O 1
ATOM 5394 N N . THR A 1 678 ? 37.337 2.759 -33.146 1.00 92.94 678 THR A N 1
ATOM 5395 C CA . THR A 1 678 ? 38.486 3.508 -32.629 1.00 92.94 678 THR A CA 1
ATOM 5396 C C . THR A 1 678 ? 39.263 4.184 -33.762 1.00 92.94 678 THR A C 1
ATOM 5398 O O . THR A 1 678 ? 39.094 3.825 -34.933 1.00 92.94 678 THR A O 1
ATOM 5401 N N . PRO A 1 679 ? 40.169 5.127 -33.444 1.00 89.38 679 PRO A N 1
ATOM 5402 C CA . PRO A 1 679 ? 41.217 5.544 -34.373 1.00 89.38 679 PRO A CA 1
ATOM 5403 C C . PRO A 1 679 ? 42.077 4.359 -34.845 1.00 89.38 679 PRO A C 1
ATOM 5405 O O . PRO A 1 679 ? 42.106 3.306 -34.206 1.00 89.38 679 PRO A O 1
ATOM 5408 N N . VAL A 1 680 ? 42.782 4.538 -35.962 1.00 86.94 680 VAL A N 1
ATOM 5409 C CA . VAL A 1 680 ? 43.711 3.541 -36.524 1.00 86.94 680 VAL A CA 1
ATOM 5410 C C . VAL A 1 680 ? 44.988 3.392 -35.683 1.00 86.94 680 VAL A C 1
ATOM 5412 O O . VAL A 1 680 ? 45.339 4.296 -34.928 1.00 86.94 680 VAL A O 1
ATOM 5415 N N . PHE A 1 681 ? 45.683 2.257 -35.823 1.00 82.19 681 PHE A N 1
ATOM 5416 C CA . PHE A 1 681 ? 46.971 1.949 -35.166 1.00 82.19 681 PHE A CA 1
ATOM 5417 C C . PHE A 1 681 ? 46.948 1.914 -33.626 1.00 82.19 681 PHE A C 1
ATOM 5419 O O . PHE A 1 681 ? 47.967 2.102 -32.965 1.00 82.19 681 PHE A O 1
ATOM 5426 N N . VAL A 1 682 ? 45.786 1.638 -33.027 1.00 86.44 682 VAL A N 1
ATOM 5427 C CA . VAL A 1 682 ? 45.632 1.512 -31.562 1.00 86.44 682 VAL A CA 1
ATOM 5428 C C . VAL A 1 682 ? 45.538 0.063 -31.075 1.00 86.44 682 VAL A C 1
ATOM 5430 O O . VAL A 1 682 ? 45.604 -0.188 -29.871 1.00 86.44 682 VAL A O 1
ATOM 5433 N N . SER A 1 683 ? 45.407 -0.894 -32.002 1.00 85.56 683 SER A N 1
ATOM 5434 C CA . SER A 1 683 ? 45.172 -2.313 -31.706 1.00 85.56 683 SER A CA 1
ATOM 5435 C C . SER A 1 683 ? 46.302 -2.923 -30.870 1.00 85.56 683 SER A C 1
ATOM 5437 O O . SER A 1 683 ? 46.048 -3.426 -29.776 1.00 85.56 683 SER A O 1
ATOM 5439 N N . ASN A 1 684 ? 47.560 -2.774 -31.306 1.00 87.69 684 ASN A N 1
ATOM 5440 C CA . ASN A 1 684 ? 48.743 -3.261 -30.577 1.00 87.69 684 ASN A CA 1
ATOM 5441 C C . ASN A 1 684 ? 48.878 -2.651 -29.169 1.00 87.69 684 ASN A C 1
ATOM 5443 O O . ASN A 1 684 ? 49.328 -3.320 -28.244 1.00 87.69 684 ASN A O 1
ATOM 5447 N N . ARG A 1 685 ? 48.468 -1.386 -28.997 1.00 88.50 685 ARG A N 1
ATOM 5448 C CA . ARG A 1 685 ? 48.634 -0.637 -27.742 1.00 88.50 685 ARG A CA 1
ATOM 5449 C C . ARG A 1 685 ? 47.583 -0.970 -26.683 1.00 88.50 685 ARG A C 1
ATOM 5451 O O . ARG A 1 685 ? 47.896 -0.892 -25.495 1.00 88.50 685 ARG A O 1
ATOM 5458 N N . CYS A 1 686 ? 46.353 -1.264 -27.099 1.00 91.50 686 CYS A N 1
ATOM 5459 C CA . CYS A 1 686 ? 45.209 -1.346 -26.185 1.00 91.50 686 CYS A CA 1
ATOM 5460 C C . CYS A 1 686 ? 44.506 -2.705 -26.159 1.00 91.50 686 CYS A C 1
ATOM 5462 O O . CYS A 1 686 ? 43.929 -3.069 -25.136 1.00 91.50 686 CYS A O 1
ATOM 5464 N N . PHE A 1 687 ? 44.529 -3.439 -27.269 1.00 92.56 687 PHE A N 1
ATOM 5465 C CA . PHE A 1 687 ? 43.576 -4.515 -27.528 1.00 92.56 687 PHE A CA 1
ATOM 5466 C C . PHE A 1 687 ? 44.264 -5.867 -27.771 1.00 92.56 687 PHE A C 1
ATOM 5468 O O . PHE A 1 687 ? 43.902 -6.864 -27.158 1.00 92.56 687 PHE A O 1
ATOM 5475 N N . ARG A 1 688 ? 45.324 -5.916 -28.588 1.00 91.50 688 ARG A N 1
ATOM 5476 C CA . ARG A 1 688 ? 46.142 -7.130 -28.797 1.00 91.50 688 ARG A CA 1
ATOM 5477 C C . ARG A 1 688 ? 46.949 -7.541 -27.569 1.00 91.50 688 ARG A C 1
ATOM 5479 O O . ARG A 1 688 ? 47.200 -8.720 -27.378 1.00 91.50 688 ARG A O 1
ATOM 5486 N N . ASN A 1 689 ? 47.335 -6.577 -26.740 1.00 90.69 689 ASN A N 1
ATOM 5487 C CA . ASN A 1 689 ? 48.094 -6.807 -25.511 1.00 90.69 689 ASN A CA 1
ATOM 5488 C C . ASN A 1 689 ? 47.205 -6.993 -24.268 1.00 90.69 689 ASN A C 1
ATOM 5490 O O . ASN A 1 689 ? 47.713 -6.912 -23.153 1.00 90.69 689 ASN A O 1
ATOM 5494 N N . ASN A 1 690 ? 45.888 -7.165 -24.442 1.00 93.56 690 ASN A N 1
ATOM 5495 C CA . ASN A 1 690 ? 44.906 -7.296 -23.362 1.00 93.56 690 ASN A CA 1
ATOM 5496 C C . ASN A 1 690 ? 44.826 -6.133 -22.362 1.00 93.56 690 ASN A C 1
ATOM 5498 O O . ASN A 1 690 ? 44.123 -6.252 -21.364 1.00 93.56 690 ASN A O 1
ATOM 5502 N N . LYS A 1 691 ? 45.461 -4.980 -22.608 1.00 94.00 691 LYS A N 1
ATOM 5503 C CA . LYS A 1 691 ? 45.476 -3.874 -21.636 1.00 94.00 691 LYS A CA 1
ATOM 5504 C C . LYS A 1 691 ? 44.069 -3.418 -21.232 1.00 94.00 691 LYS A C 1
ATOM 5506 O O . LYS A 1 691 ? 43.817 -3.181 -20.054 1.00 94.00 691 LYS A O 1
ATOM 5511 N N . VAL A 1 692 ? 43.158 -3.302 -22.199 1.00 94.25 692 VAL A N 1
ATOM 5512 C CA . VAL A 1 692 ? 41.757 -2.939 -21.933 1.00 94.25 692 VAL A CA 1
ATOM 5513 C C . VAL A 1 692 ? 41.001 -4.079 -21.247 1.00 94.25 692 VAL A C 1
ATOM 5515 O O . VAL A 1 692 ? 40.303 -3.816 -20.273 1.00 94.25 692 VAL A O 1
ATOM 5518 N N . ALA A 1 693 ? 41.170 -5.323 -21.709 1.00 94.00 693 ALA A N 1
ATOM 5519 C CA . ALA A 1 693 ? 40.502 -6.490 -21.129 1.00 94.00 693 ALA A CA 1
ATOM 5520 C C . ALA A 1 693 ? 40.895 -6.687 -19.654 1.00 94.00 693 ALA A C 1
ATOM 5522 O O . ALA A 1 693 ? 40.023 -6.720 -18.792 1.00 94.00 693 ALA A O 1
ATOM 5523 N N . PHE A 1 694 ? 42.194 -6.668 -19.340 1.00 94.19 694 PHE A N 1
ATOM 5524 C CA . PHE A 1 694 ? 42.685 -6.755 -17.962 1.00 94.19 694 PHE A CA 1
ATOM 5525 C C . PHE A 1 694 ? 42.217 -5.583 -17.102 1.00 94.19 694 PHE A C 1
ATOM 5527 O O . PHE A 1 694 ? 41.817 -5.774 -15.957 1.00 94.19 694 PHE A O 1
ATOM 5534 N N . GLY A 1 695 ? 42.213 -4.366 -17.655 1.00 91.69 695 GLY A N 1
ATOM 5535 C CA . GLY A 1 695 ? 41.696 -3.191 -16.954 1.00 91.69 695 GLY A CA 1
ATOM 5536 C C . GLY A 1 695 ? 40.215 -3.305 -16.583 1.00 91.69 695 GLY A C 1
ATOM 5537 O O . GLY A 1 695 ? 39.791 -2.671 -15.618 1.00 91.69 695 GLY A O 1
ATOM 5538 N N . ALA A 1 696 ? 39.453 -4.099 -17.335 1.00 91.38 696 ALA A N 1
ATOM 5539 C CA . ALA A 1 696 ? 38.040 -4.390 -17.122 1.00 91.38 696 ALA A CA 1
ATOM 5540 C C . ALA A 1 696 ? 37.798 -5.651 -16.265 1.00 91.38 696 ALA A C 1
ATOM 5542 O O . ALA A 1 696 ? 36.653 -6.076 -16.123 1.00 91.38 696 ALA A O 1
ATOM 5543 N N . GLY A 1 697 ? 38.857 -6.260 -15.715 1.00 88.81 697 GLY A N 1
ATOM 5544 C CA . GLY A 1 697 ? 38.772 -7.491 -14.923 1.00 88.81 697 GLY A CA 1
ATOM 5545 C C . GLY A 1 697 ? 38.594 -8.763 -15.754 1.00 88.81 697 GLY A C 1
ATOM 5546 O O . GLY A 1 697 ? 38.160 -9.777 -15.220 1.00 88.81 697 GLY A O 1
ATOM 5547 N N . GLY A 1 698 ? 38.900 -8.712 -17.052 1.00 91.50 698 GLY A N 1
ATOM 5548 C CA . GLY A 1 698 ? 38.749 -9.836 -17.964 1.00 91.50 698 GLY A CA 1
ATOM 5549 C C . GLY A 1 698 ? 39.992 -10.170 -18.768 1.00 91.50 698 GLY A C 1
ATOM 5550 O O . GLY A 1 698 ? 41.077 -9.626 -18.566 1.00 91.50 698 GLY A O 1
ATOM 5551 N N . PHE A 1 699 ? 39.809 -11.064 -19.729 1.00 93.50 699 PHE A N 1
ATOM 5552 C CA . PHE A 1 699 ? 40.856 -11.533 -20.622 1.00 93.50 699 PHE A CA 1
ATOM 5553 C C . PHE A 1 699 ? 40.286 -11.741 -22.023 1.00 93.50 699 PHE A C 1
ATOM 5555 O O . PHE A 1 699 ? 39.099 -12.005 -22.192 1.00 93.50 699 PHE A O 1
ATOM 5562 N N . THR A 1 700 ? 41.146 -11.608 -23.029 1.00 91.00 700 THR A N 1
ATOM 5563 C CA . THR A 1 700 ? 40.890 -12.125 -24.373 1.00 91.00 700 THR A CA 1
ATOM 5564 C C . THR A 1 700 ? 42.138 -12.832 -24.884 1.00 91.00 700 THR A C 1
ATOM 5566 O O . THR A 1 700 ? 43.242 -12.561 -24.417 1.00 91.00 700 THR A O 1
ATOM 5569 N N . HIS A 1 701 ? 42.039 -13.631 -25.940 1.00 89.94 701 HIS A N 1
ATOM 5570 C CA . HIS A 1 701 ? 43.231 -14.179 -26.613 1.00 89.94 701 HIS A CA 1
ATOM 5571 C C . HIS A 1 701 ? 44.036 -13.143 -27.436 1.00 89.94 701 HIS A C 1
ATOM 5573 O O . HIS A 1 701 ? 44.856 -13.507 -28.278 1.00 89.94 701 HIS A O 1
ATOM 5579 N N . GLY A 1 702 ? 43.814 -11.845 -27.194 1.00 85.56 702 GLY A N 1
ATOM 5580 C CA . GLY A 1 702 ? 44.347 -10.737 -27.974 1.00 85.56 702 GLY A CA 1
ATOM 5581 C C . GLY A 1 702 ? 43.529 -10.505 -29.246 1.00 85.56 702 GLY A C 1
ATOM 5582 O O . GLY A 1 702 ? 43.153 -11.434 -29.959 1.00 85.56 702 GLY A O 1
ATOM 5583 N N . CYS A 1 703 ? 43.237 -9.242 -29.558 1.00 88.69 703 CYS A N 1
ATOM 5584 C CA . CYS A 1 703 ? 42.403 -8.923 -30.716 1.00 88.69 703 CYS A CA 1
ATOM 5585 C C . CYS A 1 703 ? 43.068 -9.289 -32.055 1.00 88.69 703 CYS A C 1
ATOM 5587 O O . CYS A 1 703 ? 44.062 -8.688 -32.474 1.00 88.69 703 CYS A O 1
ATOM 5589 N N . THR A 1 704 ? 42.477 -10.244 -32.767 1.00 86.69 704 THR A N 1
ATOM 5590 C CA . THR A 1 704 ? 42.955 -10.717 -34.075 1.00 86.69 704 THR A CA 1
ATOM 5591 C C . THR A 1 704 ? 42.474 -9.818 -35.224 1.00 86.69 704 THR A C 1
ATOM 5593 O O . THR A 1 704 ? 41.640 -8.934 -35.029 1.00 86.69 704 THR A O 1
ATOM 5596 N N . GLY A 1 705 ? 42.994 -10.022 -36.439 1.00 79.88 705 GLY A N 1
ATOM 5597 C CA . GLY A 1 705 ? 42.597 -9.272 -37.641 1.00 79.88 705 GLY A CA 1
ATOM 5598 C C . GLY A 1 705 ? 43.570 -8.162 -38.052 1.00 79.88 705 GLY A C 1
ATOM 5599 O O . GLY A 1 705 ? 44.657 -8.029 -37.489 1.00 79.88 705 GLY A O 1
ATOM 5600 N N . ASP A 1 706 ? 43.193 -7.388 -39.071 1.00 77.25 706 ASP A N 1
ATOM 5601 C CA . ASP A 1 706 ? 44.059 -6.448 -39.799 1.00 77.25 706 ASP A CA 1
ATOM 5602 C C . ASP A 1 706 ? 44.007 -5.006 -39.268 1.00 77.25 706 ASP A C 1
ATOM 5604 O O . ASP A 1 706 ? 44.494 -4.105 -39.942 1.00 77.25 706 ASP A O 1
ATOM 5608 N N . SER A 1 707 ? 43.451 -4.769 -38.070 1.00 61.47 707 SER A N 1
ATOM 5609 C CA . SER A 1 707 ? 43.219 -3.446 -37.446 1.00 61.47 707 SER A CA 1
ATOM 5610 C C . SER A 1 707 ? 44.474 -2.625 -37.074 1.00 61.47 707 SER A C 1
ATOM 5612 O O . SER A 1 707 ? 44.457 -1.832 -36.129 1.00 61.47 707 SER A O 1
ATOM 5614 N N . GLY A 1 708 ? 45.553 -2.761 -37.845 1.00 54.81 708 GLY A N 1
ATOM 5615 C CA . GLY A 1 708 ? 46.814 -2.039 -37.715 1.00 54.81 708 GLY A CA 1
ATOM 5616 C C . GLY A 1 708 ? 47.843 -2.834 -36.922 1.00 54.81 708 GLY A C 1
ATOM 5617 O O . GLY A 1 708 ? 48.035 -2.573 -35.731 1.00 54.81 708 GLY A O 1
ATOM 5618 N N . ALA A 1 709 ? 48.477 -3.804 -37.596 1.00 45.03 709 ALA A N 1
ATOM 5619 C CA . ALA A 1 709 ? 49.884 -4.093 -37.332 1.00 45.03 709 ALA A CA 1
ATOM 5620 C C . ALA A 1 709 ? 50.716 -2.898 -37.807 1.00 45.03 709 ALA A C 1
ATOM 5622 O O . ALA A 1 709 ? 50.375 -2.368 -38.891 1.00 45.03 709 ALA A O 1
#

Secondary structure (DSSP, 8-state):
------------SSSSSHHHHHHHTTSSS-----PPP--TTSS-------TTTSS-TTSTT--TT-SEEEEEESHHHHTTTSS-BS-BTTB-HHHHHHT-BTTSHHHHHHHHHGGG--EEEE---TT--HHHHHHHHHHS-S-EEEEEEE-STGGGTHHHHIIIIIIS-TTHHHHHHHHHHHHHHHIIIIIHHHHHHHHHHTTTTEEEEEEEEEE-----B--S-SHHHHTB---SSTTHHHHSTTT-PPPPP--HHHHHHHHHHHHHHHHHHHHHHHHHTTTSSSEEEEE-TTHIIIIISS-SBT-TT--S-SS-TT-TT--B-----B--PPPP----------------------PPTT-PPPPPPHHHHHHHHHHSPPPPPP-B-TTS-BGGGG-STTTT-SSHHHHHHHHHSTT-------TTTTPTTS--TTTTS-HHHHTTTSB-HHHHHHHHHHHHHHHHHHHHHHTTPPP-------EEEETTTTT----EEHHHHHHHHHHHHHH-----SS--SEEEEEEESTTSTT-EEEEEEESS--S---HHHHHHHHHHHHHHSSTT-TT-TT-EE--EEEEETTEEEEEEE---SS-SSPPSS-EEEEEEEE-SS-EEEEEEEESSS-SSTTIIIIIHHHHHHHSS--EEEEEEE-SS--TT---EEEEEEE-TT-HHHHTTT-HHHHHTT---S--BSSS--

Nearest PDB structures (foldseek):
  4rkr-assembly1_B  TM=3.991E-01  e=3.593E+00  Arthrobacter sp. FB24
  6ozg-assembly1_A  TM=3.530E-01  e=4.497E+00  Thermotoga maritima

InterPro domains:
  IPR036514 SGNH hydrolase superfamily [G3DSA:3.40.50.1110] (67-327)
  IPR037460 Streptomyces scabies esterase-like [PTHR37981] (65-466)
  IPR037460 Streptomyces scabies esterase-like [cd01823] (67-322)
  IPR059251 Glycan binding domain, putative [PF18647] (485-598)
  IPR059870 Fungal ACT-like domain [PF28342] (611-706)

Solvent-accessible surface area (backbone atoms only — not comparable to full-atom values): 39558 Å² total; per-residue (Å²): 140,85,82,88,84,90,91,80,81,84,92,89,85,74,83,72,68,60,67,58,55,64,59,53,68,72,64,72,80,66,80,69,76,76,68,72,77,85,61,87,83,72,67,80,85,68,86,68,73,52,77,40,52,72,42,56,89,88,39,40,76,31,51,65,77,39,35,27,40,36,35,37,21,13,35,76,41,7,13,34,72,6,74,52,64,70,25,36,100,89,44,56,55,67,34,35,73,18,40,23,20,58,39,4,24,60,43,47,48,46,59,73,58,39,87,58,48,77,44,78,49,77,64,22,21,40,73,36,29,48,69,54,34,35,51,46,47,64,67,50,76,55,61,25,27,34,34,39,33,28,76,43,59,52,58,34,33,47,67,53,45,46,40,42,47,37,36,50,10,33,69,39,70,66,47,33,50,54,50,51,50,50,22,49,53,28,55,77,55,39,47,57,63,46,51,51,52,41,56,54,51,38,48,83,25,44,20,87,82,10,39,38,42,39,46,49,72,59,56,58,52,43,60,88,60,56,56,41,36,74,61,33,42,60,37,61,70,68,68,55,33,77,73,37,60,95,78,32,40,77,60,49,63,56,33,37,70,55,33,47,56,55,33,50,52,44,51,52,49,42,51,48,51,45,49,46,51,58,72,38,56,84,75,42,83,45,44,70,46,57,19,60,41,30,42,44,37,70,73,74,44,63,17,22,47,60,37,92,64,51,74,31,51,59,87,30,89,68,36,76,57,46,24,46,35,63,70,66,14,44,72,70,81,80,81,75,98,68,73,86,74,83,73,76,89,82,82,96,72,83,91,72,88,71,82,77,72,80,82,72,92,79,80,77,74,82,76,83,48,73,67,56,44,51,52,48,53,73,74,43,79,77,80,77,89,71,57,58,46,100,85,67,36,53,46,57,60,60,69,19,68,42,65,75,35,98,46,38,44,59,48,53,52,58,43,67,38,96,85,49,90,69,82,74,50,54,59,66,71,87,54,101,84,59,66,45,56,63,78,64,45,63,62,80,62,41,15,48,78,28,47,28,53,67,27,19,50,46,46,29,52,36,43,51,55,42,49,29,57,53,39,18,55,75,72,71,41,75,77,87,64,76,85,72,68,74,44,81,48,38,30,53,84,76,70,49,70,20,44,30,56,44,71,62,51,70,56,45,56,58,51,52,43,66,73,60,75,74,78,64,76,64,43,57,59,44,72,48,77,51,76,42,45,79,92,37,54,41,16,31,32,42,36,43,34,26,70,43,57,47,96,68,90,54,57,64,60,46,48,54,50,51,50,43,34,51,52,64,61,56,64,90,42,85,83,42,72,62,49,61,27,39,22,21,35,37,36,51,80,54,38,34,43,34,38,45,47,68,38,52,60,58,59,81,76,67,66,64,58,44,39,29,50,37,39,27,40,56,58,92,78,28,19,44,35,41,37,35,28,26,73,40,58,43,58,56,70,31,47,76,33,39,50,43,30,43,34,71,66,59,81,53,73,73,39,77,76,46,55,47,71,47,84,52,43,49,98,89,44,32,41,32,42,36,36,34,32,36,62,59,66,42,34,64,75,29,41,39,66,26,51,23,35,49,65,27,64,28,36,46,85,26,42,39,75,64,25,37,129

Foldseek 3Di:
DDDDDDDDDDDDDDPPPVVVVVVVVVPPVPPPPCPDPPPPPPDPPPPPPQPLCPDDLLALSRPLQAQEEEEFEECLSQQQPAADQPADPVGPVQSVQQRHHCLRLSNVLDVSVPPSHNYYHYNYGYLDALLVSLVSLLPAAAAGQEYEYEHDCSLLVVLVLCCCQFAAVFQDDVQNVLSLVSSVVSLVAARLVSLLSSLQSNQRHYRQQHEYEYEAAAQAADLDDQCQQVFWARYDPQVVCVLPVVHTHRGHTDHSVNSVSSRVSRVSNLQSNQVSQVVCVVVGRYQYYYFYLNCCCHPPFVQHPHPPQAQQAVVGPSRVNHFADGHRTGPDPDDDPDDDPPDPDDDDDDDDPDPDDDDDPDDDDDDQDPVNSVVVCVVADDDDDAPQDPVSHRCLQQPFPLNPDPRSNVSSVVCSPPPDPDDRDHRPPDDPHDPRLRRDDDSSSVRGGHTYSSNSVSSSVSSSVRSSVSSCVSSVHDPPDPPQDKDWWACVVVVFQQWAALVVLVVVLLVVLVVDDDDAFRDAFDKDKDWALPQWSQTKIKMKTFHDGDNDDDSVCSVVQSVCQFDVNCPPDPLACRSIGRWTWIRDDRMIITIGRDRNQADPPADNAKEKAKAWEADPFKIKMKMFIGSFPTRDLCPVQFLVLVCVQQVDDKPPWDKHADSHADPVRTGIMIMIMHGAQSQVRRFQVCSRQVSSVHDYPGYDYDRHD

pLDDT: mean 77.13, std 22.41, range [22.88, 98.69]